Protein AF-A0A9E0XNK0-F1 (afdb_monomer)

Secondary structure (DSSP, 8-state):
-TTT----GGGHHHHHHHHHHHHHHHHHHHHHHHHHHHHHHSSTTTTTTHHHHIIIIIIHHHHHHHHHHHHHHHHHS-HHHHHHHHHHHHHHHHHHIIIIITTTTGGG--TT-SSHHHHTHHHHHHHHHHHHIIIIIIIIIIIIIHHHH--HHHHHHHHHHHHHHHHHHHHHHHHHHHHHHHSTHHHHHSTTS-HHHHHHHHHHHHHHHHHHHHHHHHHHIIIIIGGG--PPPP------HHHHHHHHHH-HHHHHHHHHHHHHHHHHHHHHHHHHHHHHHH--SHHHHHHHHHHHHHHHHHHHHHHIIIIIHHHHHHS-HHHHHHHHHHHHHHHHHHHHHHHHHS---HHHHHHHHHHHHHHHHHHIIIIIHHHHHHHHHHH-

Mean predicted aligned error: 7.43 Å

Structure (mmCIF, N/CA/C/O backbone):
data_AF-A0A9E0XNK0-F1
#
_entry.id   AF-A0A9E0XNK0-F1
#
loop_
_atom_site.group_PDB
_atom_site.id
_atom_site.type_symbol
_atom_site.label_atom_id
_atom_site.label_alt_id
_atom_site.label_comp_id
_atom_site.label_asym_id
_atom_site.label_entity_id
_atom_site.label_seq_id
_atom_site.pdbx_PDB_ins_code
_atom_site.Cartn_x
_atom_site.Cartn_y
_atom_site.Cartn_z
_atom_site.occupancy
_atom_site.B_iso_or_equiv
_atom_site.auth_seq_id
_atom_site.auth_comp_id
_atom_site.auth_asym_id
_atom_site.auth_atom_id
_atom_site.pdbx_PDB_model_num
ATOM 1 N N . MET A 1 1 ? 5.002 -14.469 30.523 1.00 40.06 1 MET A N 1
ATOM 2 C CA . MET A 1 1 ? 3.840 -14.201 29.637 1.00 40.06 1 MET A CA 1
ATOM 3 C C . MET A 1 1 ? 2.935 -13.038 30.078 1.00 40.06 1 MET A C 1
ATOM 5 O O . MET A 1 1 ? 2.640 -12.208 29.233 1.00 40.06 1 MET A O 1
ATOM 9 N N . ARG A 1 2 ? 2.553 -12.882 31.364 1.00 35.53 2 ARG A N 1
ATOM 10 C CA . ARG A 1 2 ? 1.669 -11.778 31.841 1.00 35.53 2 ARG A CA 1
ATOM 11 C C . ARG A 1 2 ? 2.194 -10.334 31.664 1.00 35.53 2 ARG A C 1
ATOM 13 O O . ARG A 1 2 ? 1.411 -9.404 31.799 1.00 35.53 2 ARG A O 1
ATOM 20 N N . ARG A 1 3 ? 3.486 -10.127 31.368 1.00 47.22 3 ARG A N 1
ATOM 21 C CA . ARG A 1 3 ? 4.081 -8.790 31.140 1.00 47.22 3 ARG A CA 1
ATOM 22 C C . ARG A 1 3 ? 4.125 -8.345 29.668 1.00 47.22 3 ARG A C 1
ATOM 24 O O . ARG A 1 3 ? 4.322 -7.160 29.437 1.00 47.22 3 ARG A O 1
ATOM 31 N N . LEU A 1 4 ? 3.942 -9.253 28.701 1.00 52.72 4 LEU A N 1
ATOM 32 C CA . LEU A 1 4 ? 4.079 -8.941 27.265 1.00 52.72 4 LEU A CA 1
ATOM 33 C C . LEU A 1 4 ? 2.732 -8.697 26.563 1.00 52.72 4 LEU A C 1
ATOM 35 O O . LEU A 1 4 ? 2.666 -7.866 25.668 1.00 52.72 4 LEU A O 1
ATOM 39 N N . LEU A 1 5 ? 1.650 -9.356 26.996 1.00 57.25 5 LEU A N 1
ATOM 40 C CA . LEU A 1 5 ? 0.301 -9.187 26.438 1.00 57.25 5 LEU A CA 1
ATOM 41 C C . LEU A 1 5 ? -0.714 -9.010 27.581 1.00 57.25 5 LEU A C 1
ATOM 43 O O . LEU A 1 5 ? -1.113 -10.001 28.195 1.00 57.25 5 LEU A O 1
ATOM 47 N N . PRO A 1 6 ? -1.138 -7.774 27.905 1.00 63.94 6 PRO A N 1
ATOM 48 C CA . PRO A 1 6 ? -2.128 -7.502 28.949 1.00 63.94 6 PRO A CA 1
ATOM 49 C C . PRO A 1 6 ? -3.567 -7.780 28.462 1.00 63.94 6 PRO A C 1
ATOM 51 O O . PRO A 1 6 ? -4.466 -6.957 28.629 1.00 63.94 6 PRO A O 1
ATOM 54 N N . ILE A 1 7 ? -3.802 -8.933 27.832 1.00 72.69 7 ILE A N 1
ATOM 55 C CA . ILE A 1 7 ? -5.104 -9.312 27.263 1.00 72.69 7 ILE A CA 1
ATOM 56 C C . ILE A 1 7 ? -5.825 -10.240 28.238 1.00 72.69 7 ILE A C 1
ATOM 58 O O . ILE A 1 7 ? -5.249 -11.219 28.722 1.00 72.69 7 ILE A O 1
ATOM 62 N N . ARG A 1 8 ? -7.088 -9.935 28.552 1.00 77.00 8 ARG A N 1
ATOM 63 C CA . ARG A 1 8 ? -7.906 -10.791 29.422 1.00 77.00 8 ARG A CA 1
ATOM 64 C C . ARG A 1 8 ? -8.433 -11.983 28.621 1.00 77.00 8 ARG A C 1
ATOM 66 O O . ARG A 1 8 ? -8.693 -11.865 27.429 1.00 77.00 8 ARG A O 1
ATOM 73 N N . ARG A 1 9 ? -8.641 -13.133 29.275 1.00 76.06 9 ARG A N 1
ATOM 74 C CA . ARG A 1 9 ? -9.069 -14.379 28.601 1.00 76.06 9 ARG A CA 1
ATOM 75 C C . ARG A 1 9 ? -10.378 -14.235 27.811 1.00 76.06 9 ARG A C 1
ATOM 77 O O . ARG A 1 9 ? -10.474 -14.805 26.733 1.00 76.06 9 ARG A O 1
ATOM 84 N N . HIS A 1 10 ? -11.339 -13.450 28.305 1.00 79.31 10 HIS A N 1
ATOM 85 C CA . HIS A 1 10 ? -12.607 -13.205 27.603 1.00 79.31 10 HIS A CA 1
ATOM 86 C C . HIS A 1 10 ? -12.454 -12.308 26.363 1.00 79.31 10 HIS A C 1
ATOM 88 O O . HIS A 1 10 ? -13.263 -12.392 25.450 1.00 79.31 10 HIS A O 1
ATOM 94 N N . GLU A 1 11 ? -11.401 -11.488 26.289 1.00 83.00 11 GLU A N 1
ATOM 95 C CA . GLU A 1 11 ? -11.154 -10.575 25.163 1.00 83.00 11 GLU A CA 1
ATOM 96 C C . GLU A 1 11 ? -10.265 -11.228 24.078 1.00 83.00 11 GLU A C 1
ATOM 98 O O . GLU A 1 11 ? -10.017 -10.633 23.029 1.00 83.00 11 GLU A O 1
ATOM 103 N N . LEU A 1 12 ? -9.765 -12.450 24.314 1.00 84.88 12 LEU A N 1
ATOM 104 C CA . LEU A 1 12 ? -8.747 -13.092 23.477 1.00 84.88 12 LEU A CA 1
ATOM 105 C C . LEU A 1 12 ? -9.256 -13.432 22.072 1.00 84.88 12 LEU A C 1
ATOM 107 O O . LEU A 1 12 ? -8.548 -13.189 21.100 1.00 84.88 12 LEU A O 1
ATOM 111 N N . ILE A 1 13 ? -10.474 -13.969 21.950 1.00 87.69 13 ILE A N 1
ATOM 112 C CA . ILE A 1 13 ? -11.052 -14.333 20.645 1.00 87.69 13 ILE A CA 1
ATOM 113 C C . ILE A 1 13 ? -11.196 -13.081 19.778 1.00 87.69 13 ILE A C 1
ATOM 115 O O . ILE A 1 13 ? -10.739 -13.054 18.638 1.00 87.69 13 ILE A O 1
ATOM 119 N N . LYS A 1 14 ? -11.751 -12.013 20.353 1.00 87.31 14 LYS A N 1
ATOM 120 C CA . LYS A 1 14 ? -11.886 -10.707 19.704 1.00 87.31 14 LYS A CA 1
ATOM 121 C C . LYS A 1 14 ? -10.539 -10.146 19.269 1.00 87.31 14 LYS A C 1
ATOM 123 O O . LYS A 1 14 ? -10.389 -9.750 18.117 1.00 87.31 14 LYS A O 1
ATOM 128 N N . PHE A 1 15 ? -9.543 -10.183 20.153 1.00 87.69 15 PHE A N 1
ATOM 129 C CA . PHE A 1 15 ? -8.186 -9.763 19.824 1.00 87.69 15 PHE A CA 1
ATOM 130 C C . PHE A 1 15 ? -7.586 -10.563 18.661 1.00 87.69 15 PHE A C 1
ATOM 132 O O . PHE A 1 15 ? -7.008 -9.966 17.756 1.00 87.69 15 PHE A O 1
ATOM 139 N N . LEU A 1 16 ? -7.714 -11.892 18.666 1.00 90.00 16 LEU A N 1
ATOM 140 C CA . LEU A 1 16 ? -7.142 -12.754 17.629 1.00 90.00 16 LEU A CA 1
ATOM 141 C C . LEU A 1 16 ? -7.806 -12.530 16.270 1.00 90.00 16 LEU A C 1
ATOM 143 O O . LEU A 1 16 ? -7.104 -12.405 15.267 1.00 90.00 16 LEU A O 1
ATOM 147 N N . VAL A 1 17 ? -9.137 -12.431 16.232 1.00 91.06 17 VAL A N 1
ATOM 148 C CA . VAL A 1 17 ? -9.880 -12.182 14.988 1.00 91.06 17 VAL A CA 1
ATOM 149 C C . VAL A 1 17 ? -9.533 -10.808 14.426 1.00 91.06 17 VAL A C 1
ATOM 151 O O . VAL A 1 17 ? -9.197 -10.710 13.247 1.00 91.06 17 VAL A O 1
ATOM 154 N N . LEU A 1 18 ? -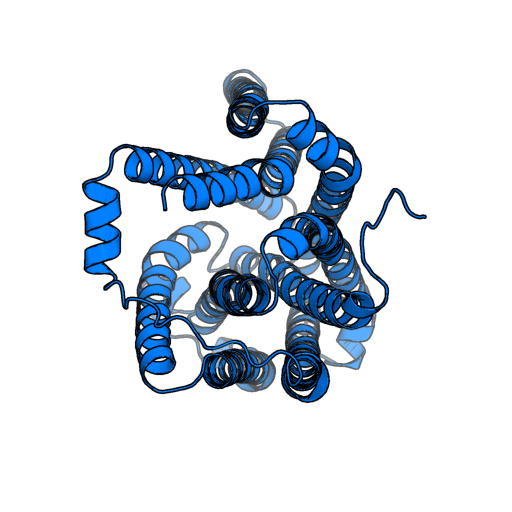9.531 -9.763 15.263 1.00 88.62 18 LEU A N 1
ATOM 155 C CA . LEU A 1 18 ? -9.119 -8.423 14.841 1.00 88.62 18 LEU A CA 1
ATOM 156 C C . LEU A 1 18 ? -7.669 -8.424 14.353 1.00 88.62 18 LEU A C 1
ATOM 158 O O . LEU A 1 18 ? -7.409 -7.957 13.254 1.00 88.62 18 LEU A O 1
ATOM 162 N N . SER A 1 19 ? -6.733 -9.008 15.104 1.00 90.00 19 SER A N 1
ATOM 163 C CA . SER A 1 19 ? -5.316 -9.074 14.714 1.00 90.00 19 SER A CA 1
ATOM 164 C C . SER A 1 19 ? -5.106 -9.796 13.382 1.00 90.00 19 SER A C 1
ATOM 166 O O . SER A 1 19 ? -4.311 -9.349 12.561 1.00 90.00 19 SER A O 1
ATOM 168 N N . THR A 1 20 ? -5.839 -10.888 13.147 1.00 93.19 20 THR A N 1
ATOM 169 C CA . THR A 1 20 ? -5.768 -11.657 11.896 1.00 93.19 20 THR A CA 1
ATOM 170 C C . THR A 1 20 ? -6.347 -10.861 10.731 1.00 93.19 20 THR A C 1
ATOM 172 O O . THR A 1 20 ? -5.732 -10.777 9.672 1.00 93.19 20 THR A O 1
ATOM 175 N N . LEU A 1 21 ? -7.496 -10.212 10.930 1.00 92.38 21 LEU A N 1
ATOM 176 C CA . LEU A 1 21 ? -8.100 -9.332 9.932 1.00 92.38 21 LEU A CA 1
ATOM 177 C C . LEU A 1 21 ? -7.154 -8.169 9.581 1.00 92.38 21 LEU A C 1
ATOM 179 O O . LEU A 1 21 ? -6.937 -7.886 8.404 1.00 92.38 21 LEU A O 1
ATOM 183 N N . PHE A 1 22 ? -6.510 -7.577 10.590 1.00 89.81 22 PHE A N 1
ATOM 184 C CA . PHE A 1 22 ? -5.484 -6.543 10.434 1.00 89.81 22 PHE A CA 1
ATOM 185 C C . PHE A 1 22 ? -4.290 -7.009 9.618 1.00 89.81 22 PHE A C 1
ATOM 187 O O . PHE A 1 22 ? -3.876 -6.337 8.670 1.00 89.81 22 PHE A O 1
ATOM 194 N N . PHE A 1 23 ? -3.772 -8.183 9.963 1.00 93.75 23 PHE A N 1
ATOM 195 C CA . PHE A 1 23 ? -2.662 -8.801 9.265 1.00 93.75 23 PHE A CA 1
ATOM 196 C C . PHE A 1 23 ? -2.976 -9.002 7.780 1.00 93.75 23 PHE A C 1
ATOM 198 O O . PHE A 1 23 ? -2.174 -8.609 6.939 1.00 93.75 23 PHE A O 1
ATOM 205 N N . LEU A 1 24 ? -4.150 -9.546 7.441 1.00 95.38 24 LEU A N 1
ATOM 206 C CA . LEU A 1 24 ? -4.529 -9.819 6.050 1.00 95.38 24 LEU A CA 1
ATOM 207 C C . LEU A 1 24 ? -4.753 -8.544 5.225 1.00 95.38 24 LEU A C 1
ATOM 209 O O . LEU A 1 24 ? -4.331 -8.481 4.070 1.00 95.38 24 LEU A O 1
ATOM 213 N N . ILE A 1 25 ? -5.375 -7.510 5.801 1.00 93.88 25 ILE A N 1
ATOM 214 C CA . ILE A 1 25 ? -5.566 -6.229 5.102 1.00 93.88 25 ILE A CA 1
ATOM 215 C C . ILE A 1 25 ? -4.213 -5.577 4.805 1.00 93.88 25 ILE A C 1
ATOM 217 O O . ILE A 1 25 ? -3.986 -5.107 3.683 1.00 93.88 25 ILE A O 1
ATOM 221 N N . CYS A 1 26 ? -3.312 -5.562 5.793 1.00 93.12 26 CYS A N 1
ATOM 222 C CA . CYS A 1 26 ? -1.972 -5.010 5.629 1.00 93.12 26 CYS A CA 1
ATOM 223 C C . CYS A 1 26 ? -1.135 -5.847 4.650 1.00 93.12 26 CYS A C 1
ATOM 225 O O . CYS A 1 26 ? -0.435 -5.269 3.820 1.00 93.12 26 CYS A O 1
ATOM 227 N N . LEU A 1 27 ? -1.273 -7.178 4.671 1.00 95.88 27 LEU A N 1
ATOM 228 C CA . LEU A 1 27 ? -0.638 -8.087 3.715 1.00 95.88 27 LEU A CA 1
ATOM 229 C C . LEU A 1 27 ? -1.026 -7.717 2.279 1.00 95.88 27 LEU A C 1
ATOM 231 O O . LEU A 1 27 ? -0.142 -7.455 1.466 1.00 95.88 27 LEU A O 1
ATOM 235 N N . ASN A 1 28 ? -2.325 -7.583 1.985 1.00 96.44 28 ASN A N 1
ATOM 236 C CA . ASN A 1 28 ? -2.786 -7.139 0.665 1.00 96.44 28 ASN A CA 1
ATOM 237 C C . ASN A 1 28 ? -2.252 -5.749 0.305 1.00 96.44 28 ASN A C 1
ATOM 239 O O . ASN A 1 28 ? -1.797 -5.536 -0.816 1.00 96.44 28 ASN A O 1
ATOM 243 N N . ASN A 1 29 ? -2.259 -4.809 1.253 1.00 94.81 29 ASN A N 1
ATOM 244 C CA . ASN A 1 29 ? -1.746 -3.460 1.025 1.00 94.81 29 ASN A CA 1
ATOM 245 C C . ASN A 1 29 ? -0.254 -3.458 0.650 1.00 94.81 29 ASN A C 1
ATOM 247 O O . ASN A 1 29 ? 0.150 -2.716 -0.242 1.00 94.81 29 ASN A O 1
ATOM 251 N N . HIS A 1 30 ? 0.567 -4.284 1.300 1.00 94.88 30 HIS A N 1
ATOM 252 C CA . HIS A 1 30 ? 1.992 -4.375 0.993 1.00 94.88 30 HIS A CA 1
ATOM 253 C C . HIS A 1 30 ? 2.262 -5.035 -0.366 1.00 94.88 30 HIS A C 1
ATOM 255 O O . HIS A 1 30 ? 3.088 -4.511 -1.114 1.00 94.88 30 HIS A O 1
ATOM 261 N N . ILE A 1 31 ? 1.533 -6.103 -0.720 1.00 96.62 31 ILE A N 1
ATOM 262 C CA . ILE A 1 31 ? 1.619 -6.723 -2.056 1.00 96.62 31 ILE A CA 1
ATOM 263 C C . ILE A 1 31 ? 1.239 -5.698 -3.132 1.00 96.62 31 ILE A C 1
ATOM 265 O O . ILE A 1 31 ? 2.027 -5.408 -4.031 1.00 96.62 31 ILE A O 1
ATOM 269 N N . LEU A 1 32 ? 0.057 -5.085 -3.008 1.00 96.81 32 LEU A N 1
ATOM 270 C CA . LEU A 1 32 ? -0.455 -4.109 -3.974 1.00 96.81 32 LEU A CA 1
ATOM 271 C C . LEU A 1 32 ? 0.442 -2.874 -4.100 1.00 96.81 32 LEU A C 1
ATOM 273 O O . LEU A 1 32 ? 0.579 -2.325 -5.193 1.00 96.81 32 LEU A O 1
ATOM 277 N N . ARG A 1 33 ? 1.077 -2.433 -3.005 1.00 93.56 33 ARG A N 1
ATOM 278 C CA . ARG A 1 33 ? 2.018 -1.305 -3.025 1.00 93.56 33 ARG A CA 1
ATOM 279 C C . ARG A 1 33 ? 3.208 -1.570 -3.940 1.00 93.56 33 ARG A C 1
ATOM 281 O O . ARG A 1 33 ? 3.546 -0.688 -4.719 1.00 93.56 33 ARG A O 1
ATOM 288 N N . ASN A 1 34 ? 3.827 -2.742 -3.843 1.00 94.69 34 ASN A N 1
ATOM 289 C CA . ASN A 1 34 ? 5.017 -3.054 -4.634 1.00 94.69 34 ASN A CA 1
ATOM 290 C C . ASN A 1 34 ? 4.631 -3.401 -6.085 1.00 94.69 34 ASN A C 1
ATOM 292 O O . ASN A 1 34 ? 5.287 -2.953 -7.027 1.00 94.69 34 ASN A O 1
ATOM 296 N N . LEU A 1 35 ? 3.504 -4.099 -6.277 1.00 95.38 35 LEU A N 1
ATOM 297 C CA . LEU A 1 35 ? 2.978 -4.427 -7.604 1.00 95.38 35 LEU A CA 1
ATOM 298 C C . LEU A 1 35 ? 2.634 -3.190 -8.429 1.00 95.38 35 LEU A C 1
ATOM 300 O O . LEU A 1 35 ? 3.109 -3.063 -9.553 1.00 95.38 35 LEU A O 1
ATOM 304 N N . LYS A 1 36 ? 1.821 -2.272 -7.889 1.00 94.69 36 LYS A N 1
ATOM 305 C CA . LYS A 1 36 ? 1.352 -1.105 -8.653 1.00 94.69 36 LYS A CA 1
ATOM 306 C C . LYS A 1 36 ? 2.504 -0.243 -9.159 1.00 94.69 36 LYS A C 1
ATOM 308 O O . LYS A 1 36 ? 2.420 0.336 -10.233 1.00 94.69 36 LYS A O 1
ATOM 313 N N . GLU A 1 37 ? 3.577 -0.160 -8.382 1.00 92.81 37 GLU A N 1
ATOM 314 C CA . GLU A 1 37 ? 4.756 0.623 -8.727 1.00 92.81 37 GLU A CA 1
ATOM 315 C C . GLU A 1 37 ? 5.585 -0.096 -9.778 1.00 92.81 37 GLU A C 1
ATOM 317 O O . GLU A 1 37 ? 5.932 0.518 -10.780 1.00 92.81 37 GLU A O 1
ATOM 322 N N . THR A 1 38 ? 5.817 -1.397 -9.605 1.00 94.38 38 THR A N 1
ATOM 323 C CA . THR A 1 38 ? 6.534 -2.208 -10.593 1.00 94.38 38 THR A CA 1
ATOM 324 C C . THR A 1 38 ? 5.839 -2.164 -11.953 1.00 94.38 38 THR A C 1
ATOM 326 O O . THR A 1 38 ? 6.498 -1.884 -12.949 1.00 94.38 38 THR A O 1
ATOM 329 N N . VAL A 1 39 ? 4.513 -2.356 -11.999 1.00 93.94 39 VAL A N 1
ATOM 330 C CA . VAL A 1 39 ? 3.720 -2.341 -13.244 1.00 93.94 39 VAL A CA 1
ATOM 331 C C . VAL A 1 39 ? 3.917 -1.044 -14.033 1.00 93.94 39 VAL A C 1
ATOM 333 O O . VAL A 1 39 ? 4.077 -1.086 -15.247 1.00 93.94 39 VAL A O 1
ATOM 336 N N . ILE A 1 40 ? 3.900 0.106 -13.356 1.00 94.31 40 ILE A N 1
ATOM 337 C CA . ILE A 1 40 ? 4.023 1.411 -14.017 1.00 94.31 40 ILE A CA 1
ATOM 338 C C . ILE A 1 40 ? 5.478 1.711 -14.385 1.00 94.31 40 ILE A C 1
ATOM 340 O O . ILE A 1 40 ? 5.745 2.192 -15.481 1.00 94.31 40 ILE A O 1
ATOM 344 N N . ILE A 1 41 ? 6.419 1.434 -13.481 1.00 93.19 41 ILE A N 1
ATOM 345 C CA . ILE A 1 41 ? 7.827 1.811 -13.645 1.00 93.19 41 ILE A CA 1
ATOM 346 C C . ILE A 1 41 ? 8.495 1.005 -14.755 1.00 93.19 41 ILE A C 1
ATOM 348 O O . ILE A 1 41 ? 9.221 1.578 -15.557 1.00 93.19 41 ILE A O 1
ATOM 352 N N . THR A 1 42 ? 8.232 -0.299 -14.804 1.00 89.62 42 THR A N 1
ATOM 353 C CA . THR A 1 42 ? 8.912 -1.232 -15.718 1.00 89.62 42 THR A CA 1
ATOM 354 C C . THR A 1 42 ? 8.284 -1.260 -17.109 1.00 89.62 42 THR A C 1
ATOM 356 O O . THR A 1 42 ? 8.859 -1.823 -18.038 1.00 89.62 42 THR A O 1
ATOM 359 N N . LYS A 1 43 ? 7.114 -0.628 -17.291 1.00 90.00 43 LYS A N 1
ATOM 360 C CA . LYS A 1 43 ? 6.516 -0.448 -18.614 1.00 90.00 43 LYS A CA 1
ATOM 361 C C . LYS A 1 43 ? 7.292 0.649 -19.364 1.00 90.00 43 LYS A C 1
ATOM 363 O O . LYS A 1 43 ? 7.263 1.799 -18.912 1.00 90.00 43 LYS A O 1
ATOM 368 N N . PRO A 1 44 ? 7.906 0.347 -20.528 1.00 83.50 44 PRO A N 1
ATOM 369 C CA . PRO A 1 44 ? 8.779 1.289 -21.237 1.00 83.50 44 PRO A CA 1
ATOM 370 C C . PRO A 1 44 ? 8.123 2.635 -21.573 1.00 83.50 44 PRO A C 1
ATOM 372 O O . PRO A 1 44 ? 8.784 3.668 -21.564 1.00 83.50 44 PRO A O 1
ATOM 375 N N . GLU A 1 45 ? 6.815 2.633 -21.843 1.00 83.62 45 GLU A N 1
ATOM 376 C CA . GLU A 1 45 ? 6.067 3.822 -22.272 1.00 83.62 45 GLU A CA 1
ATOM 377 C C . GLU A 1 45 ? 5.622 4.737 -21.115 1.00 83.62 45 GLU A C 1
ATOM 379 O O . GLU A 1 45 ? 5.291 5.900 -21.351 1.00 83.62 45 GLU A O 1
ATOM 384 N N . LEU A 1 46 ? 5.592 4.236 -19.873 1.00 85.94 46 LEU A N 1
ATOM 385 C CA . LEU A 1 46 ? 5.140 4.980 -18.689 1.00 85.94 46 LEU A CA 1
ATOM 386 C C . LEU A 1 46 ? 6.326 5.497 -17.868 1.00 85.94 46 LEU A C 1
ATOM 388 O O . LEU A 1 46 ? 6.443 6.700 -17.616 1.00 85.94 46 LEU A O 1
ATOM 392 N N . GLY A 1 47 ? 7.201 4.580 -17.447 1.00 86.44 47 GLY A N 1
ATOM 393 C CA . GLY A 1 47 ? 8.349 4.871 -16.599 1.00 86.44 47 GLY A CA 1
ATOM 394 C C . GLY A 1 47 ? 8.003 5.489 -15.235 1.00 86.44 47 GLY A C 1
ATOM 395 O O . GLY A 1 47 ? 6.851 5.678 -14.838 1.00 86.44 47 GLY A O 1
ATOM 396 N N . VAL A 1 48 ? 9.047 5.859 -14.490 1.00 87.50 48 VAL A N 1
ATOM 397 C CA . VAL A 1 48 ? 8.932 6.416 -13.125 1.00 87.50 48 VAL A CA 1
ATOM 398 C C . VAL A 1 48 ? 8.182 7.757 -13.096 1.00 87.50 48 VAL A C 1
ATOM 400 O O . VAL A 1 48 ? 7.441 8.043 -12.152 1.00 87.50 48 VAL A O 1
ATOM 403 N N . ASN A 1 49 ? 8.310 8.559 -14.155 1.00 87.12 49 ASN A N 1
ATOM 404 C CA . ASN A 1 49 ? 7.714 9.895 -14.255 1.00 87.12 49 ASN A CA 1
ATOM 405 C C . ASN A 1 49 ? 6.185 9.874 -14.423 1.00 87.12 49 ASN A C 1
ATOM 407 O O . ASN A 1 49 ? 5.530 10.887 -14.169 1.00 87.12 49 ASN A O 1
ATOM 411 N N . ALA A 1 50 ? 5.595 8.732 -14.789 1.00 90.88 50 ALA A N 1
ATOM 412 C CA . ALA A 1 50 ? 4.145 8.582 -14.840 1.00 90.88 50 ALA A CA 1
ATOM 413 C C . ALA A 1 50 ? 3.501 8.620 -13.443 1.00 90.88 50 ALA A C 1
ATOM 415 O O . ALA A 1 50 ? 2.356 9.052 -13.314 1.00 90.88 50 ALA A O 1
ATOM 416 N N . ILE A 1 51 ? 4.215 8.228 -12.378 1.00 91.69 51 ILE A N 1
ATOM 417 C CA . ILE A 1 51 ? 3.643 8.124 -11.023 1.00 91.69 51 ILE A CA 1
ATOM 418 C C . ILE A 1 51 ? 3.111 9.475 -10.507 1.00 91.69 51 ILE A C 1
ATOM 420 O O . ILE A 1 51 ? 1.950 9.518 -10.086 1.00 91.69 51 ILE A O 1
ATOM 424 N N . PRO A 1 52 ? 3.876 10.589 -10.527 1.00 91.00 52 PRO A N 1
ATOM 425 C CA . PRO A 1 52 ? 3.345 11.899 -10.146 1.00 91.00 52 PRO A CA 1
ATOM 426 C C . PRO A 1 52 ? 2.125 12.319 -10.972 1.00 91.00 52 PRO A C 1
ATOM 428 O O . PRO A 1 52 ? 1.185 12.896 -10.421 1.00 91.00 52 PRO A O 1
ATOM 431 N N . PHE A 1 53 ? 2.111 11.994 -12.268 1.00 90.62 53 PHE A N 1
ATOM 432 C CA . PHE A 1 53 ? 1.004 12.327 -13.162 1.00 90.62 53 PHE A CA 1
ATOM 433 C C . PHE A 1 53 ? -0.262 11.540 -12.801 1.00 90.62 53 PHE A C 1
ATOM 435 O O . PHE A 1 53 ? -1.319 12.141 -12.614 1.00 90.62 53 PHE A O 1
ATOM 442 N N . ILE A 1 54 ? -0.144 10.224 -12.586 1.00 93.25 54 ILE A N 1
ATOM 443 C CA . ILE A 1 54 ? -1.238 9.362 -12.113 1.00 93.25 54 ILE A CA 1
ATOM 444 C C . ILE A 1 54 ? -1.760 9.867 -10.765 1.00 93.25 54 ILE A C 1
ATOM 446 O O . ILE A 1 54 ? -2.967 10.037 -10.598 1.00 93.25 54 ILE A O 1
ATOM 450 N N . LYS A 1 55 ? -0.872 10.163 -9.806 1.00 90.81 55 LYS A N 1
ATOM 451 C CA . LYS A 1 55 ? -1.267 10.656 -8.476 1.00 90.81 55 LYS A CA 1
ATOM 452 C C . LYS A 1 55 ? -2.020 11.987 -8.537 1.00 90.81 55 LYS A C 1
ATOM 454 O O . LYS A 1 55 ? -2.982 12.176 -7.796 1.00 90.81 55 LYS A O 1
ATOM 459 N N . THR A 1 56 ? -1.596 12.894 -9.409 1.00 89.38 56 THR A N 1
ATOM 460 C CA . THR A 1 56 ? -2.166 14.244 -9.487 1.00 89.38 56 THR A CA 1
ATOM 461 C C . THR A 1 56 ? -3.466 14.261 -10.284 1.00 89.38 56 THR A C 1
ATOM 463 O O . THR A 1 56 ? -4.470 14.780 -9.804 1.00 89.38 56 THR A O 1
ATOM 466 N N . TRP A 1 57 ? -3.471 13.669 -11.479 1.00 89.88 57 TRP A N 1
ATOM 467 C CA . TRP A 1 57 ? -4.563 13.834 -12.441 1.00 89.88 57 TRP A CA 1
ATOM 468 C C . TRP A 1 57 ? -5.594 12.715 -12.416 1.00 89.88 57 TRP A C 1
ATOM 470 O O . TRP A 1 57 ? -6.748 12.961 -12.745 1.00 89.88 57 TRP A O 1
ATOM 480 N N . MET A 1 58 ? -5.214 11.501 -12.014 1.00 92.06 58 MET A N 1
ATOM 481 C CA . MET A 1 58 ? -6.120 10.350 -12.017 1.00 92.06 58 MET A CA 1
ATOM 482 C C . MET A 1 58 ? -6.554 9.970 -10.600 1.00 92.06 58 MET A C 1
ATOM 484 O O . MET A 1 58 ? -7.743 9.850 -10.315 1.00 92.06 58 MET A O 1
ATOM 488 N N . MET A 1 59 ? -5.612 9.852 -9.666 1.00 93.25 59 MET A N 1
ATOM 489 C CA . MET A 1 59 ? -5.911 9.432 -8.299 1.00 93.25 59 MET A CA 1
ATOM 490 C C . MET A 1 59 ? -6.727 10.476 -7.532 1.00 93.25 59 MET A C 1
ATOM 492 O O . MET A 1 59 ? -7.665 10.105 -6.831 1.00 93.25 59 MET A O 1
ATOM 496 N N . LEU A 1 60 ? -6.412 11.769 -7.664 1.00 90.62 60 LEU A N 1
ATOM 497 C CA . LEU A 1 60 ? -7.128 12.840 -6.965 1.00 90.62 60 LEU A CA 1
ATOM 498 C C . LEU A 1 60 ? -8.635 12.890 -7.303 1.00 90.62 60 LEU A C 1
ATOM 500 O O . LEU A 1 60 ? -9.448 12.875 -6.374 1.00 90.62 60 LEU A O 1
ATOM 504 N N . PRO A 1 61 ? -9.074 12.905 -8.576 1.00 92.62 61 PRO A N 1
ATOM 505 C CA . PRO A 1 61 ? -10.507 12.866 -8.871 1.00 9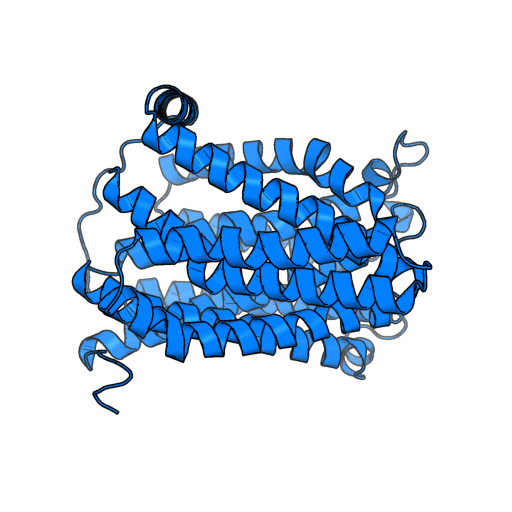2.62 61 PRO A CA 1
ATOM 506 C C . PRO A 1 61 ? -11.158 11.539 -8.461 1.00 92.62 61 PRO A C 1
ATOM 508 O O . PRO A 1 61 ? -12.292 11.539 -7.969 1.00 92.62 61 PRO A O 1
ATOM 511 N N . ILE A 1 62 ? -10.451 10.410 -8.597 1.00 93.88 62 ILE A N 1
ATOM 512 C CA . ILE A 1 62 ? -10.986 9.106 -8.191 1.00 93.88 62 ILE A CA 1
ATOM 513 C C . ILE A 1 62 ? -11.193 9.056 -6.673 1.00 93.88 62 ILE A C 1
ATOM 515 O O . ILE A 1 62 ? -12.277 8.681 -6.233 1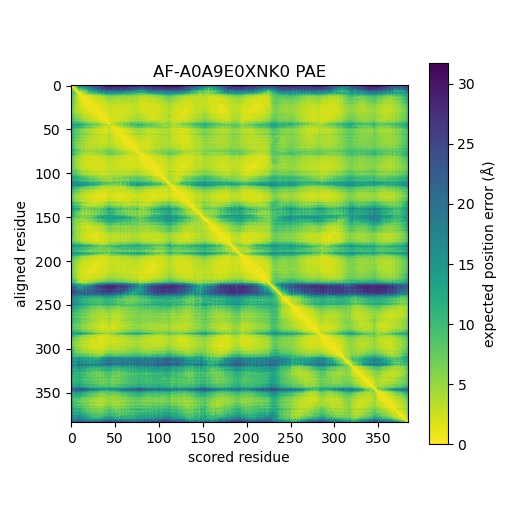.00 93.88 62 ILE A O 1
ATOM 519 N N . ILE A 1 63 ? -10.223 9.480 -5.856 1.00 90.50 63 ILE A N 1
ATOM 520 C CA . ILE A 1 63 ? -10.366 9.437 -4.394 1.00 90.50 63 ILE A CA 1
ATOM 521 C C . ILE A 1 63 ? -11.496 10.356 -3.918 1.00 90.50 63 ILE A C 1
ATOM 523 O O . ILE A 1 63 ? -12.271 9.958 -3.054 1.00 90.50 63 ILE A O 1
ATOM 527 N N . LEU A 1 64 ? -11.673 11.538 -4.527 1.00 89.25 64 LEU A N 1
ATOM 528 C CA . LEU A 1 64 ? -12.811 12.417 -4.231 1.00 89.25 64 LEU A CA 1
ATOM 529 C C . LEU A 1 64 ? -14.148 11.745 -4.565 1.00 89.25 64 LEU A C 1
ATOM 531 O O . LEU A 1 64 ? -15.109 11.858 -3.801 1.00 89.25 64 LEU A O 1
ATOM 535 N N . THR A 1 65 ? -14.208 11.020 -5.681 1.00 91.25 65 THR A N 1
ATOM 536 C CA . THR A 1 65 ? -15.396 10.260 -6.090 1.00 91.25 65 THR A CA 1
ATOM 537 C C . THR A 1 65 ? -15.680 9.113 -5.123 1.00 91.25 65 THR A C 1
ATOM 539 O O . THR A 1 65 ? -16.817 8.947 -4.685 1.00 91.25 65 THR A O 1
ATOM 542 N N . VAL A 1 66 ? -14.650 8.371 -4.711 1.00 90.94 66 VAL A N 1
ATOM 543 C CA . VAL A 1 66 ? -14.762 7.283 -3.731 1.00 90.94 66 VAL A CA 1
ATOM 544 C C . VAL A 1 66 ? -15.210 7.807 -2.369 1.00 90.94 66 VAL A C 1
ATOM 546 O O . VAL A 1 66 ? -16.087 7.211 -1.754 1.00 90.94 66 VAL A O 1
ATOM 549 N N . VAL A 1 67 ? -14.680 8.944 -1.910 1.00 87.31 67 VAL A N 1
ATOM 550 C CA . VAL A 1 67 ? -15.098 9.572 -0.646 1.00 87.31 67 VAL A CA 1
ATOM 551 C C . VAL A 1 67 ? -16.559 10.023 -0.713 1.00 87.31 67 VAL A C 1
ATOM 553 O O . VAL A 1 67 ? -17.319 9.750 0.215 1.00 87.31 67 VAL A O 1
ATOM 556 N N . LYS A 1 68 ? -16.995 10.652 -1.814 1.00 88.19 68 LYS A N 1
ATOM 557 C CA . LYS A 1 68 ? -18.417 10.985 -2.025 1.00 88.19 68 LYS A CA 1
ATOM 558 C C . LYS A 1 68 ? -19.295 9.730 -2.022 1.00 88.19 68 LYS A C 1
ATOM 560 O O . LYS A 1 68 ? -20.333 9.718 -1.363 1.00 88.19 68 LYS A O 1
ATOM 565 N N . GLY A 1 69 ? -18.858 8.671 -2.706 1.00 90.44 69 GLY A N 1
ATOM 566 C CA . GLY A 1 69 ? -19.529 7.372 -2.715 1.00 90.44 69 GLY A CA 1
ATOM 567 C C . GLY A 1 69 ? -19.636 6.762 -1.317 1.00 90.44 69 GLY A C 1
ATOM 568 O O . GLY A 1 69 ? -20.710 6.314 -0.928 1.00 90.44 69 GLY A O 1
ATOM 569 N N . TYR A 1 70 ? -18.566 6.824 -0.523 1.00 87.38 70 TYR A N 1
ATOM 570 C CA . TYR A 1 70 ? -18.563 6.378 0.869 1.00 87.38 70 TYR A CA 1
ATOM 571 C C . TYR A 1 70 ? -19.563 7.165 1.722 1.00 87.38 70 TYR A C 1
ATOM 573 O O . TYR A 1 70 ? -20.375 6.553 2.406 1.00 87.38 70 TYR A O 1
ATOM 581 N N . ILE A 1 71 ? -19.567 8.501 1.643 1.00 85.44 71 ILE A N 1
ATOM 582 C CA . ILE A 1 71 ? -20.520 9.345 2.388 1.00 85.44 71 ILE A CA 1
ATOM 583 C C . ILE A 1 71 ? -21.965 8.984 2.021 1.00 85.44 71 ILE A C 1
ATOM 585 O O . ILE A 1 71 ? -22.809 8.833 2.906 1.00 85.44 71 ILE A O 1
ATOM 589 N N . TYR A 1 72 ? -22.247 8.801 0.728 1.00 88.06 72 TYR A N 1
ATOM 590 C CA . TYR A 1 72 ? -23.564 8.386 0.249 1.00 88.06 72 TYR A CA 1
ATOM 591 C C . TYR A 1 72 ? -23.969 7.004 0.794 1.00 88.06 72 TYR A C 1
ATOM 593 O O . TYR A 1 72 ? -25.075 6.842 1.314 1.00 88.06 72 TYR A O 1
ATOM 601 N N . LEU A 1 73 ? -23.068 6.018 0.736 1.00 88.31 73 LEU A N 1
ATOM 602 C CA . LEU A 1 73 ? -23.320 4.661 1.225 1.00 88.31 73 LEU A CA 1
ATOM 603 C C . LEU A 1 73 ? -23.495 4.618 2.749 1.00 88.31 73 LEU A C 1
ATOM 605 O O . LEU A 1 73 ? -24.467 4.033 3.225 1.00 88.31 73 LEU A O 1
ATOM 609 N N . SER A 1 74 ? -22.622 5.276 3.514 1.00 84.81 74 SER A N 1
ATOM 610 C CA . SER A 1 74 ? -22.719 5.390 4.978 1.00 84.81 74 SER A CA 1
ATOM 611 C C . SER A 1 74 ? -23.942 6.174 5.444 1.00 84.81 74 SER A C 1
ATOM 613 O O . SER A 1 74 ? -24.384 6.001 6.576 1.00 84.81 74 SER A O 1
ATOM 615 N N . GLY A 1 75 ? -24.516 7.021 4.586 1.00 83.75 75 GLY A N 1
ATOM 616 C CA . GLY A 1 75 ? -25.774 7.703 4.867 1.00 83.75 75 GLY A CA 1
ATOM 617 C C . GLY A 1 75 ? -27.010 6.804 4.765 1.00 83.75 75 GLY A C 1
ATOM 618 O O . GLY A 1 75 ? -28.035 7.147 5.354 1.00 83.75 75 GLY A O 1
ATOM 619 N N . ARG A 1 76 ? -26.923 5.685 4.029 1.00 86.69 76 ARG A N 1
ATOM 620 C CA . ARG A 1 76 ? -28.059 4.811 3.676 1.00 86.69 76 ARG A CA 1
ATOM 621 C C . ARG A 1 76 ? -27.965 3.399 4.254 1.00 86.69 76 ARG A C 1
ATOM 623 O O . ARG A 1 76 ? -28.992 2.764 4.484 1.00 86.69 76 ARG A O 1
ATOM 630 N N . PHE A 1 77 ? -26.758 2.889 4.460 1.00 86.50 77 PHE A N 1
ATOM 631 C CA . PHE A 1 77 ? -26.503 1.525 4.908 1.00 86.50 77 PHE A CA 1
ATOM 632 C C . PHE A 1 77 ? -25.755 1.508 6.244 1.00 86.50 77 PHE A C 1
ATOM 634 O O . PHE A 1 77 ? -25.066 2.461 6.599 1.00 86.50 77 PHE A O 1
ATOM 641 N N . SER A 1 78 ? -25.864 0.398 6.981 1.00 85.12 78 SER A N 1
ATOM 642 C CA . SER A 1 78 ? -25.030 0.175 8.165 1.00 85.12 78 SER A CA 1
ATOM 643 C C . SER A 1 78 ? -23.556 0.067 7.770 1.00 85.12 78 SER A C 1
ATOM 645 O O . SER A 1 78 ? -23.236 -0.396 6.674 1.00 85.12 78 SER A O 1
ATOM 647 N N . GLN A 1 79 ? -22.653 0.451 8.677 1.00 80.25 79 GLN A N 1
ATOM 648 C CA . GLN A 1 79 ? -21.204 0.403 8.448 1.00 80.25 79 GLN A CA 1
ATOM 649 C C . GLN A 1 79 ? -20.743 -0.965 7.922 1.00 80.25 79 GLN A C 1
ATOM 651 O O . GLN A 1 79 ? -19.943 -1.020 6.996 1.00 80.25 79 GLN A O 1
ATOM 656 N N . ASP A 1 80 ? -21.297 -2.060 8.447 1.00 85.31 80 ASP A N 1
ATOM 657 C CA . ASP A 1 80 ? -20.933 -3.414 8.021 1.00 85.31 80 ASP A CA 1
ATOM 658 C C . ASP A 1 80 ? -21.301 -3.651 6.555 1.00 85.31 80 ASP A C 1
ATOM 660 O O . ASP A 1 80 ? -20.482 -4.138 5.779 1.00 85.31 80 ASP A O 1
ATOM 664 N N . LYS A 1 81 ? -22.507 -3.233 6.140 1.00 88.88 81 LYS A N 1
ATOM 665 C CA . LYS A 1 81 ? -22.944 -3.306 4.739 1.00 88.88 81 LYS A CA 1
ATOM 666 C C . LYS A 1 81 ? -22.065 -2.443 3.836 1.00 88.88 81 LYS A C 1
ATOM 668 O O . LYS A 1 81 ? -21.705 -2.894 2.754 1.00 88.88 81 LYS A O 1
ATOM 673 N N . VAL A 1 82 ? -21.688 -1.240 4.273 1.00 89.75 82 VAL A N 1
ATOM 674 C CA . VAL A 1 82 ? -20.777 -0.365 3.512 1.00 89.75 82 VAL A CA 1
ATOM 675 C C . VAL A 1 82 ? -19.419 -1.034 3.315 1.00 89.75 82 VAL A C 1
ATOM 677 O O . VAL A 1 82 ? -18.909 -1.066 2.197 1.00 89.75 82 VAL A O 1
ATOM 680 N N . THR A 1 83 ? -18.869 -1.630 4.372 1.00 88.69 83 THR A N 1
ATOM 681 C CA . THR A 1 83 ? -17.626 -2.402 4.314 1.00 88.69 83 THR A CA 1
ATOM 682 C C . THR A 1 83 ? -17.720 -3.549 3.306 1.00 88.69 83 THR A C 1
ATOM 684 O O . THR A 1 83 ? -16.834 -3.681 2.463 1.00 88.69 83 THR A O 1
ATOM 687 N N . TYR A 1 84 ? -18.799 -4.342 3.335 1.00 92.19 84 TYR A N 1
ATOM 688 C CA . TYR A 1 84 ? -19.011 -5.420 2.362 1.00 92.19 84 TYR A CA 1
ATOM 689 C C . TYR A 1 84 ? -19.088 -4.904 0.926 1.00 92.19 84 TYR A C 1
ATOM 691 O O . TYR A 1 84 ? -18.437 -5.466 0.051 1.00 92.19 84 TYR A O 1
ATOM 699 N N . ILE A 1 85 ? -19.839 -3.825 0.679 1.00 93.50 85 ILE A N 1
ATOM 700 C CA . ILE A 1 85 ? -19.981 -3.230 -0.658 1.00 93.50 85 ILE A CA 1
ATOM 701 C C . ILE A 1 85 ? -18.615 -2.794 -1.206 1.00 93.50 85 ILE A C 1
ATOM 703 O O . ILE A 1 85 ? -18.310 -3.063 -2.365 1.00 93.50 85 ILE A O 1
ATOM 707 N N . ILE A 1 86 ? -17.783 -2.153 -0.379 1.00 92.62 86 ILE A N 1
ATOM 708 C CA . ILE A 1 86 ? -16.451 -1.683 -0.786 1.00 92.62 86 ILE A CA 1
ATOM 709 C C . ILE A 1 86 ? -15.493 -2.855 -1.025 1.00 92.62 86 ILE A C 1
ATOM 711 O O . ILE A 1 86 ? -14.789 -2.878 -2.029 1.00 92.62 86 ILE A O 1
ATOM 715 N N . LEU A 1 87 ? -15.460 -3.848 -0.133 1.00 94.00 87 LEU A N 1
ATOM 716 C CA . LEU A 1 87 ? -14.594 -5.016 -0.314 1.00 94.00 87 LEU A CA 1
ATOM 717 C C . LEU A 1 87 ? -14.993 -5.842 -1.544 1.00 94.00 87 LEU A C 1
ATOM 719 O O . LEU A 1 87 ? -14.119 -6.276 -2.290 1.00 94.00 87 LEU A O 1
ATOM 723 N N . LEU A 1 88 ? -16.295 -6.034 -1.779 1.00 96.06 88 LEU A N 1
ATOM 724 C CA . LEU A 1 88 ? -16.796 -6.766 -2.943 1.00 96.06 88 LEU A CA 1
ATOM 725 C C . LEU A 1 88 ? -16.535 -6.019 -4.252 1.00 96.06 88 LEU A C 1
ATOM 727 O O . LEU A 1 88 ? -16.197 -6.662 -5.241 1.00 96.06 88 LEU A O 1
ATOM 731 N N . SER A 1 89 ? -16.648 -4.687 -4.278 1.00 95.69 89 SER A N 1
ATOM 732 C CA . SER A 1 89 ? -16.345 -3.913 -5.488 1.00 95.69 89 SER A CA 1
ATOM 733 C C . SER A 1 89 ? -14.855 -3.951 -5.840 1.00 95.69 89 SER A C 1
ATOM 735 O O . SER A 1 89 ? -14.509 -4.113 -7.010 1.00 95.69 89 SER A O 1
ATOM 737 N N . LEU A 1 90 ? -13.971 -3.891 -4.838 1.00 95.38 90 LEU A N 1
ATOM 738 C CA . LEU A 1 90 ? -12.527 -4.056 -5.028 1.00 95.38 90 LEU A CA 1
ATOM 739 C C . LEU A 1 90 ? -12.169 -5.484 -5.460 1.00 95.38 90 LEU A C 1
ATOM 741 O O . LEU A 1 90 ? -11.389 -5.659 -6.392 1.00 95.38 90 LEU A O 1
ATOM 745 N N . LEU A 1 91 ? -12.768 -6.501 -4.831 1.00 97.25 91 LEU A N 1
ATOM 746 C CA . LEU A 1 91 ? -12.594 -7.901 -5.227 1.00 97.25 91 LEU A CA 1
ATOM 747 C C . LEU A 1 91 ? -13.015 -8.121 -6.683 1.00 97.25 91 LEU A C 1
ATOM 749 O O . LEU A 1 91 ? -12.259 -8.704 -7.458 1.00 97.25 91 LEU A O 1
ATOM 753 N N . LEU A 1 92 ? -14.194 -7.619 -7.061 1.00 97.75 92 LEU A N 1
ATOM 754 C CA . LEU A 1 92 ? -14.694 -7.698 -8.429 1.00 97.75 92 LEU A CA 1
ATOM 755 C C . LEU A 1 92 ? -13.707 -7.054 -9.405 1.00 97.75 92 LEU A C 1
ATOM 757 O O . LEU A 1 92 ? -13.391 -7.655 -10.427 1.00 97.75 92 LEU A O 1
ATOM 761 N N . TYR A 1 93 ? -13.174 -5.875 -9.076 1.00 97.62 93 TYR A N 1
ATOM 762 C CA . TYR A 1 93 ? -12.165 -5.223 -9.905 1.00 97.62 93 TYR A CA 1
ATOM 763 C C . TYR A 1 93 ? -10.906 -6.080 -10.085 1.00 97.62 93 TYR A C 1
ATOM 765 O O . TYR A 1 93 ? -10.463 -6.256 -11.215 1.00 97.62 93 TYR A O 1
ATOM 773 N N . PHE A 1 94 ? -10.329 -6.635 -9.013 1.00 97.31 94 PHE A N 1
ATOM 774 C CA . PHE A 1 94 ? -9.107 -7.443 -9.127 1.00 97.31 94 PHE A CA 1
ATOM 775 C C . PHE A 1 94 ? -9.325 -8.719 -9.944 1.00 97.31 94 PHE A C 1
ATOM 777 O O . PHE A 1 94 ? -8.475 -9.073 -10.760 1.00 97.31 94 PHE A O 1
ATOM 784 N N . VAL A 1 95 ? -10.487 -9.363 -9.794 1.00 97.25 95 VAL A N 1
ATOM 785 C CA . VAL A 1 95 ? -10.869 -10.523 -10.612 1.00 97.25 95 VAL A CA 1
ATOM 786 C C . VAL A 1 95 ? -11.046 -10.126 -12.081 1.00 97.25 95 VAL A C 1
ATOM 788 O O . VAL A 1 95 ? -10.527 -10.808 -12.966 1.00 97.25 95 VAL A O 1
ATOM 791 N N . LEU A 1 96 ? -11.718 -9.007 -12.369 1.00 96.88 96 LEU A N 1
ATOM 792 C CA . LEU A 1 96 ? -11.858 -8.478 -13.733 1.00 96.88 96 LEU A CA 1
ATOM 793 C C . LEU A 1 96 ? -10.508 -8.075 -14.339 1.00 96.88 96 LEU A C 1
ATOM 795 O O . LEU A 1 96 ? -10.285 -8.256 -15.537 1.00 96.88 96 LEU A O 1
ATOM 799 N N . PHE A 1 97 ? -9.592 -7.563 -13.516 1.00 96.25 97 PHE A N 1
ATOM 800 C CA . PHE A 1 97 ? -8.263 -7.168 -13.954 1.00 96.25 97 PHE A CA 1
ATOM 801 C C . PHE A 1 97 ? -7.468 -8.365 -14.474 1.00 96.25 97 PHE A C 1
ATOM 803 O O . PHE A 1 97 ? -6.985 -8.318 -15.602 1.00 96.25 97 PHE A O 1
ATOM 810 N N . ILE A 1 98 ? -7.399 -9.459 -13.707 1.00 94.44 98 ILE A N 1
ATOM 811 C CA . ILE A 1 98 ? -6.649 -10.656 -14.123 1.00 94.44 98 ILE A CA 1
ATOM 812 C C . ILE A 1 98 ? -7.307 -11.412 -15.281 1.00 94.44 98 ILE A C 1
ATOM 814 O O . ILE A 1 98 ? -6.608 -12.034 -16.071 1.00 94.44 98 ILE A O 1
ATOM 818 N N . SER A 1 99 ? -8.639 -11.383 -15.379 1.00 92.94 99 SER A N 1
ATOM 819 C CA . SER A 1 99 ? -9.380 -12.206 -16.346 1.00 92.94 99 SER A CA 1
ATOM 820 C C . SER A 1 99 ? -9.601 -11.516 -17.689 1.00 92.94 99 SER A C 1
ATOM 822 O O . SER A 1 99 ? -9.585 -12.183 -18.721 1.00 92.94 99 SER A O 1
ATOM 824 N N . ILE A 1 100 ? -9.808 -10.195 -17.693 1.00 94.06 100 ILE A N 1
ATOM 825 C CA . ILE A 1 100 ? -10.210 -9.449 -18.893 1.00 94.06 100 ILE A CA 1
ATOM 826 C C . ILE A 1 100 ? -9.244 -8.303 -19.187 1.00 94.06 100 ILE A C 1
ATOM 828 O O . ILE A 1 100 ? -8.746 -8.219 -20.310 1.00 94.06 100 ILE A O 1
ATOM 832 N N . LEU A 1 101 ? -8.984 -7.414 -18.221 1.00 94.00 101 LEU A N 1
ATOM 833 C CA . LEU A 1 101 ? -8.301 -6.142 -18.509 1.00 94.00 101 LEU A CA 1
ATOM 834 C C . LEU A 1 101 ? -6.808 -6.304 -18.801 1.00 94.00 101 LEU A C 1
ATOM 836 O O . LEU A 1 101 ? -6.279 -5.593 -19.652 1.00 94.00 101 LEU A O 1
ATOM 840 N N . TYR A 1 102 ? -6.127 -7.191 -18.078 1.00 92.38 102 TYR A N 1
ATOM 841 C CA . TYR A 1 102 ? -4.691 -7.395 -18.227 1.00 92.38 102 TYR A CA 1
ATOM 842 C C . TYR A 1 102 ? -4.337 -8.300 -19.420 1.00 92.38 102 TYR A C 1
ATOM 844 O O . TYR A 1 102 ? -3.492 -7.900 -20.216 1.00 92.38 102 TYR A O 1
ATOM 852 N N . PRO A 1 103 ? -5.017 -9.443 -19.662 1.00 91.44 103 PRO A N 1
ATOM 853 C CA . PRO A 1 103 ? -4.747 -10.255 -20.854 1.00 91.44 103 PRO A CA 1
ATOM 854 C C . PRO A 1 103 ? -5.027 -9.528 -22.177 1.00 91.44 103 PRO A C 1
ATOM 856 O O . PRO A 1 103 ? -4.386 -9.813 -23.182 1.00 91.44 103 PRO A O 1
ATOM 859 N N . ASN A 1 104 ? -5.980 -8.588 -22.185 1.00 90.81 104 ASN A N 1
ATOM 860 C CA . ASN A 1 104 ? -6.315 -7.776 -23.357 1.00 90.81 104 ASN A CA 1
ATOM 861 C C . ASN A 1 104 ? -5.665 -6.383 -23.324 1.00 90.81 104 ASN A C 1
ATOM 863 O O . ASN A 1 104 ? -6.175 -5.482 -23.987 1.00 90.81 104 ASN A O 1
ATOM 867 N N . GLU A 1 105 ? -4.575 -6.185 -22.570 1.00 87.81 105 GLU A N 1
ATOM 868 C CA . GLU A 1 105 ? -3.925 -4.875 -22.409 1.00 87.81 105 GLU A CA 1
ATOM 869 C C . GLU A 1 105 ? -3.689 -4.181 -23.755 1.00 87.81 105 GLU A C 1
ATOM 871 O O . GLU A 1 105 ? -4.156 -3.062 -23.939 1.00 87.81 105 GLU A O 1
ATOM 876 N N . GLU A 1 106 ? -3.043 -4.857 -24.709 1.00 86.31 106 GLU A N 1
ATOM 877 C CA . GLU A 1 106 ? -2.697 -4.288 -26.020 1.00 86.31 106 GLU A CA 1
ATOM 878 C C . GLU A 1 106 ? -3.931 -3.859 -26.826 1.00 86.31 106 GLU A C 1
ATOM 880 O O . GLU A 1 106 ? -3.920 -2.832 -27.496 1.00 86.31 106 GLU A O 1
ATOM 885 N N . ARG A 1 107 ? -5.033 -4.614 -26.727 1.00 89.25 107 ARG A N 1
ATOM 886 C CA . ARG A 1 107 ? -6.288 -4.311 -27.438 1.00 89.25 107 ARG A CA 1
ATOM 887 C C . ARG A 1 107 ? -7.070 -3.172 -26.795 1.00 89.25 107 ARG A C 1
ATOM 889 O O . ARG A 1 107 ? -7.860 -2.520 -27.468 1.00 89.25 107 ARG A O 1
ATOM 896 N N . LEU A 1 108 ? -6.901 -2.986 -25.488 1.00 89.44 108 LEU A N 1
ATOM 897 C CA . LEU A 1 108 ? -7.591 -1.970 -24.696 1.00 89.44 108 LEU A CA 1
ATOM 898 C C . LEU A 1 108 ? -6.827 -0.645 -24.640 1.00 89.44 108 LEU A C 1
ATOM 900 O O . LEU A 1 108 ? -7.320 0.303 -24.019 1.00 89.44 108 LEU A O 1
ATOM 904 N N . GLN A 1 109 ? -5.652 -0.571 -25.271 1.00 89.56 109 GLN A N 1
ATOM 905 C CA . GLN A 1 109 ? -4.925 0.679 -25.422 1.00 89.56 109 GLN A CA 1
ATOM 906 C C . GLN A 1 109 ? -5.778 1.694 -26.181 1.00 89.56 109 GLN A C 1
ATOM 908 O O . GLN A 1 109 ? -6.442 1.364 -27.163 1.00 89.56 109 GLN A O 1
ATOM 913 N N . ILE A 1 110 ? -5.745 2.946 -25.729 1.00 88.81 110 ILE A N 1
ATOM 914 C CA . ILE A 1 110 ? -6.376 4.054 -26.448 1.00 88.81 110 ILE A CA 1
ATOM 915 C C . ILE A 1 110 ? -5.331 4.609 -27.424 1.00 88.81 110 ILE A C 1
ATOM 917 O O . ILE A 1 110 ? -4.412 5.306 -26.977 1.00 88.81 110 ILE A O 1
ATOM 921 N N . PRO A 1 111 ? -5.422 4.306 -28.735 1.00 82.19 111 PRO A N 1
ATOM 922 C CA . PRO A 1 111 ? -4.447 4.796 -29.698 1.00 82.19 111 PRO A CA 1
ATOM 923 C C . PRO A 1 111 ? -4.514 6.326 -29.785 1.00 82.19 111 PRO A C 1
ATOM 925 O O . PRO A 1 111 ? -5.583 6.920 -29.644 1.00 82.19 111 PRO A O 1
ATOM 928 N N . PHE A 1 112 ? -3.365 6.964 -30.025 1.00 80.38 112 PHE A N 1
ATOM 929 C CA . PHE A 1 112 ? -3.223 8.425 -30.146 1.00 80.38 112 PHE A CA 1
ATOM 930 C C . PHE A 1 112 ? -3.599 9.235 -28.894 1.00 80.38 112 PHE A C 1
ATOM 932 O O . PHE A 1 112 ? -3.839 10.441 -28.980 1.00 80.38 112 PHE A O 1
ATOM 939 N N . ALA A 1 113 ? -3.637 8.609 -27.717 1.00 82.00 113 ALA A N 1
ATOM 940 C CA . ALA A 1 113 ? -3.795 9.353 -26.477 1.00 82.00 113 ALA A CA 1
ATOM 941 C C . ALA A 1 113 ? -2.626 10.337 -26.282 1.00 82.00 113 ALA A C 1
ATOM 943 O O . ALA A 1 113 ? -1.463 9.993 -26.474 1.00 82.00 113 ALA A O 1
ATOM 944 N N . ALA A 1 114 ? -2.929 11.560 -25.837 1.00 79.00 114 ALA A N 1
ATOM 945 C CA . ALA A 1 114 ? -1.928 12.618 -25.647 1.00 79.00 114 ALA A CA 1
ATOM 946 C C . ALA A 1 114 ? -0.897 12.322 -24.536 1.00 79.00 114 ALA A C 1
ATOM 948 O O . ALA A 1 114 ? 0.081 13.049 -24.384 1.00 79.00 114 ALA A O 1
ATOM 949 N N . CYS A 1 115 ? -1.129 11.289 -23.723 1.00 84.62 115 CYS A N 1
ATOM 950 C CA . CYS A 1 115 ? -0.259 10.894 -22.624 1.00 84.62 115 CYS A CA 1
ATOM 951 C C . CYS A 1 115 ? -0.283 9.371 -22.450 1.00 84.62 115 CYS A C 1
ATOM 953 O O . CYS A 1 115 ? -1.363 8.772 -22.418 1.00 84.62 115 CYS A O 1
ATOM 955 N N . SER A 1 116 ? 0.887 8.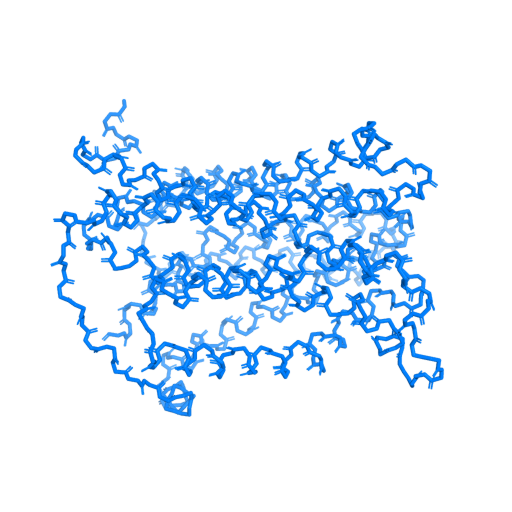762 -22.233 1.00 85.75 116 SER A N 1
ATOM 956 C CA . SER A 1 116 ? 1.048 7.315 -22.027 1.00 85.75 116 SER A CA 1
ATOM 957 C C . SER A 1 116 ? 0.196 6.766 -20.878 1.00 85.75 116 SER A C 1
ATOM 959 O O . SER A 1 116 ? -0.250 5.622 -20.925 1.00 85.75 116 SER A O 1
ATOM 961 N N . VAL A 1 117 ? -0.084 7.595 -19.862 1.00 88.69 117 VAL A N 1
ATOM 962 C CA . VAL A 1 117 ? -0.965 7.261 -18.727 1.00 88.69 117 VAL A CA 1
ATOM 963 C C . VAL A 1 117 ? -2.395 6.968 -19.185 1.00 88.69 117 VAL A C 1
ATOM 965 O O . VAL A 1 117 ? -3.033 6.060 -18.654 1.00 88.69 117 VAL A O 1
ATOM 968 N N . VAL A 1 118 ? -2.889 7.728 -20.168 1.00 88.19 118 VAL A N 1
ATOM 969 C CA . VAL A 1 118 ? -4.227 7.561 -20.756 1.00 88.19 118 VAL A CA 1
ATOM 970 C C . VAL A 1 118 ? -4.226 6.434 -21.785 1.00 88.19 118 VAL A C 1
ATOM 972 O O . VAL A 1 118 ? -5.182 5.667 -21.841 1.00 88.19 118 VAL A O 1
ATOM 975 N N . GLN A 1 119 ? -3.143 6.285 -22.552 1.00 89.88 119 GLN A N 1
ATOM 976 C CA . GLN A 1 119 ? -2.972 5.157 -23.472 1.00 89.88 119 GLN A CA 1
ATOM 977 C C . GLN A 1 119 ? -3.082 3.818 -22.727 1.00 89.88 119 GLN A C 1
ATOM 979 O O . GLN A 1 119 ? -3.831 2.942 -23.151 1.00 89.88 119 GLN A O 1
ATOM 984 N N . HIS A 1 120 ? -2.412 3.705 -21.573 1.00 91.81 120 HIS A N 1
ATOM 985 C CA . HIS A 1 120 ? -2.427 2.543 -20.677 1.00 91.81 120 HIS A CA 1
ATOM 986 C C . HIS A 1 120 ? -3.362 2.753 -19.476 1.00 91.81 120 HIS A C 1
ATOM 988 O O . HIS A 1 120 ? -2.982 2.556 -18.316 1.00 91.81 120 HIS A O 1
ATOM 994 N N . TRP A 1 121 ? -4.600 3.184 -19.737 1.00 92.19 121 TRP A N 1
ATOM 995 C CA . TRP A 1 121 ? -5.566 3.513 -18.683 1.00 92.19 121 TRP A CA 1
ATOM 996 C C . TRP A 1 121 ? -5.843 2.341 -17.730 1.00 92.19 121 TRP A C 1
ATOM 998 O O . TRP A 1 121 ? -6.098 2.577 -16.553 1.00 92.19 121 TRP A O 1
ATOM 1008 N N . ASN A 1 122 ? -5.779 1.092 -18.200 1.00 93.06 122 ASN A N 1
ATOM 1009 C CA . ASN A 1 122 ? -6.003 -0.108 -17.391 1.00 93.06 122 ASN A CA 1
ATOM 1010 C C . ASN A 1 122 ? -4.907 -0.299 -16.322 1.00 93.06 122 ASN A C 1
ATOM 1012 O O . ASN A 1 122 ? -5.224 -0.590 -15.167 1.00 93.06 122 ASN A O 1
ATOM 1016 N N . LEU A 1 123 ? -3.635 -0.073 -16.668 1.00 94.25 123 LEU A N 1
ATOM 1017 C CA . LEU A 1 123 ? -2.514 -0.120 -15.721 1.00 94.25 123 LEU A CA 1
ATOM 1018 C C . LEU A 1 123 ? -2.570 1.060 -14.744 1.00 94.25 123 LEU A C 1
ATOM 1020 O O . LEU A 1 123 ? -2.397 0.889 -13.535 1.00 94.25 123 LEU A O 1
ATOM 1024 N N . SER A 1 124 ? -2.888 2.252 -15.250 1.00 94.81 124 SER A N 1
ATOM 1025 C CA . SER A 1 124 ? -3.069 3.453 -14.430 1.00 94.81 124 SER A CA 1
ATOM 1026 C C . SER A 1 124 ? -4.257 3.311 -13.467 1.00 94.81 124 SER A C 1
ATOM 1028 O O . SER A 1 124 ? -4.180 3.714 -12.305 1.00 94.81 124 SER A O 1
ATOM 1030 N N . LEU A 1 125 ? -5.339 2.655 -13.897 1.00 95.31 125 LEU A N 1
ATOM 1031 C CA . LEU A 1 125 ? -6.483 2.333 -13.047 1.00 95.31 125 LEU A CA 1
ATOM 1032 C C . LEU A 1 125 ? -6.113 1.292 -11.991 1.00 95.31 125 LEU A C 1
ATOM 1034 O O . LEU A 1 125 ? -6.480 1.466 -10.830 1.00 95.31 125 LEU A O 1
ATOM 1038 N N . PHE A 1 126 ? -5.333 0.265 -12.345 1.00 96.38 126 PHE A N 1
ATOM 1039 C CA . PHE A 1 126 ? -4.798 -0.691 -11.371 1.00 96.38 126 PHE A CA 1
ATOM 1040 C C . PHE A 1 126 ? -3.957 0.012 -10.306 1.00 96.38 126 PHE A C 1
ATOM 1042 O O . PHE A 1 126 ? -4.103 -0.294 -9.120 1.00 96.38 126 PHE A O 1
ATOM 1049 N N . TYR A 1 127 ? -3.159 1.010 -10.696 1.00 96.00 127 TYR A N 1
ATOM 1050 C CA . TYR A 1 127 ? -2.434 1.853 -9.752 1.00 96.00 127 TYR A CA 1
ATOM 1051 C C . TYR A 1 127 ? -3.379 2.572 -8.780 1.00 96.00 127 TYR A C 1
ATOM 1053 O O . TYR A 1 127 ? -3.207 2.476 -7.561 1.00 96.00 127 TYR A O 1
ATOM 1061 N N . CYS A 1 128 ? -4.408 3.250 -9.295 1.00 96.38 128 CYS A N 1
ATOM 1062 C CA . CYS A 1 128 ? -5.373 3.978 -8.470 1.00 96.38 128 CYS A CA 1
ATOM 1063 C C . CYS A 1 128 ? -6.175 3.055 -7.543 1.00 96.38 128 CYS A C 1
ATOM 1065 O O . CYS A 1 128 ? -6.298 3.346 -6.355 1.00 96.38 128 CYS A O 1
ATOM 1067 N N . VAL A 1 129 ? -6.680 1.921 -8.037 1.00 96.06 129 VAL A N 1
ATOM 1068 C CA . VAL A 1 129 ? -7.438 0.959 -7.219 1.00 96.06 129 VAL A CA 1
ATOM 1069 C C . VAL A 1 129 ? -6.562 0.340 -6.126 1.00 96.06 129 VAL A C 1
ATOM 1071 O O . VAL A 1 129 ? -6.997 0.215 -4.979 1.00 96.06 129 VAL A O 1
ATOM 1074 N N . SER A 1 130 ? -5.297 0.055 -6.435 1.00 95.88 130 SER A N 1
ATOM 1075 C CA . SER A 1 130 ? -4.314 -0.419 -5.455 1.00 95.88 130 SER A CA 1
ATOM 1076 C C . SER A 1 130 ? -4.004 0.622 -4.369 1.00 95.88 130 SER A C 1
ATOM 1078 O O . SER A 1 130 ? -3.823 0.266 -3.207 1.00 95.88 130 SER A O 1
ATOM 1080 N N . GLU A 1 131 ? -3.957 1.917 -4.703 1.00 93.06 131 GLU A N 1
ATOM 1081 C CA . GLU A 1 131 ? -3.869 2.996 -3.701 1.00 93.06 131 GLU A CA 1
ATOM 1082 C C . GLU A 1 131 ? -5.144 3.113 -2.851 1.00 93.06 131 GLU A C 1
ATOM 1084 O O . GLU A 1 131 ? -5.063 3.302 -1.635 1.00 93.06 131 GLU A O 1
ATOM 1089 N N . ILE A 1 132 ? -6.326 2.976 -3.462 1.00 93.88 132 ILE A N 1
ATOM 1090 C CA . ILE A 1 132 ? -7.616 3.042 -2.759 1.00 93.88 132 ILE A CA 1
ATOM 1091 C C . ILE A 1 132 ? -7.726 1.935 -1.714 1.00 93.88 132 ILE A C 1
ATOM 1093 O O . ILE A 1 132 ? -8.227 2.205 -0.624 1.00 93.88 132 ILE A O 1
ATOM 1097 N N . TRP A 1 133 ? -7.216 0.730 -1.992 1.00 93.69 133 TRP A N 1
ATOM 1098 C CA . TRP A 1 133 ? -7.131 -0.330 -0.984 1.00 93.69 133 TRP A CA 1
ATOM 1099 C C . TRP A 1 133 ? -6.429 0.175 0.285 1.00 93.69 133 TRP A C 1
ATOM 1101 O O . TRP A 1 133 ? -7.007 0.165 1.372 1.00 93.69 133 TRP A O 1
ATOM 1111 N N . GLY A 1 134 ? -5.207 0.692 0.143 1.00 85.31 134 GLY A N 1
ATOM 1112 C CA . GLY A 1 134 ? -4.413 1.179 1.270 1.00 85.31 134 GLY A CA 1
ATOM 1113 C C . GLY A 1 134 ? -5.028 2.373 2.000 1.00 85.31 134 GLY A C 1
ATOM 1114 O O . GLY A 1 134 ? -4.905 2.468 3.218 1.00 85.31 134 GLY A O 1
ATOM 1115 N N . ALA A 1 135 ? -5.705 3.272 1.284 1.00 84.81 135 ALA A N 1
ATOM 1116 C CA . ALA A 1 135 ? -6.301 4.470 1.872 1.00 84.81 135 ALA A CA 1
ATOM 1117 C C . ALA A 1 135 ? -7.659 4.199 2.542 1.00 84.81 135 ALA A C 1
ATOM 1119 O O . ALA A 1 135 ? -7.896 4.616 3.674 1.00 84.81 135 ALA A O 1
ATOM 1120 N N . VAL A 1 136 ? -8.559 3.503 1.846 1.00 86.50 136 VAL A N 1
ATOM 1121 C CA . VAL A 1 136 ? -9.974 3.381 2.220 1.00 86.50 136 VAL A CA 1
ATOM 1122 C C . VAL A 1 136 ? -10.226 2.130 3.049 1.00 86.50 136 VAL A C 1
ATOM 1124 O O . VAL A 1 136 ? -10.868 2.218 4.094 1.00 86.50 136 VAL A O 1
ATOM 1127 N N . VAL A 1 137 ? -9.691 0.975 2.640 1.00 87.69 137 VAL A N 1
ATOM 1128 C CA . VAL A 1 137 ? -9.932 -0.293 3.348 1.00 87.69 137 VAL A CA 1
ATOM 1129 C C . VAL A 1 137 ? -9.296 -0.246 4.733 1.00 87.69 137 VAL A C 1
ATOM 1131 O O . VAL A 1 137 ? -9.970 -0.549 5.713 1.00 87.69 137 VAL A O 1
ATOM 1134 N N . MET A 1 138 ? -8.055 0.241 4.848 1.00 79.81 138 MET A N 1
ATOM 1135 C CA . MET A 1 138 ? -7.418 0.453 6.154 1.00 79.81 138 MET A CA 1
ATOM 1136 C C . MET A 1 138 ? -8.215 1.427 7.028 1.00 79.81 138 MET A C 1
ATOM 1138 O O . MET A 1 138 ? -8.462 1.129 8.190 1.00 79.81 138 MET A O 1
ATOM 1142 N N . MET A 1 139 ? -8.670 2.566 6.495 1.00 78.06 139 MET A N 1
ATOM 1143 C CA . MET A 1 139 ? -9.418 3.549 7.287 1.00 78.06 139 MET A CA 1
ATOM 1144 C C . MET A 1 139 ? -10.761 2.999 7.791 1.00 78.06 139 MET A C 1
ATOM 1146 O O . MET A 1 139 ? -11.103 3.165 8.963 1.00 78.06 139 MET A O 1
ATOM 1150 N N . ILE A 1 140 ? -11.523 2.336 6.920 1.00 75.94 140 ILE A N 1
ATOM 1151 C CA . ILE A 1 140 ? -12.874 1.855 7.228 1.00 75.94 140 ILE A CA 1
ATOM 1152 C C . ILE A 1 140 ? -12.829 0.600 8.100 1.00 75.94 140 ILE A C 1
ATOM 1154 O O . ILE A 1 140 ? -13.543 0.537 9.100 1.00 75.94 140 ILE A O 1
ATOM 1158 N N . LEU A 1 141 ? -12.004 -0.391 7.751 1.00 74.88 141 LEU A N 1
ATOM 1159 C CA . LEU A 1 141 ? -11.946 -1.643 8.503 1.00 74.88 141 LEU A CA 1
ATOM 1160 C C . LEU A 1 141 ? -11.179 -1.483 9.805 1.00 74.88 141 LEU A C 1
ATOM 1162 O O . LEU A 1 141 ? -11.672 -1.960 10.824 1.00 74.88 141 LEU A O 1
ATOM 1166 N N . PHE A 1 142 ? -10.030 -0.797 9.805 1.00 69.12 142 PHE A N 1
ATOM 1167 C CA . PHE A 1 142 ? -9.256 -0.629 11.035 1.00 69.12 142 PHE A CA 1
ATOM 1168 C C . PHE A 1 142 ? -9.932 0.318 11.975 1.00 69.12 142 PHE A C 1
ATOM 1170 O O . PHE A 1 142 ? -10.476 -0.091 12.992 1.00 69.12 142 PHE A O 1
ATOM 1177 N N . TRP A 1 143 ? -9.931 1.592 11.621 1.00 67.94 143 TRP A N 1
ATOM 1178 C CA . TRP A 1 143 ? -10.365 2.614 12.544 1.00 67.94 143 TRP A CA 1
ATOM 1179 C C . TRP A 1 143 ? -11.883 2.617 12.660 1.00 67.94 143 TRP A C 1
ATOM 1181 O O . TRP A 1 143 ? -12.403 2.834 13.747 1.00 67.94 143 TRP A O 1
ATOM 1191 N N . GLY A 1 144 ? -12.618 2.302 11.591 1.00 71.38 144 GLY A N 1
ATOM 1192 C CA . GLY A 1 144 ? -14.076 2.203 11.664 1.00 71.38 144 GLY A CA 1
ATOM 1193 C C . GLY A 1 144 ? -14.577 1.042 12.532 1.00 71.38 144 GLY A C 1
ATOM 1194 O O . GLY A 1 144 ? -15.503 1.250 13.317 1.00 71.38 144 GLY A O 1
ATOM 1195 N N . THR A 1 145 ? -13.971 -0.148 12.434 1.00 72.12 145 THR A N 1
ATOM 1196 C CA . THR A 1 145 ? -14.418 -1.331 13.198 1.00 72.12 145 THR A CA 1
ATOM 1197 C C . THR A 1 145 ? -13.753 -1.409 14.568 1.00 72.12 145 THR A C 1
ATOM 1199 O O . THR A 1 145 ? -14.462 -1.541 15.562 1.00 72.12 145 THR A O 1
ATOM 1202 N N . CYS A 1 146 ? -12.423 -1.257 14.663 1.00 70.56 146 CYS A N 1
ATOM 1203 C CA . CYS A 1 146 ? -11.719 -1.348 15.947 1.00 70.56 146 CYS A CA 1
ATOM 1204 C C . CYS A 1 146 ? -12.165 -0.264 16.925 1.00 70.56 146 CYS A C 1
ATOM 1206 O O . CYS A 1 146 ? -12.364 -0.588 18.091 1.00 70.56 146 CYS A O 1
ATOM 1208 N N . ASN A 1 147 ? -12.369 0.985 16.484 1.00 70.19 147 ASN A N 1
ATOM 1209 C CA . ASN A 1 147 ? -12.810 2.044 17.402 1.00 70.19 147 ASN A CA 1
ATOM 1210 C C . ASN A 1 147 ? -14.245 1.827 17.899 1.00 70.19 147 ASN A C 1
ATOM 1212 O O . ASN A 1 147 ? -14.597 2.333 18.955 1.00 70.19 147 ASN A O 1
ATOM 1216 N N . ARG A 1 148 ? -15.082 1.098 17.149 1.00 70.50 148 ARG A N 1
ATOM 1217 C CA . ARG A 1 148 ? -16.437 0.741 17.595 1.00 70.50 148 ARG A CA 1
ATOM 1218 C C . ARG A 1 148 ? -16.435 -0.439 18.540 1.00 70.50 148 ARG A C 1
ATOM 1220 O O . ARG A 1 148 ? -17.197 -0.450 19.494 1.00 70.50 148 ARG A O 1
ATOM 1227 N N . SER A 1 149 ? -15.615 -1.439 18.244 1.00 68.69 149 SER A N 1
ATOM 1228 C CA . SER A 1 149 ? -15.580 -2.645 19.049 1.00 68.69 149 SER A CA 1
ATOM 1229 C C . SER A 1 149 ? -14.753 -2.475 20.315 1.00 68.69 149 SER A C 1
ATOM 1231 O O . SER A 1 149 ? -14.859 -3.312 21.187 1.00 68.69 149 SER A O 1
ATOM 1233 N N . THR A 1 150 ? -13.864 -1.490 20.426 1.00 71.19 150 THR A N 1
ATOM 1234 C CA . THR A 1 150 ? -12.834 -1.485 21.476 1.00 71.19 150 THR A CA 1
ATOM 1235 C C . THR A 1 150 ? -12.999 -0.289 22.403 1.00 71.19 150 THR A C 1
ATOM 1237 O O . THR A 1 150 ? -12.827 0.848 21.974 1.00 71.19 150 THR A O 1
ATOM 1240 N N . ASP A 1 151 ? -13.251 -0.547 23.687 1.00 71.38 151 ASP A N 1
ATOM 1241 C CA . ASP A 1 151 ? -13.287 0.502 24.712 1.00 71.38 151 ASP A CA 1
ATOM 1242 C C . ASP A 1 151 ? -11.913 1.156 24.903 1.00 71.38 151 ASP A C 1
ATOM 1244 O O . ASP A 1 151 ? -10.874 0.541 24.651 1.00 71.38 151 ASP A O 1
ATOM 1248 N N . LEU A 1 152 ? -11.875 2.378 25.446 1.00 66.12 152 LEU A N 1
ATOM 1249 C CA . LEU A 1 152 ? -10.633 3.137 25.661 1.00 66.12 152 LEU A CA 1
ATOM 1250 C C . LEU A 1 152 ? -9.554 2.351 26.433 1.00 66.12 152 LEU A C 1
ATOM 1252 O O . LEU A 1 152 ? -8.367 2.417 26.098 1.00 66.12 152 LEU A O 1
ATOM 1256 N N . ASP A 1 153 ? -9.941 1.568 27.440 1.00 67.19 153 ASP A N 1
ATOM 1257 C CA . ASP A 1 153 ? -9.000 0.750 28.214 1.00 67.19 153 ASP A CA 1
ATOM 1258 C C . ASP A 1 153 ? -8.596 -0.553 27.514 1.00 67.19 153 ASP A C 1
ATOM 1260 O O . ASP A 1 153 ? -7.521 -1.101 27.783 1.00 67.19 153 ASP A O 1
ATOM 1264 N N . GLN A 1 154 ? -9.416 -1.058 26.592 1.00 69.12 154 GLN A N 1
ATOM 1265 C CA . GLN A 1 154 ? -9.024 -2.140 25.690 1.00 69.12 154 GLN A CA 1
ATOM 1266 C C . GLN A 1 154 ? -8.076 -1.614 24.602 1.00 69.12 154 GLN A C 1
ATOM 1268 O O . GLN A 1 154 ? -7.053 -2.243 24.341 1.00 69.12 154 GLN A O 1
ATOM 1273 N N . ALA A 1 155 ? -8.326 -0.423 24.052 1.00 67.62 155 ALA A N 1
ATOM 1274 C CA . ALA A 1 155 ? -7.552 0.184 22.971 1.00 67.62 155 ALA A CA 1
ATOM 1275 C C . ALA A 1 155 ? -6.078 0.370 23.356 1.00 67.62 155 ALA A C 1
ATOM 1277 O O . ALA A 1 155 ? -5.182 -0.063 22.628 1.00 67.62 155 ALA A O 1
ATOM 1278 N N . LYS A 1 156 ? -5.811 0.880 24.569 1.00 66.69 156 LYS A N 1
ATOM 1279 C CA . LYS A 1 156 ? -4.448 1.014 25.130 1.00 66.69 156 LYS A CA 1
ATOM 1280 C C . LYS A 1 156 ? -3.671 -0.310 25.162 1.00 66.69 156 LYS A C 1
ATOM 1282 O O . LYS A 1 156 ? -2.442 -0.305 25.122 1.00 66.69 156 LYS A O 1
ATOM 1287 N N . ARG A 1 157 ? -4.375 -1.441 25.276 1.00 73.50 157 ARG A N 1
ATOM 1288 C CA . ARG A 1 157 ? -3.803 -2.793 25.392 1.00 73.50 157 ARG A CA 1
ATOM 1289 C C . ARG A 1 157 ? -3.752 -3.521 24.047 1.00 73.50 157 ARG A C 1
ATOM 1291 O O . ARG A 1 157 ? -2.847 -4.322 23.842 1.00 73.50 157 ARG A O 1
ATOM 1298 N N . PHE A 1 158 ? -4.700 -3.246 23.153 1.00 75.38 158 PHE A N 1
ATOM 1299 C CA . PHE A 1 158 ? -4.885 -3.948 21.881 1.00 75.38 158 PHE A CA 1
ATOM 1300 C C . PHE A 1 158 ? -4.073 -3.323 20.749 1.00 75.38 158 PHE A C 1
ATOM 1302 O O . PHE A 1 158 ? -3.510 -4.047 19.933 1.00 75.38 158 PHE A O 1
ATOM 1309 N N . TYR A 1 159 ? -3.971 -1.993 20.705 1.00 73.31 159 TYR A N 1
ATOM 1310 C CA . TYR A 1 159 ? -3.463 -1.301 19.518 1.00 73.31 159 TYR A CA 1
ATOM 1311 C C . TYR A 1 159 ? -1.976 -1.549 19.291 1.00 73.31 159 TYR A C 1
ATOM 1313 O O . TYR A 1 159 ? -1.570 -1.804 18.164 1.00 73.31 159 TYR A O 1
ATOM 1321 N N . SER A 1 160 ? -1.166 -1.541 20.351 1.00 73.94 160 SER A N 1
ATOM 1322 C CA . SER A 1 160 ? 0.277 -1.774 20.221 1.00 73.94 160 SER A CA 1
ATOM 1323 C C . SER A 1 160 ? 0.603 -3.191 19.708 1.00 73.94 160 SER A C 1
ATOM 1325 O O . SER A 1 160 ? 1.343 -3.290 18.728 1.00 73.94 160 SER A O 1
ATOM 1327 N N . PRO A 1 161 ? 0.030 -4.280 20.262 1.00 78.62 161 PRO A N 1
ATOM 1328 C CA . PRO A 1 161 ? 0.205 -5.616 19.693 1.00 78.62 161 PRO A CA 1
ATOM 1329 C C . PRO A 1 161 ? -0.358 -5.772 18.274 1.00 78.62 161 PRO A C 1
ATOM 1331 O O . PRO A 1 161 ? 0.308 -6.368 17.431 1.00 78.62 161 PRO A O 1
ATOM 1334 N N . ILE A 1 162 ? -1.543 -5.218 17.982 1.00 80.25 162 ILE A N 1
ATOM 1335 C CA . ILE A 1 162 ? -2.133 -5.279 16.633 1.00 80.25 162 ILE A CA 1
ATOM 1336 C C . ILE A 1 162 ? -1.236 -4.560 15.621 1.00 80.25 162 ILE A C 1
ATOM 1338 O O . ILE A 1 162 ? -1.011 -5.078 14.529 1.00 80.25 162 ILE A O 1
ATOM 1342 N N . LEU A 1 163 ? -0.668 -3.407 15.981 1.00 76.69 163 LEU A N 1
ATOM 1343 C CA . LEU A 1 163 ? 0.257 -2.666 15.125 1.00 76.69 163 LEU A CA 1
ATOM 1344 C C . LEU A 1 163 ? 1.555 -3.450 14.877 1.00 76.69 163 LEU A C 1
ATOM 1346 O O . LEU A 1 163 ? 2.043 -3.484 13.751 1.00 76.69 163 LEU A O 1
ATOM 1350 N N . ALA A 1 164 ? 2.089 -4.134 15.893 1.00 80.56 164 ALA A N 1
ATOM 1351 C CA . ALA A 1 164 ? 3.260 -4.996 15.725 1.00 80.56 164 ALA A CA 1
ATOM 1352 C C . ALA A 1 164 ? 2.980 -6.167 14.764 1.00 80.56 164 ALA A C 1
ATOM 1354 O O . ALA A 1 164 ? 3.777 -6.428 13.864 1.00 80.56 164 ALA A O 1
ATOM 1355 N N . ILE A 1 165 ? 1.822 -6.824 14.899 1.00 86.44 165 ILE A N 1
ATOM 1356 C CA . ILE A 1 165 ? 1.369 -7.874 13.970 1.00 86.44 165 ILE A CA 1
ATOM 1357 C C . ILE A 1 165 ? 1.164 -7.297 12.561 1.00 86.44 165 ILE A C 1
ATOM 1359 O O . ILE A 1 165 ? 1.516 -7.929 11.567 1.00 86.44 165 ILE A O 1
ATOM 1363 N N . SER A 1 166 ? 0.656 -6.069 12.465 1.00 84.12 166 SER A N 1
ATOM 1364 C CA . SER A 1 166 ? 0.463 -5.373 11.191 1.00 84.12 166 SER A CA 1
ATOM 1365 C C . SER A 1 166 ? 1.798 -5.101 10.491 1.00 84.12 166 SER A C 1
ATOM 1367 O O . SER A 1 166 ? 1.914 -5.364 9.299 1.00 84.12 166 SER A O 1
ATOM 1369 N N . ASN A 1 167 ? 2.842 -4.678 11.211 1.00 85.81 167 ASN A N 1
ATOM 1370 C CA . ASN A 1 167 ? 4.181 -4.496 10.635 1.00 85.81 167 ASN A CA 1
ATOM 1371 C C . ASN A 1 167 ? 4.789 -5.820 10.135 1.00 85.81 167 ASN A C 1
ATOM 1373 O O . ASN A 1 167 ? 5.453 -5.838 9.093 1.00 85.81 167 ASN A O 1
ATOM 1377 N N . LEU A 1 168 ? 4.507 -6.932 10.828 1.00 90.50 168 LEU A N 1
ATOM 1378 C CA . LEU A 1 168 ? 4.930 -8.276 10.427 1.00 90.50 168 LEU A CA 1
ATOM 1379 C C . LEU A 1 168 ? 4.250 -8.751 9.130 1.00 90.50 168 LEU A C 1
ATOM 1381 O O . LEU A 1 168 ? 4.831 -9.538 8.386 1.00 90.50 168 LEU A O 1
ATOM 1385 N N . SER A 1 169 ? 3.056 -8.245 8.807 1.00 94.00 169 SER A N 1
ATOM 1386 C CA . SER A 1 169 ? 2.391 -8.575 7.538 1.00 94.00 169 SER A CA 1
ATOM 1387 C C . SER A 1 169 ? 3.214 -8.170 6.314 1.00 94.00 169 SER A C 1
ATOM 1389 O O . SER A 1 169 ? 3.203 -8.896 5.325 1.00 94.00 169 SER A O 1
ATOM 1391 N N . GLY A 1 170 ? 3.984 -7.077 6.400 1.00 93.94 170 GLY A N 1
ATOM 1392 C CA . GLY A 1 170 ? 4.861 -6.630 5.318 1.00 93.94 170 GLY A CA 1
ATOM 1393 C C . GLY A 1 170 ? 6.022 -7.593 5.047 1.00 93.94 170 GLY A C 1
ATOM 1394 O O . GLY A 1 170 ? 6.401 -7.806 3.895 1.00 93.94 170 GLY A O 1
ATOM 1395 N N . PHE A 1 171 ? 6.530 -8.258 6.090 1.00 95.19 171 PHE A N 1
ATOM 1396 C CA . PHE A 1 171 ? 7.509 -9.337 5.948 1.00 95.19 171 PHE A CA 1
ATOM 1397 C C . PHE A 1 171 ? 6.892 -10.530 5.207 1.00 95.19 171 PHE A C 1
ATOM 1399 O O . PHE A 1 171 ? 7.446 -10.995 4.212 1.00 95.19 171 PHE A O 1
ATOM 1406 N N . ALA A 1 172 ? 5.709 -10.976 5.642 1.00 96.31 172 ALA A N 1
ATOM 1407 C CA . ALA A 1 172 ? 5.004 -12.087 5.009 1.00 96.31 172 ALA A CA 1
ATOM 1408 C C . ALA A 1 172 ? 4.648 -11.786 3.544 1.00 96.31 172 ALA A C 1
ATOM 1410 O O . ALA A 1 172 ? 4.942 -12.594 2.667 1.00 96.31 172 ALA A O 1
ATOM 1411 N N . SER A 1 173 ? 4.087 -10.606 3.254 1.00 96.31 173 SER A N 1
ATOM 1412 C CA . SER A 1 173 ? 3.745 -10.196 1.887 1.00 96.31 173 SER A CA 1
ATOM 1413 C C . SER A 1 173 ? 4.952 -10.183 0.959 1.00 96.31 173 SER A C 1
ATOM 1415 O O . SER A 1 173 ? 4.845 -10.597 -0.194 1.00 96.31 173 SER A O 1
ATOM 1417 N N . ALA A 1 174 ? 6.096 -9.708 1.453 1.00 95.75 174 ALA A N 1
ATOM 1418 C CA . ALA A 1 174 ? 7.296 -9.580 0.647 1.00 95.75 174 ALA A CA 1
ATOM 1419 C C . ALA A 1 174 ? 7.930 -10.946 0.367 1.00 95.75 174 ALA A C 1
ATOM 1421 O O . ALA A 1 174 ? 8.283 -11.226 -0.775 1.00 95.75 174 ALA A O 1
ATOM 1422 N N . HIS A 1 175 ? 7.983 -11.832 1.366 1.00 95.44 175 HIS A N 1
ATOM 1423 C CA . HIS A 1 175 ? 8.421 -13.212 1.162 1.00 95.44 175 HIS A CA 1
ATOM 1424 C C . HIS A 1 175 ? 7.529 -13.974 0.184 1.00 95.44 175 HIS A C 1
ATOM 1426 O O . HIS A 1 175 ? 8.049 -14.672 -0.687 1.00 95.44 175 HIS A O 1
ATOM 1432 N N . ILE A 1 176 ? 6.204 -13.825 0.290 1.00 95.25 176 ILE A N 1
ATOM 1433 C CA . ILE A 1 176 ? 5.273 -14.436 -0.664 1.00 95.25 176 ILE A CA 1
ATOM 1434 C C . ILE A 1 176 ? 5.515 -13.872 -2.069 1.00 95.25 176 ILE A C 1
ATOM 1436 O O . ILE A 1 176 ? 5.611 -14.639 -3.021 1.00 95.25 176 ILE A O 1
ATOM 1440 N N . SER A 1 177 ? 5.695 -12.554 -2.195 1.00 94.50 177 SER A N 1
ATOM 1441 C CA . SER A 1 177 ? 5.929 -11.899 -3.487 1.00 94.50 177 SER A CA 1
ATOM 1442 C C . SER A 1 177 ? 7.213 -12.376 -4.169 1.00 94.50 177 SER A C 1
ATOM 1444 O O . SER A 1 177 ? 7.164 -12.736 -5.343 1.00 94.50 177 SER A O 1
ATOM 1446 N N . ILE A 1 178 ? 8.327 -12.468 -3.433 1.00 94.50 178 ILE A N 1
ATOM 1447 C CA . ILE A 1 178 ? 9.603 -13.002 -3.944 1.00 94.50 178 ILE A CA 1
ATOM 1448 C C . ILE A 1 178 ? 9.454 -14.483 -4.315 1.00 94.50 178 ILE A C 1
ATOM 1450 O O . ILE A 1 178 ? 9.889 -14.912 -5.379 1.00 94.50 178 ILE A O 1
ATOM 1454 N N . SER A 1 179 ? 8.771 -1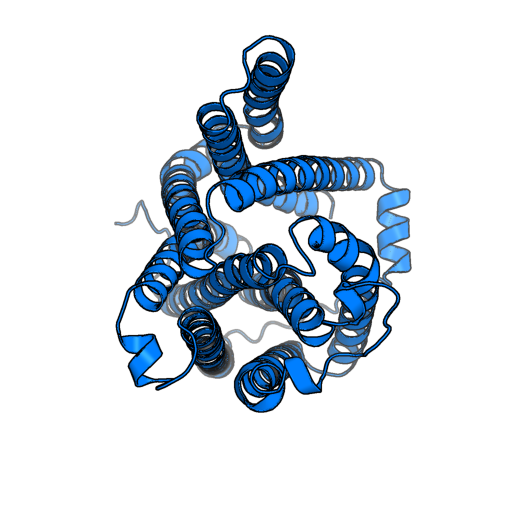5.270 -3.479 1.00 92.62 179 SER A N 1
ATOM 1455 C CA . SER A 1 179 ? 8.548 -16.697 -3.753 1.00 92.62 179 SER A CA 1
ATOM 1456 C C . SER A 1 179 ? 7.706 -16.917 -5.013 1.00 92.62 179 SER A C 1
ATOM 1458 O O . SER A 1 179 ? 7.962 -17.850 -5.767 1.00 92.62 179 SER A O 1
ATOM 1460 N N . CYS A 1 180 ? 6.716 -16.060 -5.278 1.00 90.56 180 CYS A N 1
ATOM 1461 C CA . CYS A 1 180 ? 5.942 -16.098 -6.521 1.00 90.56 180 CYS A CA 1
ATOM 1462 C C . CYS A 1 180 ? 6.762 -15.631 -7.729 1.00 90.56 180 CYS A C 1
ATOM 1464 O O . CYS A 1 180 ? 6.606 -16.192 -8.809 1.00 90.56 180 CYS A O 1
ATOM 1466 N N . SER A 1 181 ? 7.625 -14.632 -7.542 1.00 88.56 181 SER A N 1
ATOM 1467 C CA . SER A 1 181 ? 8.513 -14.089 -8.572 1.00 88.56 181 SER A CA 1
ATOM 1468 C C . SER A 1 181 ? 9.569 -15.106 -9.023 1.00 88.56 181 SER A C 1
ATOM 1470 O O . SER A 1 181 ? 9.795 -15.266 -10.219 1.00 88.56 181 SER A O 1
ATOM 1472 N N . GLN A 1 182 ? 10.152 -15.866 -8.093 1.00 87.75 182 GLN A N 1
ATOM 1473 C CA . GLN A 1 182 ? 11.239 -16.817 -8.366 1.00 87.75 182 GLN A CA 1
ATOM 1474 C C . GLN A 1 182 ? 10.764 -18.269 -8.532 1.00 87.75 182 GLN A C 1
ATOM 1476 O O . GLN A 1 182 ? 11.451 -19.090 -9.135 1.00 87.75 182 GLN A O 1
ATOM 1481 N N . GLY A 1 183 ? 9.597 -18.609 -7.985 1.00 84.94 183 GLY A N 1
ATOM 1482 C CA . GLY A 1 183 ? 9.079 -19.974 -7.956 1.00 84.94 183 GLY A CA 1
ATOM 1483 C C . GLY A 1 183 ? 8.348 -20.410 -9.228 1.00 84.94 183 GLY A C 1
ATOM 1484 O O . GLY A 1 183 ? 7.975 -19.615 -10.090 1.00 84.94 183 GLY A O 1
ATOM 1485 N N . SER A 1 184 ? 8.062 -21.711 -9.306 1.00 81.69 184 SER A N 1
ATOM 1486 C CA . SER A 1 184 ? 7.305 -22.331 -10.404 1.00 81.69 184 SER A CA 1
ATOM 1487 C C . SER A 1 184 ? 5.786 -22.145 -10.298 1.00 81.69 184 SER A C 1
ATOM 1489 O O . SER A 1 184 ? 5.070 -22.393 -11.269 1.00 81.69 184 SER A O 1
ATOM 1491 N N . LEU A 1 185 ? 5.277 -21.676 -9.151 1.00 81.31 185 LEU A N 1
ATOM 1492 C CA . LEU A 1 185 ? 3.840 -21.531 -8.884 1.00 81.31 185 LEU A CA 1
ATOM 1493 C C . LEU A 1 185 ? 3.139 -20.626 -9.911 1.00 81.31 185 LEU A C 1
ATOM 1495 O O . LEU A 1 185 ? 2.026 -20.932 -10.334 1.00 81.31 185 LEU A O 1
ATOM 1499 N N . LYS A 1 186 ? 3.812 -19.568 -10.380 1.00 82.75 186 LYS A N 1
ATOM 1500 C CA . LYS A 1 186 ? 3.283 -18.683 -11.429 1.00 82.75 186 LYS A CA 1
ATOM 1501 C C . LYS A 1 186 ? 3.077 -19.400 -12.767 1.00 82.75 186 LYS A C 1
ATOM 1503 O O . LYS A 1 186 ? 2.080 -19.158 -13.436 1.00 82.75 186 LYS A O 1
ATOM 1508 N N . HIS A 1 187 ? 3.974 -20.320 -13.125 1.00 82.38 187 HIS A N 1
ATOM 1509 C CA . HIS A 1 187 ? 3.887 -21.092 -14.366 1.00 82.38 187 HIS A CA 1
ATOM 1510 C C . HIS A 1 187 ? 2.865 -22.228 -14.272 1.00 82.38 187 HIS A C 1
ATOM 1512 O O . HIS A 1 187 ? 2.309 -22.626 -15.289 1.00 82.38 187 HIS A O 1
ATOM 1518 N N . LEU A 1 188 ? 2.591 -22.722 -13.061 1.00 82.12 188 LEU A N 1
ATOM 1519 C CA . LEU A 1 188 ? 1.534 -23.702 -12.818 1.00 82.12 188 LEU A CA 1
ATOM 1520 C C . LEU A 1 188 ? 0.136 -23.074 -12.916 1.00 82.12 188 LEU A C 1
ATOM 1522 O O . LEU A 1 188 ? -0.768 -23.687 -13.474 1.00 82.12 188 LEU A O 1
ATOM 1526 N N . LEU A 1 189 ? -0.042 -21.857 -12.391 1.00 83.25 189 LEU A N 1
ATOM 1527 C CA . LEU A 1 189 ? -1.326 -21.148 -12.437 1.00 83.25 189 LEU A CA 1
ATOM 1528 C C . LEU A 1 189 ? -1.592 -20.472 -13.788 1.00 83.25 189 LEU A C 1
ATOM 1530 O O . LEU A 1 189 ? -2.731 -20.457 -14.247 1.00 83.25 189 LEU A O 1
ATOM 1534 N N . PHE A 1 190 ? -0.555 -19.924 -14.424 1.00 87.12 190 PHE A N 1
ATOM 1535 C CA . PHE A 1 190 ? -0.644 -19.211 -15.699 1.00 87.12 190 PHE A CA 1
ATOM 1536 C C . PHE A 1 190 ? 0.409 -19.746 -16.686 1.00 87.12 190 PHE A C 1
ATOM 1538 O O . PHE A 1 190 ? 1.453 -19.116 -16.895 1.00 87.12 190 PHE A O 1
ATOM 1545 N N . PRO A 1 191 ? 0.175 -20.929 -17.286 1.00 82.31 191 PRO A N 1
ATOM 1546 C CA . PRO A 1 191 ? 1.131 -21.553 -18.191 1.00 82.31 191 PRO A CA 1
ATOM 1547 C C . PRO A 1 191 ? 1.240 -20.785 -19.516 1.00 82.31 191 PRO A C 1
ATOM 1549 O O . PRO A 1 191 ? 0.244 -20.325 -20.069 1.00 82.31 191 PRO A O 1
ATOM 1552 N N . GLY A 1 192 ? 2.461 -20.676 -20.048 1.00 79.31 192 GLY A N 1
ATOM 1553 C CA . GLY A 1 192 ? 2.717 -20.136 -21.392 1.00 79.31 192 GLY A CA 1
ATOM 1554 C C . GLY A 1 192 ? 2.692 -18.608 -21.532 1.00 79.31 192 GLY A C 1
ATOM 1555 O O . GLY A 1 192 ? 2.824 -18.114 -22.647 1.00 79.31 192 GLY A O 1
ATOM 1556 N N . ILE A 1 193 ? 2.553 -17.852 -20.437 1.00 86.62 193 ILE A N 1
ATOM 1557 C CA . ILE A 1 193 ? 2.598 -16.379 -20.450 1.00 86.62 193 ILE A CA 1
ATOM 1558 C C . ILE A 1 193 ? 3.992 -15.892 -20.015 1.00 86.62 193 ILE A C 1
ATOM 1560 O O . ILE A 1 193 ? 4.705 -16.585 -19.285 1.00 86.62 193 ILE A O 1
ATOM 1564 N N . ALA A 1 194 ? 4.384 -14.689 -20.451 1.00 87.62 194 ALA A N 1
ATOM 1565 C CA . ALA A 1 194 ? 5.603 -14.014 -20.013 1.00 87.62 194 ALA A CA 1
ATOM 1566 C C . ALA A 1 194 ? 5.750 -14.014 -18.478 1.00 87.62 194 ALA A C 1
ATOM 1568 O O . ALA A 1 194 ? 4.774 -13.842 -17.744 1.00 87.62 194 ALA A O 1
ATOM 1569 N N . SER A 1 195 ? 6.990 -14.171 -18.002 1.00 89.31 195 SER A N 1
ATOM 1570 C CA . SER A 1 195 ? 7.324 -14.357 -16.580 1.00 89.31 195 SER A CA 1
ATOM 1571 C C . SER A 1 195 ? 6.686 -13.301 -15.669 1.00 89.31 195 SER A C 1
ATOM 1573 O O . SER A 1 195 ? 6.035 -13.650 -14.687 1.00 89.31 195 SER A O 1
ATOM 1575 N N . TRP A 1 196 ? 6.816 -12.016 -16.019 1.00 91.88 196 TRP A N 1
ATOM 1576 C CA . TRP A 1 196 ? 6.216 -10.918 -15.256 1.00 91.88 196 TRP A CA 1
ATOM 1577 C C . TRP A 1 196 ? 4.685 -10.980 -15.230 1.00 91.88 196 TRP A C 1
ATOM 1579 O O . TRP A 1 196 ? 4.077 -10.850 -14.169 1.00 91.88 196 TRP A O 1
ATOM 1589 N N . ASN A 1 197 ? 4.054 -11.240 -16.374 1.00 91.75 197 ASN A N 1
ATOM 1590 C CA . ASN A 1 197 ? 2.598 -11.299 -16.480 1.00 91.75 197 ASN A CA 1
ATOM 1591 C C . ASN A 1 197 ? 2.025 -12.427 -15.608 1.00 91.75 197 ASN A C 1
ATOM 1593 O O . ASN A 1 197 ? 0.989 -12.250 -14.960 1.00 91.75 197 ASN A O 1
ATOM 1597 N N . ALA A 1 198 ? 2.719 -13.568 -15.551 1.00 92.38 198 ALA A N 1
ATOM 1598 C CA . ALA A 1 198 ? 2.380 -14.672 -14.662 1.00 92.38 198 ALA A CA 1
ATOM 1599 C C . ALA A 1 198 ? 2.548 -14.280 -13.181 1.00 92.38 198 ALA A C 1
ATOM 1601 O O . ALA A 1 198 ? 1.661 -14.570 -12.373 1.00 92.38 198 ALA A O 1
ATOM 1602 N N . THR A 1 199 ? 3.626 -13.570 -12.820 1.00 94.19 199 THR A N 1
ATOM 1603 C CA . THR A 1 199 ? 3.846 -13.036 -11.461 1.00 94.19 199 THR A CA 1
ATOM 1604 C C . THR A 1 199 ? 2.735 -12.061 -11.052 1.00 94.19 199 THR A C 1
ATOM 1606 O O . THR A 1 199 ? 2.121 -12.241 -9.997 1.00 94.19 199 THR A O 1
ATOM 1609 N N . LEU A 1 200 ? 2.416 -11.068 -11.892 1.00 94.88 200 LEU A N 1
ATOM 1610 C CA . LEU A 1 200 ? 1.372 -10.073 -11.625 1.00 94.88 200 LEU A CA 1
ATOM 1611 C C . LEU A 1 200 ? 0.001 -10.730 -11.448 1.00 94.88 200 LEU A C 1
ATOM 1613 O O . LEU A 1 200 ? -0.718 -10.421 -10.494 1.00 94.88 200 LEU A O 1
ATOM 1617 N N . SER A 1 201 ? -0.350 -11.660 -12.338 1.00 94.69 201 SER A N 1
ATOM 1618 C CA . SER A 1 201 ? -1.635 -12.364 -12.296 1.00 94.69 201 SER A CA 1
ATOM 1619 C C . SER A 1 201 ? -1.743 -13.251 -11.055 1.00 94.69 201 SER A C 1
ATOM 1621 O O . SER A 1 201 ? -2.767 -13.239 -10.375 1.00 94.69 201 SER A O 1
ATOM 1623 N N . THR A 1 202 ? -0.661 -13.946 -10.693 1.00 95.00 202 THR A N 1
ATOM 1624 C CA . THR A 1 202 ? -0.585 -14.785 -9.488 1.00 95.00 202 THR A CA 1
ATOM 1625 C C . THR A 1 202 ? -0.754 -13.967 -8.213 1.00 95.00 202 THR A C 1
ATOM 1627 O O . THR A 1 202 ? -1.564 -14.317 -7.354 1.00 95.00 202 THR A O 1
ATOM 1630 N N . LEU A 1 203 ? -0.029 -12.854 -8.079 1.00 96.12 203 LEU A N 1
ATOM 1631 C CA . LEU A 1 203 ? -0.111 -12.021 -6.880 1.00 96.12 203 LEU A CA 1
ATOM 1632 C C . LEU A 1 203 ? -1.446 -11.272 -6.788 1.00 96.12 203 LEU A C 1
ATOM 1634 O O . LEU A 1 203 ? -1.987 -11.121 -5.694 1.00 96.12 203 LEU A O 1
ATOM 1638 N N . THR A 1 204 ? -2.033 -10.874 -7.916 1.00 96.50 204 THR A N 1
ATOM 1639 C CA . THR A 1 204 ? -3.375 -10.266 -7.934 1.00 96.50 204 THR A CA 1
ATOM 1640 C C . THR A 1 204 ? -4.472 -11.294 -7.614 1.00 96.50 204 THR A C 1
ATOM 1642 O O . THR A 1 204 ? -5.433 -10.985 -6.901 1.00 96.50 204 THR A O 1
ATOM 1645 N N . LEU A 1 205 ? -4.316 -12.547 -8.058 1.00 96.44 205 LEU A N 1
ATOM 1646 C CA . LEU A 1 205 ? -5.183 -13.658 -7.654 1.00 96.44 205 LEU A CA 1
ATOM 1647 C C . LEU A 1 205 ? -5.071 -13.921 -6.148 1.00 96.44 205 LEU A C 1
ATOM 1649 O O . LEU A 1 205 ? -6.090 -14.053 -5.474 1.00 96.44 205 LEU A O 1
ATOM 1653 N N . LEU A 1 206 ? -3.854 -13.925 -5.601 1.00 96.44 206 LEU A N 1
ATOM 1654 C CA . LEU A 1 206 ? -3.633 -14.055 -4.163 1.00 96.44 206 LEU A CA 1
ATOM 1655 C C . LEU A 1 206 ? -4.329 -12.932 -3.383 1.00 96.44 206 LEU A C 1
ATOM 1657 O O . LEU A 1 206 ? -5.037 -13.220 -2.422 1.00 96.44 206 LEU A O 1
ATOM 1661 N N . VAL A 1 207 ? -4.193 -11.674 -3.818 1.00 97.38 207 VAL A N 1
ATOM 1662 C CA . VAL A 1 207 ? -4.905 -10.532 -3.215 1.00 97.38 207 VAL A CA 1
ATOM 1663 C C . VAL A 1 207 ? -6.415 -10.773 -3.211 1.00 97.38 207 VAL A C 1
ATOM 1665 O O . VAL A 1 207 ? -7.082 -10.513 -2.206 1.00 97.38 207 VAL A O 1
ATOM 1668 N N . SER A 1 208 ? -6.961 -11.321 -4.297 1.00 97.62 208 SER A N 1
ATOM 1669 C CA . SER A 1 208 ? -8.384 -11.659 -4.409 1.00 97.62 208 SER A CA 1
ATOM 1670 C C . SER A 1 208 ? -8.791 -12.760 -3.418 1.00 97.62 208 SER A C 1
ATOM 1672 O O . SER A 1 208 ? -9.757 -12.590 -2.675 1.00 97.62 208 SER A O 1
ATOM 1674 N N . VAL A 1 209 ? -8.018 -13.847 -3.318 1.00 97.56 209 VAL A N 1
ATOM 1675 C CA . VAL A 1 209 ? -8.254 -14.944 -2.358 1.00 97.56 209 VAL A CA 1
ATOM 1676 C C . VAL A 1 209 ? -8.179 -14.446 -0.913 1.00 97.56 209 VAL A C 1
ATOM 1678 O O . VAL A 1 209 ? -9.062 -14.733 -0.105 1.00 97.56 209 VAL A O 1
ATOM 1681 N N . VAL A 1 210 ? -7.169 -13.637 -0.586 1.00 97.25 210 VAL A N 1
ATOM 1682 C CA . VAL A 1 210 ? -7.036 -13.013 0.736 1.00 97.25 210 VAL A CA 1
ATOM 1683 C C . VAL A 1 210 ? -8.210 -12.072 1.015 1.00 97.25 210 VAL A C 1
ATOM 1685 O O . VAL A 1 210 ? -8.693 -12.019 2.142 1.00 97.25 210 VAL A O 1
ATOM 1688 N N . THR A 1 211 ? -8.738 -11.380 0.004 1.00 96.88 211 THR A N 1
ATOM 1689 C CA . THR A 1 211 ? -9.926 -10.523 0.156 1.00 96.88 211 THR A CA 1
ATOM 1690 C C . THR A 1 211 ? -11.177 -11.341 0.487 1.00 96.88 211 THR A C 1
ATOM 1692 O O . THR A 1 211 ? -11.954 -10.940 1.352 1.00 96.88 211 THR A O 1
ATOM 1695 N N . VAL A 1 212 ? -11.349 -12.521 -0.119 1.00 97.69 212 VAL A N 1
ATOM 1696 C CA . VAL A 1 212 ? -12.411 -13.474 0.258 1.00 97.69 212 VAL A CA 1
ATOM 1697 C C . VAL A 1 212 ? -12.228 -13.963 1.699 1.00 97.69 212 VAL A C 1
ATOM 1699 O O . VAL A 1 212 ? -13.197 -14.011 2.457 1.00 97.69 212 VAL A O 1
ATOM 1702 N N . ALA A 1 213 ? -10.993 -14.246 2.123 1.00 96.94 213 ALA A N 1
ATOM 1703 C CA . ALA A 1 213 ? -10.704 -14.596 3.514 1.00 96.94 213 ALA A CA 1
ATOM 1704 C C . ALA A 1 213 ? -11.022 -13.443 4.488 1.00 96.94 213 ALA A C 1
ATOM 1706 O O . ALA A 1 213 ? -11.608 -13.68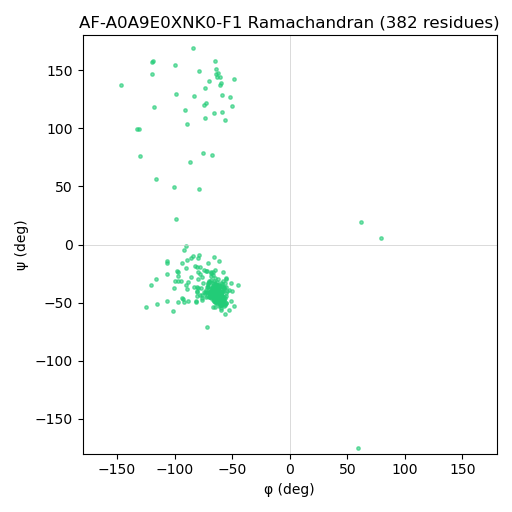1 5.544 1.00 96.94 213 ALA A O 1
ATOM 1707 N N . ILE A 1 214 ? -10.711 -12.191 4.123 1.00 95.19 214 ILE A N 1
ATOM 1708 C CA . ILE A 1 214 ? -11.077 -10.991 4.896 1.00 95.19 214 ILE A CA 1
ATOM 1709 C C . ILE A 1 214 ? -12.600 -10.882 5.021 1.00 95.19 214 ILE A C 1
ATOM 1711 O O . ILE A 1 214 ? -13.094 -10.643 6.120 1.00 95.19 214 ILE A O 1
ATOM 1715 N N . LEU A 1 215 ? -13.351 -11.097 3.935 1.00 94.94 215 LEU A N 1
ATOM 1716 C CA . LEU A 1 215 ? -14.818 -11.095 3.949 1.00 94.94 215 LEU A CA 1
ATOM 1717 C C . LEU A 1 215 ? -15.380 -12.165 4.900 1.00 94.94 215 LEU A C 1
ATOM 1719 O O . LEU A 1 215 ? -16.252 -11.861 5.715 1.00 94.94 215 LEU A O 1
ATOM 1723 N N . GLY A 1 216 ? -14.850 -13.391 4.845 1.00 94.75 216 GLY A N 1
ATOM 1724 C CA . GLY A 1 216 ? -15.254 -14.485 5.734 1.00 94.75 216 GLY A CA 1
ATOM 1725 C C . GLY A 1 216 ? -14.932 -14.214 7.208 1.00 94.75 216 GLY A C 1
ATOM 1726 O O . GLY A 1 216 ? -15.777 -14.418 8.081 1.00 94.75 216 GLY A O 1
ATOM 1727 N N . LEU A 1 217 ? -13.741 -13.684 7.499 1.00 93.62 217 LEU A N 1
ATOM 1728 C CA . LEU A 1 217 ? -13.346 -13.296 8.857 1.00 93.62 217 LEU A CA 1
ATOM 1729 C C . LEU A 1 217 ? -14.154 -12.110 9.383 1.00 93.62 217 LEU A C 1
ATOM 1731 O O . LEU A 1 217 ? -14.506 -12.088 10.560 1.00 93.62 217 LEU A O 1
ATOM 1735 N N . PHE A 1 218 ? -14.478 -11.140 8.528 1.00 91.56 218 PHE A N 1
ATOM 1736 C CA . PHE A 1 218 ? -15.330 -10.015 8.898 1.00 91.56 218 PHE A CA 1
ATOM 1737 C C . PHE A 1 218 ? -16.758 -10.484 9.206 1.00 91.56 218 PHE A C 1
ATOM 1739 O O . PHE A 1 218 ? -17.341 -10.056 10.202 1.00 91.56 218 PHE A O 1
ATOM 1746 N N . TYR A 1 219 ? -17.292 -11.438 8.437 1.00 92.19 219 TYR A N 1
ATOM 1747 C CA . TYR A 1 219 ? -18.566 -12.089 8.749 1.00 92.19 219 TYR A CA 1
ATOM 1748 C C . TYR A 1 219 ? -18.535 -12.815 10.093 1.00 92.19 219 TYR A C 1
ATOM 1750 O O . TYR A 1 219 ? -19.465 -12.668 10.891 1.00 92.19 219 TYR A O 1
ATOM 1758 N N . TYR A 1 220 ? -17.454 -13.546 10.370 1.00 91.94 220 TYR A N 1
ATOM 1759 C CA . TYR A 1 220 ? -17.266 -14.226 11.646 1.00 91.94 220 TYR A CA 1
ATOM 1760 C C . TYR A 1 220 ? -17.195 -13.240 12.823 1.00 91.94 220 TYR A C 1
ATOM 1762 O O . TYR A 1 220 ? -17.886 -13.421 13.828 1.00 91.94 220 TYR A O 1
ATOM 1770 N N . LEU A 1 221 ? -16.421 -12.159 12.675 1.00 89.69 221 LEU A N 1
ATOM 1771 C CA . LEU A 1 221 ? -16.300 -11.090 13.667 1.00 89.69 221 LEU A CA 1
ATOM 1772 C C . LEU A 1 221 ? -17.675 -10.500 14.012 1.00 89.69 221 LEU A C 1
ATOM 1774 O O . LEU A 1 221 ? -18.035 -10.422 15.184 1.00 89.69 221 LEU A O 1
ATOM 1778 N N . GLN A 1 222 ? -18.462 -10.132 13.003 1.00 87.06 222 GLN A N 1
ATOM 1779 C CA . GLN A 1 222 ? -19.765 -9.497 13.210 1.00 87.06 222 GLN A CA 1
ATOM 1780 C C . GLN A 1 222 ? -20.803 -10.465 13.788 1.00 87.06 222 GLN A C 1
ATOM 1782 O O . GLN A 1 222 ? -21.514 -10.136 14.734 1.00 87.06 222 GLN A O 1
ATOM 1787 N N . SER A 1 223 ? -20.876 -11.682 13.246 1.00 86.88 223 SER A N 1
ATOM 1788 C CA . SER A 1 223 ? -21.956 -12.621 13.571 1.00 86.88 223 SER A CA 1
ATOM 1789 C C . SER A 1 223 ? -21.754 -13.349 14.899 1.00 86.88 223 SER A C 1
ATOM 1791 O O . SER A 1 223 ? -22.742 -13.708 15.539 1.00 86.88 223 SER A O 1
ATOM 1793 N N . TYR A 1 224 ? -20.504 -13.574 15.318 1.00 85.88 224 TYR A N 1
ATOM 1794 C CA . TYR A 1 224 ? -20.195 -14.417 16.480 1.00 85.88 224 TYR A CA 1
ATOM 1795 C C . TYR A 1 224 ? -19.444 -13.687 17.591 1.00 85.88 224 TYR A C 1
ATOM 1797 O O . TYR A 1 224 ? -19.673 -13.980 18.760 1.00 85.88 224 TYR A O 1
ATOM 1805 N N . VAL A 1 225 ? -18.562 -12.741 17.257 1.00 84.50 225 VAL A N 1
ATOM 1806 C CA . VAL A 1 225 ? -17.715 -12.074 18.261 1.00 84.50 225 VAL A CA 1
ATOM 1807 C C . VAL A 1 225 ? -18.378 -10.807 18.794 1.00 84.50 225 VAL A C 1
ATOM 1809 O O . VAL A 1 225 ? -18.471 -10.628 20.003 1.00 84.50 225 VAL A O 1
ATOM 1812 N N . LEU A 1 226 ? -18.859 -9.936 17.903 1.00 81.62 226 LEU A N 1
ATOM 1813 C CA . LEU A 1 226 ? -19.423 -8.631 18.268 1.00 81.62 226 LEU A CA 1
ATOM 1814 C C . LEU A 1 226 ? -20.930 -8.674 18.552 1.00 81.62 226 LEU A C 1
ATOM 1816 O O . LEU A 1 226 ? -21.465 -7.754 19.161 1.00 81.62 226 LEU A O 1
ATOM 1820 N N . LYS A 1 227 ? -21.618 -9.765 18.192 1.00 71.44 227 LYS A N 1
ATOM 1821 C CA . LYS A 1 227 ? -23.063 -9.943 18.424 1.00 71.44 227 LYS A CA 1
ATOM 1822 C C . LYS A 1 227 ? -23.467 -9.851 19.907 1.00 71.44 227 LYS A C 1
ATOM 1824 O O . LYS A 1 227 ? -24.616 -9.538 20.198 1.00 71.44 227 LYS A O 1
ATOM 1829 N N . SER A 1 228 ? -22.537 -10.103 20.831 1.00 53.09 228 SER A N 1
ATOM 1830 C CA . SER A 1 228 ? -22.761 -10.010 22.283 1.00 53.09 228 SER A CA 1
ATOM 1831 C C . SER A 1 228 ? -22.561 -8.600 22.862 1.00 53.09 228 SER A C 1
ATOM 1833 O O . SER A 1 228 ? -22.918 -8.374 24.014 1.00 53.09 228 SER A O 1
ATOM 1835 N N . GLU A 1 229 ? -21.991 -7.664 22.099 1.00 57.44 229 GLU A N 1
ATOM 1836 C CA . GLU A 1 229 ? -21.644 -6.301 22.528 1.00 57.44 229 GLU A CA 1
ATOM 1837 C C . GLU A 1 229 ? -22.473 -5.281 21.728 1.00 57.44 229 GLU A C 1
ATOM 1839 O O . GLU A 1 229 ? -21.931 -4.426 21.0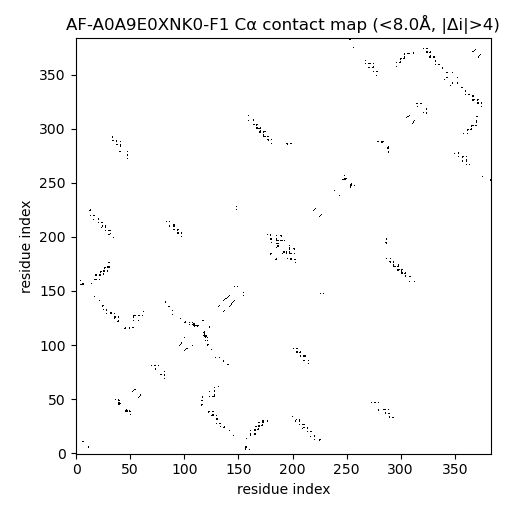30 1.00 57.44 229 GLU A O 1
ATOM 1844 N N . ALA A 1 230 ? -23.805 -5.396 21.772 1.00 47.91 230 ALA A N 1
ATOM 1845 C CA . ALA A 1 230 ? -24.718 -4.458 21.117 1.00 47.91 230 ALA A CA 1
ATOM 1846 C C . ALA A 1 230 ? -24.652 -3.073 21.791 1.00 47.91 230 ALA A C 1
ATOM 1848 O O . ALA A 1 230 ? -25.505 -2.713 22.595 1.00 47.91 230 ALA A O 1
ATOM 1849 N N . VAL A 1 231 ? -23.605 -2.309 21.491 1.00 50.28 231 VAL A N 1
ATOM 1850 C CA . VAL A 1 231 ? -23.441 -0.927 21.939 1.00 50.28 231 VAL A CA 1
ATOM 1851 C C . VAL A 1 231 ? -24.213 -0.019 20.984 1.00 50.28 231 VAL A C 1
ATOM 1853 O O . VAL A 1 231 ? -24.044 -0.092 19.761 1.00 50.28 231 VAL A O 1
ATOM 1856 N N . GLU A 1 232 ? -25.074 0.831 21.546 1.00 44.56 232 GLU A N 1
ATOM 1857 C CA . GLU A 1 232 ? -25.756 1.898 20.816 1.00 44.56 232 GLU A CA 1
ATOM 1858 C C . GLU A 1 232 ? -24.737 2.741 20.048 1.00 44.56 232 GLU A C 1
ATOM 1860 O O . GLU A 1 232 ? -23.740 3.222 20.589 1.00 44.56 232 GLU A O 1
ATOM 1865 N N . GLN A 1 233 ? -24.972 2.898 18.747 1.00 50.00 233 GLN A N 1
ATOM 1866 C CA . GLN A 1 233 ? -24.077 3.671 17.904 1.00 50.00 233 GLN A CA 1
ATOM 1867 C C . GLN A 1 233 ? -24.254 5.154 18.241 1.00 50.00 233 GLN A C 1
ATOM 1869 O O . GLN A 1 233 ? -25.358 5.668 18.043 1.00 50.00 233 GLN A O 1
ATOM 1874 N N . PRO A 1 234 ? -23.202 5.882 18.658 1.00 46.88 234 PRO A N 1
ATOM 1875 C CA . PRO A 1 234 ? -23.294 7.329 18.690 1.00 46.88 234 PRO A CA 1
ATOM 1876 C C . PRO A 1 234 ? -23.604 7.810 17.269 1.00 46.88 234 PRO A C 1
ATOM 1878 O O . PRO A 1 234 ? -22.944 7.400 16.302 1.00 46.88 234 PRO A O 1
ATOM 1881 N N . GLN A 1 235 ? -24.638 8.645 17.135 1.00 40.91 235 GLN A N 1
ATOM 1882 C CA . GLN A 1 235 ? -24.927 9.347 15.891 1.00 40.91 235 GLN A CA 1
ATOM 1883 C C . GLN A 1 235 ? -23.678 10.139 15.515 1.00 40.91 235 GLN A C 1
ATOM 1885 O O . GLN A 1 235 ? -23.322 11.120 16.161 1.00 40.91 235 GLN A O 1
ATOM 1890 N N . LYS A 1 236 ? -22.972 9.675 14.483 1.00 50.03 236 LYS A N 1
ATOM 1891 C CA . LYS A 1 236 ? -21.844 10.416 13.932 1.00 50.03 236 LYS A CA 1
ATOM 1892 C C . LYS A 1 236 ? -22.408 11.692 13.324 1.00 50.03 236 LYS A C 1
ATOM 1894 O O . LYS A 1 236 ? -23.136 11.619 12.332 1.00 50.03 236 LYS A O 1
ATOM 1899 N N . GLU A 1 237 ? -22.061 12.834 13.909 1.00 48.16 237 GLU A N 1
ATOM 1900 C CA . GLU A 1 237 ? -22.237 14.130 13.264 1.00 48.16 237 GLU A CA 1
ATOM 1901 C C . GLU A 1 237 ? -21.640 14.039 11.860 1.00 48.16 237 GLU A C 1
ATOM 1903 O O . GLU A 1 237 ? -20.469 13.688 11.666 1.00 48.16 237 GLU A O 1
ATOM 1908 N N . ARG A 1 238 ? -22.494 14.256 10.859 1.00 53.28 238 ARG A N 1
ATOM 1909 C CA . ARG A 1 238 ? -22.104 14.227 9.455 1.00 53.28 238 ARG A CA 1
ATOM 1910 C C . ARG A 1 238 ? -21.348 15.512 9.167 1.00 53.28 238 ARG A C 1
ATOM 1912 O O . ARG A 1 238 ? -21.917 16.430 8.594 1.00 53.28 238 ARG A O 1
ATOM 1919 N N . LEU A 1 239 ? -20.079 15.570 9.560 1.00 56.06 239 LEU A N 1
ATOM 1920 C CA . LEU A 1 239 ? -19.212 16.651 9.119 1.00 56.06 239 LEU A CA 1
ATOM 1921 C C . LEU A 1 239 ? -19.159 16.612 7.594 1.00 56.06 239 LEU A C 1
ATOM 1923 O O . LEU A 1 239 ? -18.668 15.652 6.989 1.00 56.06 239 LEU A O 1
ATOM 1927 N N . SER A 1 240 ? -19.698 17.655 6.973 1.00 72.00 240 SER A N 1
ATOM 1928 C CA . SER A 1 240 ? -19.532 17.877 5.545 1.00 72.00 240 SER A CA 1
ATOM 1929 C C . SER A 1 240 ? -18.038 18.029 5.251 1.00 72.00 240 SER A C 1
ATOM 1931 O O . SER A 1 240 ? -17.301 18.627 6.036 1.00 72.00 240 SER A O 1
ATOM 1933 N N . LEU A 1 241 ? -17.559 17.528 4.106 1.00 68.88 241 LEU A N 1
ATOM 1934 C CA . LEU A 1 241 ? -16.156 17.713 3.692 1.00 68.88 241 LEU A CA 1
ATOM 1935 C C . LEU A 1 241 ? -15.739 19.190 3.754 1.00 68.88 241 LEU A C 1
ATOM 1937 O O . LEU A 1 241 ? -14.603 19.510 4.091 1.00 68.88 241 LEU A O 1
ATOM 1941 N N . LEU A 1 242 ? -16.683 20.087 3.470 1.00 74.50 242 LEU A N 1
ATOM 1942 C CA . LEU A 1 242 ? -16.471 21.526 3.496 1.00 74.50 242 LEU A CA 1
ATOM 1943 C C . LEU A 1 242 ? -16.322 22.060 4.929 1.00 74.50 242 LEU A C 1
ATOM 1945 O O . LEU A 1 242 ? -15.486 22.924 5.179 1.00 74.50 242 LEU A O 1
ATOM 1949 N N . GLU A 1 243 ? -17.062 21.503 5.886 1.00 80.19 243 GLU A N 1
ATOM 1950 C CA . GLU A 1 243 ? -16.927 21.826 7.311 1.00 80.19 243 GLU A CA 1
ATOM 1951 C C . GLU A 1 243 ? -15.607 21.304 7.878 1.00 80.19 243 GLU A C 1
ATOM 1953 O O . GLU A 1 243 ? -14.945 22.016 8.630 1.00 80.19 243 GLU A O 1
ATOM 1958 N N . ALA A 1 244 ? -15.167 20.112 7.459 1.00 74.62 244 ALA A N 1
ATOM 1959 C CA . ALA A 1 244 ? -13.863 19.572 7.834 1.00 74.62 244 ALA A CA 1
ATOM 1960 C C . ALA A 1 244 ? -12.716 20.463 7.325 1.00 74.62 244 ALA A C 1
ATOM 1962 O O . ALA A 1 244 ? -11.828 20.833 8.094 1.00 74.62 244 ALA A O 1
ATOM 1963 N N . VAL A 1 245 ? -12.761 20.877 6.052 1.00 80.12 245 VAL A N 1
ATOM 1964 C CA . VAL A 1 245 ? -11.776 21.810 5.475 1.00 80.12 245 VAL A CA 1
ATOM 1965 C C . VAL A 1 245 ? -11.818 23.163 6.187 1.00 80.12 245 VAL A C 1
ATOM 1967 O O . VAL A 1 245 ? -10.770 23.711 6.532 1.00 80.12 245 VAL A O 1
ATOM 1970 N N . ARG A 1 246 ? -13.017 23.684 6.472 1.00 85.12 246 ARG A N 1
ATOM 1971 C CA . ARG A 1 246 ? -13.188 24.940 7.211 1.00 85.12 246 ARG A CA 1
ATOM 1972 C C . ARG A 1 246 ? -12.604 24.850 8.621 1.00 85.12 246 ARG A C 1
ATOM 1974 O O . ARG A 1 246 ? -11.910 25.772 9.030 1.00 85.12 246 ARG A O 1
ATOM 1981 N N . SER A 1 247 ? -12.828 23.744 9.328 1.00 79.62 247 SER A N 1
ATOM 1982 C CA . SER A 1 247 ? -12.294 23.492 10.674 1.00 79.62 247 SER A CA 1
ATOM 1983 C C . SER A 1 247 ? -10.761 23.444 10.697 1.00 79.62 247 SER A C 1
ATOM 1985 O O . SER A 1 247 ? -10.122 24.047 11.562 1.00 79.62 247 SER A O 1
ATOM 1987 N N . ILE A 1 248 ? -10.145 22.801 9.696 1.00 82.69 248 ILE A N 1
ATOM 1988 C CA . ILE A 1 248 ? -8.682 22.786 9.543 1.00 82.69 248 ILE A CA 1
ATOM 1989 C C . ILE A 1 248 ? -8.146 24.200 9.288 1.00 82.69 248 ILE A C 1
ATOM 1991 O O . ILE A 1 248 ? -7.099 24.564 9.820 1.00 82.69 248 ILE A O 1
ATOM 1995 N N . ALA A 1 249 ? -8.850 25.007 8.490 1.00 84.25 249 ALA A N 1
ATOM 1996 C CA . ALA A 1 249 ? -8.423 26.364 8.166 1.00 84.25 249 ALA A CA 1
ATOM 1997 C C . ALA A 1 249 ? -8.536 27.337 9.355 1.00 84.25 249 ALA A C 1
ATOM 1999 O O . ALA A 1 249 ? -7.697 28.232 9.486 1.00 84.25 249 ALA A O 1
ATOM 2000 N N . THR A 1 250 ? -9.542 27.170 10.220 1.00 86.06 250 THR A N 1
ATOM 2001 C CA . THR A 1 250 ? -9.796 28.064 11.362 1.00 86.06 250 THR A CA 1
ATOM 2002 C C . THR A 1 250 ? -8.949 27.732 12.588 1.00 86.06 250 THR A C 1
ATOM 2004 O O . THR A 1 250 ? -8.506 28.643 13.287 1.00 86.06 250 THR A O 1
ATOM 2007 N N . ASN A 1 251 ? -8.691 26.452 12.866 1.00 87.38 251 ASN A N 1
ATOM 2008 C CA . ASN A 1 251 ? -7.976 26.042 14.071 1.00 87.38 251 ASN A CA 1
ATOM 2009 C C . ASN A 1 251 ? -6.461 25.945 13.831 1.00 87.38 251 ASN A C 1
ATOM 2011 O O . ASN A 1 251 ? -5.983 25.078 13.099 1.00 87.38 251 ASN A O 1
ATOM 2015 N N . LEU A 1 252 ? -5.682 26.793 14.516 1.00 87.00 252 LEU A N 1
ATOM 2016 C CA . LEU A 1 252 ? -4.219 26.841 14.392 1.00 87.00 252 LEU A CA 1
ATOM 2017 C C . LEU A 1 252 ? -3.547 25.478 14.627 1.00 87.00 252 LEU A C 1
ATOM 2019 O O . LEU A 1 252 ? -2.604 25.137 13.911 1.00 87.00 252 LEU A O 1
ATOM 2023 N N . LYS A 1 253 ? -4.026 24.696 15.605 1.00 84.81 253 LYS A N 1
ATOM 2024 C CA . LYS A 1 253 ? -3.444 23.387 15.945 1.00 84.81 253 LYS A CA 1
ATOM 2025 C C . LYS A 1 253 ? -3.695 22.369 14.833 1.00 84.81 253 LYS A C 1
ATOM 2027 O O . LYS A 1 253 ? -2.765 21.676 14.424 1.00 84.81 253 LYS A O 1
ATOM 2032 N N . LEU A 1 254 ? -4.919 22.333 14.297 1.00 82.12 254 LEU A N 1
ATOM 2033 C CA . LEU A 1 254 ? -5.274 21.463 13.171 1.00 82.12 254 LEU A CA 1
ATOM 2034 C C . LEU A 1 254 ? -4.525 21.862 11.899 1.00 82.12 254 LEU A C 1
ATOM 2036 O O . LEU A 1 254 ? -4.019 20.992 11.194 1.00 82.12 254 LEU A O 1
ATOM 2040 N N . ARG A 1 255 ? -4.370 23.163 11.643 1.00 85.94 255 ARG A N 1
ATOM 2041 C CA . ARG A 1 255 ? -3.593 23.673 10.509 1.00 85.94 255 ARG A CA 1
ATOM 2042 C C . ARG A 1 255 ? -2.119 23.277 10.588 1.00 85.94 255 ARG A C 1
ATOM 2044 O O . ARG A 1 255 ? -1.561 22.808 9.600 1.00 85.94 255 ARG A O 1
ATOM 2051 N N . ALA A 1 256 ? -1.490 23.435 11.754 1.00 86.31 256 ALA A N 1
ATOM 2052 C CA . ALA A 1 256 ? -0.094 23.049 11.966 1.00 86.31 256 ALA A CA 1
ATOM 2053 C C . ALA A 1 256 ? 0.114 21.533 11.822 1.00 86.31 256 ALA A C 1
ATOM 2055 O O . ALA A 1 256 ? 1.092 21.091 11.212 1.00 86.31 256 ALA A O 1
ATOM 2056 N N . LEU A 1 257 ? -0.829 20.732 12.327 1.00 85.06 257 LEU A N 1
ATOM 2057 C CA . LEU A 1 257 ? -0.810 19.282 12.154 1.00 85.06 257 LEU A CA 1
ATOM 2058 C C . LEU A 1 257 ? -0.965 18.898 10.674 1.00 85.06 257 LEU A C 1
ATOM 2060 O O . LEU A 1 257 ? -0.169 18.112 10.164 1.00 85.06 257 LEU A O 1
ATOM 2064 N N . ALA A 1 258 ? -1.930 19.492 9.967 1.00 85.75 258 ALA A N 1
ATOM 2065 C CA . ALA A 1 258 ? -2.154 19.250 8.543 1.00 85.75 258 ALA A CA 1
ATOM 2066 C C . ALA A 1 258 ? -0.921 19.609 7.699 1.00 85.75 258 ALA A C 1
ATOM 2068 O O . ALA A 1 258 ? -0.513 18.824 6.844 1.00 85.75 258 ALA A O 1
ATOM 2069 N N . PHE A 1 259 ? -0.278 20.746 7.983 1.00 89.38 259 PHE A N 1
ATOM 2070 C CA . PHE A 1 259 ? 0.965 21.143 7.322 1.00 89.38 259 PHE A CA 1
ATOM 2071 C C . PHE A 1 259 ? 2.109 20.156 7.594 1.00 89.38 259 PHE A C 1
ATOM 2073 O O . PHE A 1 259 ? 2.840 19.795 6.678 1.00 89.38 259 PHE A O 1
ATOM 2080 N N . THR A 1 260 ? 2.232 19.658 8.827 1.00 87.31 260 THR A N 1
ATOM 2081 C CA . THR A 1 260 ? 3.251 18.658 9.190 1.00 87.31 260 THR A CA 1
ATOM 2082 C C . THR A 1 260 ? 3.043 17.334 8.448 1.00 87.31 260 THR A C 1
ATOM 2084 O O . THR A 1 260 ? 3.999 16.744 7.945 1.00 87.31 260 THR A O 1
ATOM 2087 N N . ILE A 1 261 ? 1.788 16.889 8.327 1.00 86.56 261 ILE A N 1
ATOM 2088 C CA . ILE A 1 261 ? 1.404 15.726 7.517 1.00 86.56 261 ILE A CA 1
ATOM 2089 C C . ILE A 1 261 ? 1.790 15.953 6.058 1.00 86.56 261 ILE A C 1
ATOM 2091 O O . ILE A 1 261 ? 2.497 15.128 5.482 1.00 86.56 261 ILE A O 1
ATOM 2095 N N . PHE A 1 262 ? 1.387 17.084 5.481 1.00 89.06 262 PHE A N 1
ATOM 2096 C CA . PHE A 1 262 ? 1.726 17.433 4.107 1.00 89.06 262 PHE A CA 1
ATOM 2097 C C . PHE A 1 262 ? 3.242 17.429 3.867 1.00 89.06 262 PHE A C 1
ATOM 2099 O O . PHE A 1 262 ? 3.704 16.744 2.958 1.00 89.06 262 PHE A O 1
ATOM 2106 N N . ALA A 1 263 ? 4.019 18.115 4.710 1.00 89.06 263 ALA A N 1
ATOM 2107 C CA . ALA A 1 263 ? 5.471 18.207 4.580 1.00 89.06 263 ALA A CA 1
ATOM 2108 C C . ALA A 1 263 ? 6.146 16.827 4.628 1.00 89.06 263 ALA A C 1
ATOM 2110 O O . ALA A 1 263 ? 6.987 16.523 3.783 1.00 89.06 263 ALA A O 1
ATOM 2111 N N . TYR A 1 264 ? 5.739 15.962 5.564 1.00 87.62 264 TYR A N 1
ATOM 2112 C CA . TYR A 1 264 ? 6.261 14.598 5.646 1.00 87.62 264 TYR A CA 1
ATOM 2113 C C . TYR A 1 264 ? 5.982 13.803 4.360 1.00 87.62 264 TYR A C 1
ATOM 2115 O O . TYR A 1 264 ? 6.904 13.235 3.771 1.00 87.62 264 TYR A O 1
ATOM 2123 N N . TYR A 1 265 ? 4.725 13.778 3.903 1.00 87.25 265 TYR A N 1
ATOM 2124 C CA . TYR A 1 265 ? 4.332 13.011 2.717 1.00 87.25 265 TYR A CA 1
ATOM 2125 C C . TYR A 1 265 ? 4.945 13.562 1.427 1.00 87.25 265 TYR A C 1
ATOM 2127 O O . TYR A 1 265 ? 5.303 12.779 0.548 1.00 87.25 265 TYR A O 1
ATOM 2135 N N . PHE A 1 266 ? 5.101 14.881 1.325 1.00 87.75 266 PHE A N 1
ATOM 2136 C CA . PHE A 1 266 ? 5.736 15.534 0.187 1.00 87.75 266 PHE A CA 1
ATOM 2137 C C . PHE A 1 266 ? 7.227 15.182 0.100 1.00 87.75 266 PHE A C 1
ATOM 2139 O O . PHE A 1 266 ? 7.670 14.646 -0.916 1.00 87.75 266 PHE A O 1
ATOM 2146 N N . CYS A 1 267 ? 7.987 15.383 1.184 1.00 87.50 267 CYS A N 1
ATOM 2147 C CA . CYS A 1 267 ? 9.415 15.054 1.225 1.00 87.50 267 CYS A CA 1
ATOM 2148 C C . CYS A 1 267 ? 9.665 13.554 1.020 1.00 87.50 267 CYS A C 1
ATOM 2150 O O . CYS A 1 267 ? 10.520 13.166 0.224 1.00 87.50 267 CYS A O 1
ATOM 2152 N N . SER A 1 268 ? 8.893 12.702 1.704 1.00 85.81 268 SER A N 1
ATOM 2153 C CA . SER A 1 268 ? 8.989 11.247 1.554 1.00 85.81 268 SER A CA 1
ATOM 2154 C C . SER A 1 268 ? 8.679 10.811 0.119 1.00 85.81 268 SER A C 1
ATOM 2156 O O . SER A 1 268 ? 9.407 9.989 -0.432 1.00 85.81 268 SER A O 1
ATOM 2158 N N . GLY A 1 269 ? 7.660 11.406 -0.511 1.00 88.31 269 GLY A N 1
ATOM 2159 C CA . GLY A 1 269 ? 7.266 11.094 -1.883 1.00 88.31 269 GLY A CA 1
ATOM 2160 C C . GLY A 1 269 ? 8.332 11.437 -2.925 1.00 88.31 269 GLY A C 1
ATOM 2161 O O . GLY A 1 269 ? 8.564 10.634 -3.826 1.00 88.31 269 GLY A O 1
ATOM 2162 N N . ILE A 1 270 ? 9.004 12.587 -2.794 1.00 87.44 270 ILE A N 1
ATOM 2163 C CA . ILE A 1 270 ? 10.088 12.987 -3.708 1.00 87.44 270 ILE A CA 1
ATOM 2164 C C . ILE A 1 270 ? 11.282 12.038 -3.583 1.00 87.44 270 ILE A C 1
ATOM 2166 O O . ILE A 1 270 ? 11.779 11.536 -4.587 1.00 87.44 270 ILE A O 1
ATOM 2170 N N . LEU A 1 271 ? 11.728 11.756 -2.358 1.00 87.81 271 LEU A N 1
ATOM 2171 C CA . LEU A 1 271 ? 12.906 10.912 -2.129 1.00 87.81 271 LEU A CA 1
ATOM 2172 C C . LEU A 1 271 ? 12.666 9.464 -2.562 1.00 87.81 271 LEU A C 1
ATOM 2174 O O . LEU A 1 271 ? 13.550 8.825 -3.127 1.00 87.81 271 LEU A O 1
ATOM 2178 N N . GLU A 1 272 ? 11.448 8.965 -2.363 1.00 88.38 272 GLU A N 1
ATOM 2179 C CA . GLU A 1 272 ? 11.023 7.663 -2.867 1.00 88.38 272 GLU A CA 1
ATOM 2180 C C . GLU A 1 272 ? 11.015 7.602 -4.401 1.00 88.38 272 GLU A C 1
ATOM 2182 O O . GLU A 1 272 ? 11.419 6.590 -4.973 1.00 88.38 272 GLU A O 1
ATOM 2187 N N . LEU A 1 273 ? 10.595 8.677 -5.074 1.00 89.81 273 LEU A N 1
ATOM 2188 C CA . LEU A 1 273 ? 10.625 8.759 -6.534 1.00 89.81 273 LEU A CA 1
ATOM 2189 C C . LEU A 1 273 ? 12.065 8.737 -7.066 1.00 89.81 273 LEU A C 1
ATOM 2191 O O . LEU A 1 273 ? 12.353 7.997 -8.004 1.00 89.81 273 LEU A O 1
ATOM 2195 N N . ILE A 1 274 ? 12.969 9.500 -6.441 1.00 88.88 274 ILE A N 1
ATOM 2196 C CA . ILE A 1 274 ? 14.390 9.543 -6.819 1.00 88.88 274 ILE A CA 1
ATOM 2197 C C . ILE A 1 274 ? 15.037 8.168 -6.641 1.00 88.88 274 ILE A C 1
ATOM 2199 O O . ILE A 1 274 ? 15.714 7.690 -7.548 1.00 88.88 274 ILE A O 1
ATOM 2203 N N . LEU A 1 275 ? 14.791 7.501 -5.509 1.00 90.38 275 LEU A N 1
ATOM 2204 C CA . LEU A 1 275 ? 15.273 6.141 -5.276 1.00 90.38 275 LEU A CA 1
ATOM 2205 C C . LEU A 1 275 ? 14.810 5.187 -6.382 1.00 90.38 275 LEU A C 1
ATOM 2207 O O . LEU A 1 275 ? 15.618 4.462 -6.952 1.00 90.38 275 LEU A O 1
ATOM 2211 N N . LYS A 1 276 ? 13.513 5.192 -6.699 1.00 90.00 276 LYS A N 1
ATOM 2212 C CA . LYS A 1 276 ? 12.938 4.306 -7.720 1.00 90.00 276 LYS A CA 1
ATOM 2213 C C . LYS A 1 276 ? 13.485 4.580 -9.109 1.00 90.00 276 LYS A C 1
ATOM 2215 O O . LYS A 1 276 ? 13.669 3.640 -9.871 1.00 90.00 276 LYS A O 1
ATOM 2220 N N . TYR A 1 277 ? 13.771 5.842 -9.418 1.00 89.56 277 TYR A N 1
ATOM 2221 C CA . TYR A 1 277 ? 14.469 6.210 -10.641 1.00 89.56 277 TYR A CA 1
ATOM 2222 C C . TYR A 1 277 ? 15.852 5.555 -10.715 1.00 89.56 277 TYR A C 1
ATOM 2224 O O . TYR A 1 277 ? 16.149 4.894 -11.706 1.00 89.56 277 TYR A O 1
ATOM 2232 N N . GLN A 1 278 ? 16.655 5.648 -9.649 1.00 88.19 278 GLN A N 1
ATOM 2233 C CA . GLN A 1 278 ? 17.967 4.990 -9.596 1.00 88.19 278 GLN A CA 1
ATOM 2234 C C . GLN A 1 278 ? 17.842 3.461 -9.695 1.00 88.19 278 GLN A C 1
ATOM 2236 O O . GLN A 1 278 ? 18.531 2.833 -10.494 1.00 88.19 278 GLN A O 1
ATOM 2241 N N . LEU A 1 279 ? 16.906 2.855 -8.960 1.00 89.25 279 LEU A N 1
ATOM 2242 C CA . LEU A 1 279 ? 16.677 1.409 -9.027 1.00 89.25 279 LEU A CA 1
ATOM 2243 C C . LEU A 1 279 ? 16.261 0.954 -10.429 1.00 89.25 279 LEU A C 1
ATOM 2245 O O . LEU A 1 279 ? 16.782 -0.040 -10.913 1.00 89.25 279 LEU A O 1
ATOM 2249 N N . HIS A 1 280 ? 15.389 1.693 -11.115 1.00 88.81 280 HIS A N 1
ATOM 2250 C CA . HIS A 1 280 ? 14.967 1.350 -12.473 1.00 88.81 280 HIS A CA 1
ATOM 2251 C C . HIS A 1 280 ? 16.117 1.433 -13.490 1.00 88.81 280 HIS A C 1
ATOM 2253 O O . HIS A 1 280 ? 16.170 0.639 -14.425 1.00 88.81 280 HIS A O 1
ATOM 2259 N N . THR A 1 281 ? 17.073 2.355 -13.301 1.00 86.75 281 THR A N 1
ATOM 2260 C CA . THR A 1 281 ? 18.279 2.402 -14.151 1.00 86.75 281 THR A CA 1
ATOM 2261 C C . THR A 1 281 ? 19.214 1.211 -13.947 1.00 86.75 281 THR A C 1
ATOM 2263 O O . THR A 1 281 ? 19.982 0.890 -14.847 1.00 86.75 281 THR A O 1
ATOM 2266 N N . MET A 1 282 ? 19.149 0.553 -12.786 1.00 86.00 282 MET A N 1
ATOM 2267 C CA . MET A 1 282 ? 19.973 -0.614 -12.457 1.00 86.00 282 MET A CA 1
ATOM 2268 C C . MET A 1 282 ? 19.269 -1.944 -12.753 1.00 86.00 282 MET A C 1
ATOM 2270 O O . MET A 1 282 ? 19.934 -2.915 -13.094 1.00 86.00 282 MET A O 1
ATOM 2274 N N . TYR A 1 283 ? 17.940 -1.982 -12.627 1.00 85.56 283 TYR A N 1
ATOM 2275 C CA . TYR A 1 283 ? 17.113 -3.179 -12.765 1.00 85.56 283 TYR A CA 1
ATOM 2276 C C . TYR A 1 283 ? 15.941 -2.881 -13.699 1.00 85.56 283 TYR A C 1
ATOM 2278 O O . TYR A 1 283 ? 14.946 -2.272 -13.299 1.00 85.56 283 TYR A O 1
ATOM 2286 N N . SER A 1 284 ? 16.079 -3.292 -14.960 1.00 79.75 284 SER A N 1
ATOM 2287 C CA . SER A 1 284 ? 15.044 -3.099 -15.985 1.00 79.75 284 SER A CA 1
ATOM 2288 C C . SER A 1 284 ? 14.052 -4.265 -16.066 1.00 79.75 284 SER A C 1
ATOM 2290 O O . SER A 1 284 ? 12.946 -4.075 -16.569 1.00 79.75 284 SER A O 1
ATOM 2292 N N . ASP A 1 285 ? 14.406 -5.456 -15.564 1.00 91.19 285 ASP A N 1
ATOM 2293 C CA . ASP A 1 285 ? 13.463 -6.575 -15.475 1.00 91.19 285 ASP A CA 1
ATOM 2294 C C . ASP A 1 285 ? 12.446 -6.347 -14.350 1.00 91.19 285 ASP A C 1
ATOM 2296 O O . ASP A 1 285 ? 12.785 -5.977 -13.223 1.00 91.19 285 ASP A O 1
ATOM 2300 N N . ALA A 1 286 ? 11.172 -6.594 -14.651 1.00 91.19 286 ALA A N 1
ATOM 2301 C CA . ALA A 1 286 ? 10.092 -6.311 -13.720 1.00 91.19 286 ALA A CA 1
ATOM 2302 C C . ALA A 1 286 ? 10.066 -7.245 -12.502 1.00 91.19 286 ALA A C 1
ATOM 2304 O O . ALA A 1 286 ? 9.689 -6.810 -11.413 1.00 91.19 286 ALA A O 1
ATOM 2305 N N . ASN A 1 287 ? 10.484 -8.507 -12.650 1.00 92.62 287 ASN A N 1
ATOM 2306 C CA . ASN A 1 287 ? 10.557 -9.427 -11.517 1.00 92.62 287 ASN A CA 1
ATOM 2307 C C . ASN A 1 287 ? 11.711 -9.040 -10.592 1.00 92.62 287 ASN A C 1
ATOM 2309 O O . ASN A 1 287 ? 11.503 -8.960 -9.385 1.00 92.62 287 ASN A O 1
ATOM 2313 N N . GLU A 1 288 ? 12.883 -8.719 -11.143 1.00 92.56 288 GLU A N 1
ATOM 2314 C CA . GLU A 1 288 ? 14.031 -8.256 -10.350 1.00 92.56 288 GLU A CA 1
ATOM 2315 C C . GLU A 1 288 ? 13.733 -6.939 -9.623 1.00 92.56 288 GLU A C 1
ATOM 2317 O O . GLU A 1 288 ? 13.993 -6.807 -8.423 1.00 92.56 288 GLU A O 1
ATOM 2322 N N . PHE A 1 289 ? 13.110 -5.977 -10.312 1.00 93.12 289 PHE A N 1
ATOM 2323 C CA . PHE A 1 289 ? 12.697 -4.714 -9.702 1.00 93.12 289 PHE A CA 1
ATOM 2324 C C . PHE A 1 289 ? 11.695 -4.941 -8.558 1.00 93.12 289 PHE A C 1
ATOM 2326 O O . PHE A 1 289 ? 11.855 -4.392 -7.462 1.00 93.12 289 PHE A O 1
ATOM 2333 N N . ASN A 1 290 ? 10.686 -5.792 -8.774 1.00 94.56 290 ASN A N 1
ATOM 2334 C CA . ASN A 1 290 ? 9.733 -6.170 -7.733 1.00 94.56 290 ASN A CA 1
ATOM 2335 C C . ASN A 1 290 ? 10.419 -6.887 -6.560 1.00 94.56 290 ASN A C 1
ATOM 2337 O O . ASN A 1 290 ? 10.097 -6.607 -5.404 1.00 94.56 290 ASN A O 1
ATOM 2341 N N . ASP A 1 291 ? 11.366 -7.785 -6.819 1.00 94.19 291 ASP A N 1
ATOM 2342 C CA . ASP A 1 291 ? 12.097 -8.516 -5.782 1.00 94.19 291 ASP A CA 1
ATOM 2343 C C . ASP A 1 291 ? 12.870 -7.560 -4.873 1.00 94.19 291 ASP A C 1
ATOM 2345 O O . ASP A 1 291 ? 12.788 -7.681 -3.650 1.00 94.19 291 ASP A O 1
ATOM 2349 N N . ILE A 1 292 ? 13.527 -6.546 -5.435 1.00 92.94 292 ILE A N 1
ATOM 2350 C CA . ILE A 1 292 ? 14.255 -5.534 -4.658 1.00 92.94 292 ILE A CA 1
ATOM 2351 C C . ILE A 1 292 ? 13.305 -4.692 -3.810 1.00 92.94 292 ILE A C 1
ATOM 2353 O O . ILE A 1 292 ? 13.552 -4.499 -2.616 1.00 92.94 292 ILE A O 1
ATOM 2357 N N . LEU A 1 293 ? 12.174 -4.242 -4.367 1.00 93.12 293 LEU A N 1
ATOM 2358 C CA . LEU A 1 293 ? 11.158 -3.533 -3.579 1.00 93.12 293 LEU A CA 1
ATOM 2359 C C . LEU A 1 293 ? 10.625 -4.394 -2.419 1.00 93.12 293 LEU A C 1
ATOM 2361 O O . LEU A 1 293 ? 10.357 -3.888 -1.319 1.00 93.12 293 LEU A O 1
ATOM 2365 N N . ASN A 1 294 ? 10.503 -5.706 -2.631 1.00 95.31 294 ASN A N 1
ATOM 2366 C CA . ASN A 1 294 ? 10.102 -6.651 -1.595 1.00 95.31 294 ASN A CA 1
ATOM 2367 C C . ASN A 1 294 ? 11.209 -6.882 -0.553 1.00 95.31 294 ASN A C 1
ATOM 2369 O O . ASN A 1 294 ? 10.913 -6.854 0.640 1.00 95.31 294 ASN A O 1
ATOM 2373 N N . GLN A 1 295 ? 12.478 -6.997 -0.945 1.00 94.31 295 GLN A N 1
ATOM 2374 C CA . GLN A 1 295 ? 13.608 -7.073 -0.009 1.00 94.31 295 GLN A CA 1
ATOM 2375 C C . GLN A 1 295 ? 13.691 -5.826 0.882 1.00 94.31 295 GLN A C 1
ATOM 2377 O O . GLN A 1 295 ? 13.819 -5.927 2.103 1.00 94.31 295 GLN A O 1
ATOM 2382 N N . MET A 1 296 ? 13.510 -4.636 0.304 1.00 92.50 296 MET A N 1
ATOM 2383 C CA . MET A 1 296 ? 13.427 -3.395 1.077 1.00 92.50 296 MET A CA 1
ATOM 2384 C C . MET A 1 296 ? 12.229 -3.400 2.033 1.00 92.50 296 MET A C 1
ATOM 2386 O O . MET A 1 296 ? 12.329 -2.936 3.170 1.00 92.50 296 MET A O 1
ATOM 2390 N N . THR A 1 297 ? 11.093 -3.957 1.602 1.00 93.31 297 THR A N 1
ATOM 2391 C CA . THR A 1 297 ? 9.908 -4.116 2.455 1.00 93.31 297 THR A CA 1
ATOM 2392 C C . THR A 1 297 ? 10.182 -5.057 3.634 1.00 93.31 297 THR A C 1
ATOM 2394 O O . THR A 1 297 ? 9.786 -4.722 4.749 1.00 93.31 297 THR A O 1
ATOM 2397 N N . ILE A 1 298 ? 10.916 -6.160 3.436 1.00 94.50 298 ILE A N 1
ATOM 2398 C CA . ILE A 1 298 ? 11.366 -7.068 4.509 1.00 94.50 298 ILE A CA 1
ATOM 2399 C C . ILE A 1 298 ? 12.175 -6.297 5.552 1.00 94.50 298 ILE A C 1
ATOM 2401 O O . ILE A 1 298 ? 11.824 -6.322 6.733 1.00 94.50 298 ILE A O 1
ATOM 2405 N N . CYS A 1 299 ? 13.206 -5.561 5.124 1.00 91.81 299 CYS A N 1
ATOM 2406 C CA . CYS A 1 299 ? 14.060 -4.785 6.024 1.00 91.81 299 CYS A CA 1
ATOM 2407 C C . CYS A 1 299 ? 13.253 -3.764 6.837 1.00 91.81 299 CYS A C 1
ATOM 2409 O O . CYS A 1 299 ? 13.374 -3.707 8.063 1.00 91.81 299 CYS A O 1
ATOM 2411 N N . VAL A 1 300 ? 12.375 -2.999 6.175 1.00 90.50 300 VAL A N 1
ATOM 2412 C CA . VAL A 1 300 ? 11.501 -2.020 6.841 1.00 90.50 300 VAL A CA 1
ATOM 2413 C C . VAL A 1 300 ? 10.569 -2.698 7.838 1.00 90.50 300 VAL A C 1
ATOM 2415 O O . VAL A 1 300 ? 10.417 -2.197 8.951 1.00 90.50 300 VAL A O 1
ATOM 2418 N N . SER A 1 301 ? 9.945 -3.818 7.473 1.00 90.62 301 SER A N 1
ATOM 2419 C CA . SER A 1 301 ? 9.002 -4.533 8.334 1.00 90.62 301 SER A CA 1
ATOM 2420 C C . SER A 1 301 ? 9.672 -5.134 9.561 1.00 90.62 301 SER A C 1
ATOM 2422 O O . SER A 1 301 ? 9.158 -4.967 10.668 1.00 90.62 301 SER A O 1
ATOM 2424 N N . VAL A 1 302 ? 10.829 -5.781 9.403 1.00 89.75 302 VAL A N 1
ATOM 2425 C CA . VAL A 1 302 ? 11.591 -6.348 10.526 1.00 89.75 302 VAL A CA 1
ATOM 2426 C C . VAL A 1 302 ? 12.056 -5.234 11.459 1.00 89.75 302 VAL A C 1
ATOM 2428 O O . VAL A 1 302 ? 11.766 -5.286 12.656 1.00 89.75 302 VAL A O 1
ATOM 2431 N N . ALA A 1 303 ? 12.683 -4.184 10.919 1.00 87.44 303 ALA A N 1
ATOM 2432 C CA . ALA A 1 303 ? 13.134 -3.046 11.713 1.00 87.44 303 ALA A CA 1
ATOM 2433 C C . ALA A 1 303 ? 11.963 -2.379 12.452 1.00 87.44 303 ALA A C 1
ATOM 2435 O O . ALA A 1 303 ? 11.998 -2.247 13.673 1.00 87.44 303 ALA A O 1
ATOM 2436 N N . SER A 1 304 ? 10.878 -2.043 11.748 1.00 84.19 304 SER A N 1
ATOM 2437 C CA . SER A 1 304 ? 9.704 -1.388 12.347 1.00 84.19 304 SER A CA 1
ATOM 2438 C C . SER A 1 304 ? 9.040 -2.255 13.418 1.00 84.19 304 SER A C 1
ATOM 2440 O O . SER A 1 304 ? 8.606 -1.731 14.444 1.00 84.19 304 SER A O 1
ATOM 2442 N N . THR A 1 305 ? 8.982 -3.577 13.227 1.00 84.31 305 THR A N 1
ATOM 2443 C CA . THR A 1 305 ? 8.428 -4.509 14.224 1.00 84.31 305 THR A CA 1
ATOM 2444 C C . THR A 1 305 ? 9.284 -4.532 15.489 1.00 84.31 305 THR A C 1
ATOM 2446 O O . THR A 1 305 ? 8.742 -4.402 16.587 1.00 84.31 305 THR A O 1
ATOM 2449 N N . LEU A 1 306 ? 10.612 -4.622 15.352 1.00 82.81 306 LEU A N 1
ATOM 2450 C CA . LEU A 1 306 ? 11.541 -4.607 16.485 1.00 82.81 306 LEU A CA 1
ATOM 2451 C C . LEU A 1 306 ? 11.486 -3.272 17.239 1.00 82.81 306 LEU A C 1
ATOM 2453 O O . LEU A 1 306 ? 11.309 -3.260 18.458 1.00 82.81 306 LEU A O 1
ATOM 2457 N N . VAL A 1 307 ? 11.561 -2.140 16.532 1.00 78.88 307 VAL A N 1
ATOM 2458 C CA . VAL A 1 307 ? 11.493 -0.820 17.176 1.00 78.88 307 VAL A CA 1
ATOM 2459 C C . VAL A 1 307 ? 10.137 -0.620 17.861 1.00 78.88 307 VAL A C 1
ATOM 2461 O O . VAL A 1 307 ? 10.093 -0.180 19.010 1.00 78.88 307 VAL A O 1
ATOM 2464 N N . THR A 1 308 ? 9.032 -1.028 17.234 1.00 74.62 308 THR A N 1
ATOM 2465 C CA . THR A 1 308 ? 7.701 -0.926 17.856 1.00 74.62 308 THR A CA 1
ATOM 2466 C C . THR A 1 308 ? 7.589 -1.785 19.119 1.00 74.62 308 THR A C 1
ATOM 2468 O O . THR A 1 308 ? 7.062 -1.322 20.133 1.00 74.62 308 THR A O 1
ATOM 2471 N N . ALA A 1 309 ? 8.109 -3.015 19.087 1.00 73.19 309 ALA A N 1
ATOM 2472 C CA . ALA A 1 309 ? 8.035 -3.946 20.209 1.00 73.19 309 ALA A CA 1
ATOM 2473 C C . ALA A 1 309 ? 8.874 -3.499 21.420 1.00 73.19 309 ALA A C 1
ATOM 2475 O O . ALA A 1 309 ? 8.420 -3.627 22.558 1.00 73.19 309 ALA A O 1
ATOM 2476 N N . PHE A 1 310 ? 10.079 -2.961 21.195 1.00 72.56 310 PHE A N 1
ATOM 2477 C CA . PHE A 1 310 ? 11.025 -2.648 22.276 1.00 72.56 310 PHE A CA 1
ATOM 2478 C C . PHE A 1 310 ? 11.060 -1.163 22.667 1.00 72.56 310 PHE A C 1
ATOM 2480 O O . PHE A 1 310 ? 11.183 -0.829 23.852 1.00 72.56 310 PHE A O 1
ATOM 2487 N N . VAL A 1 311 ? 10.935 -0.259 21.694 1.00 71.00 311 VAL A N 1
ATOM 2488 C CA . VAL A 1 311 ? 11.152 1.182 21.888 1.00 71.00 311 VAL A CA 1
ATOM 2489 C C . VAL A 1 311 ? 9.837 1.911 22.112 1.00 71.00 311 VAL A C 1
ATOM 2491 O O . VAL A 1 311 ? 9.719 2.634 23.098 1.00 71.00 311 VAL A O 1
ATOM 2494 N N . THR A 1 312 ? 8.819 1.699 21.274 1.00 63.78 312 THR A N 1
ATOM 2495 C CA . THR A 1 312 ? 7.580 2.502 21.323 1.00 63.78 312 THR A CA 1
ATOM 2496 C C . THR A 1 312 ? 6.835 2.366 22.652 1.00 63.78 312 THR A C 1
ATOM 2498 O O . THR A 1 312 ? 6.419 3.370 23.234 1.00 63.78 312 THR A O 1
ATOM 2501 N N . GLY A 1 313 ? 6.731 1.148 23.197 1.00 59.12 313 GLY A N 1
ATOM 2502 C CA . GLY A 1 313 ? 6.100 0.916 24.504 1.00 59.12 313 GLY A CA 1
ATOM 2503 C C . GLY A 1 313 ? 6.858 1.551 25.679 1.00 59.12 313 GLY A C 1
ATOM 2504 O O . GLY A 1 313 ? 6.243 1.981 26.656 1.00 59.12 313 GLY A O 1
ATOM 2505 N N . SER A 1 314 ? 8.185 1.646 25.575 1.00 63.44 314 SER A N 1
ATOM 2506 C CA . SER A 1 314 ? 9.054 2.259 26.586 1.00 63.44 314 SER A CA 1
ATOM 2507 C C . SER A 1 314 ? 9.057 3.787 26.477 1.00 63.44 314 SER A C 1
ATOM 2509 O O . SER A 1 314 ? 9.006 4.480 27.494 1.00 63.44 314 SER A O 1
ATOM 2511 N N . LEU A 1 315 ? 9.063 4.311 25.248 1.00 60.75 315 LEU A N 1
ATOM 2512 C CA . LEU A 1 315 ? 9.119 5.737 24.947 1.00 60.75 315 LEU A CA 1
ATOM 2513 C C . LEU A 1 315 ? 7.818 6.441 25.346 1.00 60.75 315 LEU A C 1
ATOM 2515 O O . LEU A 1 315 ? 7.872 7.447 26.041 1.00 60.75 315 LEU A O 1
ATOM 2519 N N . LEU A 1 316 ? 6.655 5.867 25.016 1.00 57.47 316 LEU A N 1
ATOM 2520 C CA . LEU A 1 316 ? 5.349 6.428 25.389 1.00 57.47 316 LEU A CA 1
ATOM 2521 C C . LEU A 1 316 ? 5.095 6.453 26.903 1.00 57.47 316 LEU A C 1
ATOM 2523 O O . LEU A 1 316 ? 4.335 7.286 27.385 1.00 57.47 316 LEU A O 1
ATOM 2527 N N . ARG A 1 317 ? 5.690 5.520 27.657 1.00 59.28 317 ARG A N 1
ATOM 2528 C CA . ARG A 1 317 ? 5.511 5.438 29.116 1.00 59.28 317 ARG A CA 1
ATOM 2529 C C . ARG A 1 317 ? 6.472 6.337 29.889 1.00 59.28 317 ARG A C 1
ATOM 2531 O O . ARG A 1 317 ? 6.150 6.715 31.008 1.00 59.28 317 ARG A O 1
ATOM 2538 N N . ARG A 1 318 ? 7.655 6.627 29.334 1.00 59.06 318 ARG A N 1
ATOM 2539 C CA . ARG A 1 318 ? 8.715 7.386 30.022 1.00 59.06 318 ARG A CA 1
ATOM 2540 C C . ARG A 1 318 ? 8.892 8.815 29.513 1.00 59.06 318 ARG A C 1
ATOM 2542 O O . ARG A 1 318 ? 9.374 9.647 30.272 1.00 59.06 318 ARG A O 1
ATOM 2549 N N . PHE A 1 319 ? 8.522 9.109 28.269 1.00 61.09 319 PHE A N 1
ATOM 2550 C CA . PHE A 1 319 ? 8.755 10.411 27.646 1.00 61.09 319 PHE A CA 1
ATOM 2551 C C . PHE A 1 319 ? 7.448 11.092 27.235 1.00 61.09 319 PHE A C 1
ATOM 2553 O O . PHE A 1 319 ? 6.473 10.453 26.849 1.00 61.09 319 PHE A O 1
ATOM 2560 N N . SER A 1 320 ? 7.444 12.425 27.311 1.00 65.94 320 SER A N 1
ATOM 2561 C CA . SER A 1 320 ? 6.323 13.255 26.861 1.00 65.94 320 SER A CA 1
ATOM 2562 C C . SER A 1 320 ? 6.081 13.085 25.355 1.00 65.94 320 SER A C 1
ATOM 2564 O O . SER A 1 320 ? 7.035 12.947 24.586 1.00 65.94 320 SER A O 1
ATOM 2566 N N . TRP A 1 321 ? 4.817 13.181 24.918 1.00 72.19 321 TRP A N 1
ATOM 2567 C CA . TRP A 1 321 ? 4.392 13.120 23.506 1.00 72.19 321 TRP A CA 1
ATOM 2568 C C . TRP A 1 321 ? 5.267 13.970 22.567 1.00 72.19 321 TRP A C 1
ATOM 2570 O O . TRP A 1 321 ? 5.570 13.549 21.450 1.00 72.19 321 TRP A O 1
ATOM 2580 N N . ARG A 1 322 ? 5.751 15.126 23.048 1.00 73.50 322 ARG A N 1
ATOM 2581 C CA . ARG A 1 322 ? 6.638 16.030 22.295 1.00 73.50 322 ARG A CA 1
ATOM 2582 C C . ARG A 1 322 ? 7.923 15.352 21.808 1.00 73.50 322 ARG A C 1
ATOM 2584 O O . ARG A 1 322 ? 8.356 15.621 20.695 1.00 73.50 322 ARG A O 1
ATOM 2591 N N . VAL A 1 323 ? 8.516 14.463 22.607 1.00 76.56 323 VAL A N 1
ATOM 2592 C CA . VAL A 1 323 ? 9.769 13.769 22.257 1.00 76.56 323 VAL A CA 1
ATOM 2593 C C . VAL A 1 323 ? 9.537 12.783 21.111 1.00 76.56 323 VAL A C 1
ATOM 2595 O O . VAL A 1 323 ? 10.317 12.746 20.165 1.00 76.56 323 VAL A O 1
ATOM 2598 N N . SER A 1 324 ? 8.423 12.044 21.144 1.00 71.12 324 SER A N 1
ATOM 2599 C CA . SER A 1 324 ? 8.036 11.135 20.055 1.00 71.12 324 SER A CA 1
ATOM 2600 C C . SER A 1 324 ? 7.736 11.895 18.760 1.00 71.12 324 SER A C 1
ATOM 2602 O O . SER A 1 324 ? 8.142 11.467 17.681 1.00 71.12 324 SER A O 1
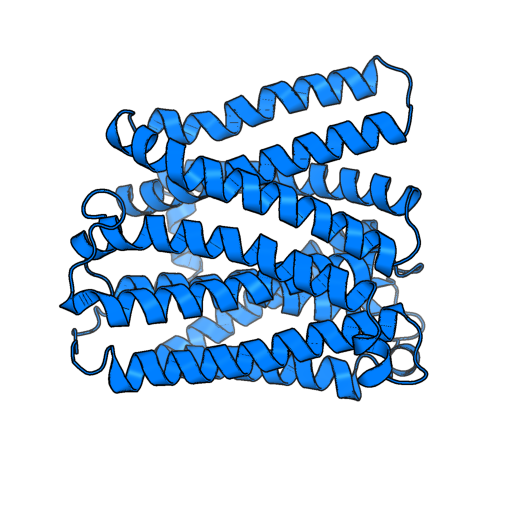ATOM 2604 N N . ALA A 1 325 ? 7.070 13.050 18.862 1.00 75.94 325 ALA A N 1
ATOM 2605 C CA . ALA A 1 325 ? 6.751 13.880 17.703 1.00 75.94 325 ALA A CA 1
ATOM 2606 C C . ALA A 1 325 ? 8.010 14.485 17.049 1.00 75.94 325 ALA A C 1
ATOM 2608 O O . ALA A 1 325 ? 8.096 14.536 15.824 1.00 75.94 325 ALA A O 1
ATOM 2609 N N . LEU A 1 326 ? 9.004 14.896 17.849 1.00 82.69 326 LEU A N 1
ATOM 2610 C CA . LEU A 1 326 ? 10.275 15.452 17.362 1.00 82.69 326 LEU A CA 1
ATOM 2611 C C . LEU A 1 326 ? 11.263 14.390 16.856 1.00 82.69 326 LEU A C 1
ATOM 2613 O O . LEU A 1 326 ? 12.156 14.721 16.079 1.00 82.69 326 LEU A O 1
ATOM 2617 N N . ALA A 1 327 ? 11.102 13.120 17.237 1.00 82.44 327 ALA A N 1
ATOM 2618 C CA . ALA A 1 327 ? 11.996 12.048 16.803 1.00 82.44 327 ALA A CA 1
ATOM 2619 C C . ALA A 1 327 ? 12.023 11.890 15.273 1.00 82.44 327 ALA A C 1
ATOM 2621 O O . ALA A 1 327 ? 13.098 11.814 14.686 1.00 82.44 327 ALA A O 1
ATOM 2622 N N . THR A 1 328 ? 10.857 11.902 14.614 1.00 85.00 328 THR A N 1
ATOM 2623 C CA . THR A 1 328 ? 10.762 11.746 13.149 1.00 85.00 328 THR A CA 1
ATOM 2624 C C . THR A 1 328 ? 11.530 12.834 12.385 1.00 85.00 328 THR A C 1
ATOM 2626 O O . THR A 1 328 ? 12.403 12.482 11.595 1.00 85.00 328 THR A O 1
ATOM 2629 N N . PRO A 1 329 ? 11.274 14.144 12.584 1.00 86.00 329 PRO A N 1
ATOM 2630 C CA . PRO A 1 329 ? 12.000 15.172 11.844 1.00 86.00 329 PRO A CA 1
ATOM 2631 C C . PRO A 1 329 ? 13.499 15.173 12.164 1.00 86.00 329 PRO A C 1
ATOM 2633 O O . PRO A 1 329 ? 14.297 15.318 11.242 1.00 86.00 329 PRO A O 1
ATOM 2636 N N . LEU A 1 330 ? 13.914 14.948 13.417 1.00 85.94 330 LEU A N 1
ATOM 2637 C CA . LEU A 1 330 ? 15.339 14.920 13.774 1.00 85.94 330 LEU A CA 1
ATOM 2638 C C . LEU A 1 330 ? 16.079 13.750 13.109 1.00 85.94 330 LEU A C 1
ATOM 2640 O O . LEU A 1 330 ? 17.126 13.958 12.494 1.00 85.94 330 LEU A O 1
ATOM 2644 N N . LEU A 1 331 ? 15.506 12.542 13.166 1.00 86.06 331 LEU A N 1
ATOM 2645 C CA . LEU A 1 331 ? 16.091 11.341 12.563 1.00 86.06 331 LEU A CA 1
ATOM 2646 C C . LEU A 1 331 ? 16.129 11.392 11.034 1.00 86.06 331 LEU A C 1
ATOM 2648 O O . LEU A 1 331 ? 16.950 10.706 10.440 1.00 86.06 331 LEU A O 1
ATOM 2652 N N . LEU A 1 332 ? 15.262 12.181 10.392 1.00 87.94 332 LEU A N 1
ATOM 2653 C CA . LEU A 1 332 ? 15.222 12.307 8.933 1.00 87.94 332 LEU A CA 1
ATOM 2654 C C . LEU A 1 332 ? 15.984 13.516 8.396 1.00 87.94 332 LEU A C 1
ATOM 2656 O O . LEU A 1 332 ? 16.416 13.476 7.247 1.00 87.94 332 LEU A O 1
ATOM 2660 N N . THR A 1 333 ? 16.188 14.565 9.195 1.00 87.31 333 THR A N 1
ATOM 2661 C CA . THR A 1 333 ? 16.927 15.754 8.743 1.00 87.31 333 THR A CA 1
ATOM 2662 C C . THR A 1 333 ? 18.418 15.459 8.623 1.00 87.31 333 THR A C 1
ATOM 2664 O O . THR A 1 333 ? 19.005 15.787 7.600 1.00 87.31 333 THR A O 1
ATOM 2667 N N . ILE A 1 334 ? 19.021 14.787 9.612 1.00 85.50 334 ILE A N 1
ATOM 2668 C CA . ILE A 1 334 ? 20.468 14.499 9.607 1.00 85.50 334 ILE A CA 1
ATOM 2669 C C . ILE A 1 334 ? 20.876 13.631 8.399 1.00 85.50 334 ILE A C 1
ATOM 2671 O O . ILE A 1 334 ? 21.796 14.004 7.676 1.00 85.50 334 ILE A O 1
ATOM 2675 N N . PRO A 1 335 ? 20.203 12.506 8.095 1.00 86.00 335 PRO A N 1
ATOM 2676 C CA . PRO A 1 335 ? 20.560 11.706 6.927 1.00 86.00 335 PRO A CA 1
ATOM 2677 C C . PRO A 1 335 ? 20.251 12.424 5.613 1.00 86.00 335 PRO A C 1
ATOM 2679 O O . PRO A 1 335 ? 20.960 12.219 4.635 1.00 86.00 335 PRO A O 1
ATOM 2682 N N . LEU A 1 336 ? 19.226 13.287 5.581 1.00 86.75 336 LEU A N 1
ATOM 2683 C CA . LEU A 1 336 ? 18.905 14.070 4.389 1.00 86.75 336 LEU A CA 1
ATOM 2684 C C . LEU A 1 336 ? 19.994 15.103 4.096 1.00 86.75 336 LEU A C 1
ATOM 2686 O O . LEU A 1 336 ? 20.392 15.237 2.944 1.00 86.75 336 LEU A O 1
ATOM 2690 N N . THR A 1 337 ? 20.500 15.811 5.110 1.00 85.12 337 THR A N 1
ATOM 2691 C CA . THR A 1 337 ? 21.588 16.779 4.914 1.00 85.12 337 THR A CA 1
ATOM 2692 C C . THR A 1 337 ? 22.869 16.091 4.464 1.00 85.12 337 THR A C 1
ATOM 2694 O O . THR A 1 337 ? 23.525 16.594 3.557 1.00 85.12 337 THR A O 1
ATOM 2697 N N . ILE A 1 338 ? 23.186 14.918 5.023 1.00 83.62 338 ILE A N 1
ATOM 2698 C CA . ILE A 1 338 ? 24.318 14.093 4.574 1.00 83.62 338 ILE A CA 1
ATOM 2699 C C . ILE A 1 338 ? 24.133 13.679 3.114 1.00 83.62 338 ILE A C 1
ATOM 2701 O O . ILE A 1 338 ? 25.063 13.802 2.325 1.00 83.62 338 ILE A O 1
ATOM 2705 N N . LEU A 1 339 ? 22.938 13.226 2.736 1.00 84.81 339 LEU A N 1
ATOM 2706 C CA . LEU A 1 339 ? 22.654 12.778 1.378 1.00 84.81 339 LEU A CA 1
ATOM 2707 C C . LEU A 1 339 ? 22.750 13.929 0.369 1.00 84.81 339 LEU A C 1
ATOM 2709 O O . LEU A 1 339 ? 23.351 13.773 -0.692 1.00 84.81 339 LEU A O 1
ATOM 2713 N N . VAL A 1 340 ? 22.197 15.096 0.707 1.00 84.50 340 VAL A N 1
ATOM 2714 C CA . VAL A 1 340 ? 22.283 16.302 -0.126 1.00 84.50 340 VAL A CA 1
ATOM 2715 C C . VAL A 1 340 ? 23.734 16.765 -0.250 1.00 84.50 340 VAL A C 1
ATOM 2717 O O . VAL A 1 340 ? 24.189 17.038 -1.356 1.00 84.50 340 VAL A O 1
ATOM 2720 N N . ALA A 1 341 ? 24.490 16.797 0.851 1.00 83.94 341 ALA A N 1
ATOM 2721 C CA . ALA A 1 341 ? 25.914 17.112 0.807 1.00 83.94 341 ALA A CA 1
ATOM 2722 C C . ALA A 1 341 ? 26.677 16.103 -0.066 1.00 83.94 341 ALA A C 1
ATOM 2724 O O . ALA A 1 341 ? 27.465 16.503 -0.917 1.00 83.94 341 ALA A O 1
ATOM 2725 N N . HIS A 1 342 ? 26.391 14.806 0.068 1.00 80.81 342 HIS A N 1
ATOM 2726 C CA . HIS A 1 342 ? 27.013 13.778 -0.760 1.00 80.81 342 HIS A CA 1
ATOM 2727 C C . HIS A 1 342 ? 26.742 14.005 -2.254 1.00 80.81 342 HIS A C 1
ATOM 2729 O O . HIS A 1 342 ? 27.666 13.980 -3.059 1.00 80.81 342 HIS A O 1
ATOM 2735 N N . TYR A 1 343 ? 25.493 14.325 -2.604 1.00 81.12 343 TYR A N 1
ATOM 2736 C CA . TYR A 1 343 ? 25.079 14.602 -3.979 1.00 81.12 343 TYR A CA 1
ATOM 2737 C C . TYR A 1 343 ? 25.802 15.805 -4.612 1.00 81.12 343 TYR A C 1
ATOM 2739 O O . TYR A 1 343 ? 26.073 15.791 -5.813 1.00 81.12 343 TYR A O 1
ATOM 2747 N N . PHE A 1 344 ? 26.103 16.849 -3.830 1.00 82.88 344 PHE A N 1
ATOM 2748 C CA . PHE A 1 344 ? 26.770 18.057 -4.332 1.00 82.88 344 PHE A CA 1
ATOM 2749 C C . PHE A 1 344 ? 28.303 17.990 -4.296 1.00 82.88 344 PHE A C 1
ATOM 2751 O O . PHE A 1 344 ? 28.937 18.601 -5.153 1.00 82.88 344 PHE A O 1
ATOM 2758 N N . PHE A 1 345 ? 28.895 17.294 -3.319 1.00 80.75 345 PHE A N 1
ATOM 2759 C CA . PHE A 1 345 ? 30.336 17.372 -3.041 1.00 80.75 345 PHE A CA 1
ATOM 2760 C C . PHE A 1 345 ? 31.152 16.140 -3.460 1.00 80.75 345 PHE A C 1
ATOM 2762 O O . PHE A 1 345 ? 32.376 16.238 -3.490 1.00 80.75 345 PHE A O 1
ATOM 2769 N N . PHE A 1 346 ? 30.529 14.999 -3.775 1.00 77.12 346 PHE A N 1
ATOM 2770 C CA . PHE A 1 346 ? 31.242 13.754 -4.089 1.00 77.12 346 PHE A CA 1
ATOM 2771 C C . PHE A 1 346 ? 30.956 13.257 -5.510 1.00 77.12 346 PHE A C 1
ATOM 2773 O O . PHE A 1 346 ? 29.947 13.609 -6.128 1.00 77.12 346 PHE A O 1
ATOM 2780 N N . GLU A 1 347 ? 31.866 12.433 -6.037 1.00 71.44 347 GLU A N 1
ATOM 2781 C CA . GLU A 1 347 ? 31.703 11.800 -7.345 1.00 71.44 347 GLU A CA 1
ATOM 2782 C C . GLU A 1 347 ? 30.493 10.860 -7.378 1.00 71.44 347 GLU A C 1
ATOM 2784 O O . GLU A 1 347 ? 30.138 10.195 -6.404 1.00 71.44 347 GLU A O 1
ATOM 2789 N N . ARG A 1 348 ? 29.830 10.832 -8.536 1.00 72.44 348 ARG A N 1
ATOM 2790 C CA . ARG A 1 348 ? 28.534 10.181 -8.727 1.00 72.44 348 ARG A CA 1
ATOM 2791 C C . ARG A 1 348 ? 28.703 8.709 -9.076 1.00 72.44 348 ARG A C 1
ATOM 2793 O O . ARG A 1 348 ? 28.408 8.299 -10.197 1.00 72.44 348 ARG A O 1
ATOM 2800 N N . GLU A 1 349 ? 29.116 7.899 -8.113 1.00 80.19 349 GLU A N 1
ATOM 2801 C CA . GLU A 1 349 ? 28.925 6.457 -8.248 1.00 80.19 349 GLU A CA 1
ATOM 2802 C C . GLU A 1 349 ? 27.442 6.118 -8.047 1.00 80.19 349 GLU A C 1
ATOM 2804 O O . GLU A 1 349 ? 26.900 6.210 -6.942 1.00 80.19 349 GLU A O 1
ATOM 2809 N N . ALA A 1 350 ? 26.764 5.732 -9.134 1.00 76.56 350 ALA A N 1
ATOM 2810 C CA . ALA A 1 350 ? 25.321 5.473 -9.143 1.00 76.56 350 ALA A CA 1
ATOM 2811 C C . ALA A 1 350 ? 24.894 4.439 -8.084 1.00 76.56 350 ALA A C 1
ATOM 2813 O O . ALA A 1 350 ? 23.861 4.601 -7.436 1.00 76.56 350 ALA A O 1
ATOM 2814 N N . TYR A 1 351 ? 25.728 3.420 -7.853 1.00 80.06 351 TYR A N 1
ATOM 2815 C CA . TYR A 1 351 ? 25.479 2.372 -6.863 1.00 80.06 351 TYR A CA 1
ATOM 2816 C C . TYR A 1 351 ? 25.491 2.903 -5.420 1.00 80.06 351 TYR A C 1
ATOM 2818 O O . TYR A 1 351 ? 24.558 2.651 -4.655 1.00 80.06 351 TYR A O 1
ATOM 2826 N N . VAL A 1 352 ? 26.520 3.675 -5.050 1.00 81.31 352 VAL A N 1
ATOM 2827 C CA . VAL A 1 352 ? 26.651 4.267 -3.706 1.00 81.31 352 VAL A CA 1
ATOM 2828 C C . VAL A 1 352 ? 25.488 5.215 -3.437 1.00 81.31 352 VAL A C 1
ATOM 2830 O O . VAL A 1 352 ? 24.867 5.175 -2.373 1.00 81.31 352 VAL A O 1
ATOM 2833 N N . LEU A 1 353 ? 25.129 6.017 -4.438 1.00 81.62 353 LEU A N 1
ATOM 2834 C CA . LEU A 1 353 ? 24.012 6.940 -4.343 1.00 81.62 353 LEU A CA 1
ATOM 2835 C C . LEU A 1 353 ? 22.677 6.199 -4.155 1.00 81.62 353 LEU A C 1
ATOM 2837 O O . LEU A 1 353 ? 21.905 6.549 -3.259 1.00 81.62 353 LEU A O 1
ATOM 2841 N N . ALA A 1 354 ? 22.419 5.145 -4.938 1.00 82.00 354 ALA A N 1
ATOM 2842 C CA . ALA A 1 354 ? 21.228 4.306 -4.797 1.00 82.00 354 ALA A CA 1
ATOM 2843 C C . ALA A 1 354 ? 21.143 3.657 -3.405 1.00 82.00 354 ALA A C 1
ATOM 2845 O O . ALA A 1 354 ? 20.074 3.660 -2.790 1.00 82.00 354 ALA A O 1
ATOM 2846 N N . MET A 1 355 ? 22.268 3.177 -2.863 1.00 84.06 355 MET A N 1
ATOM 2847 C CA . MET A 1 355 ? 22.338 2.613 -1.514 1.00 84.06 355 MET A CA 1
ATOM 2848 C C . MET A 1 355 ? 22.022 3.661 -0.436 1.00 84.06 355 MET A C 1
ATOM 2850 O O . MET A 1 355 ? 21.214 3.396 0.456 1.00 84.06 355 MET A O 1
ATOM 2854 N N . CYS A 1 356 ? 22.585 4.867 -0.536 1.00 85.19 356 CYS A N 1
ATOM 2855 C CA . CYS A 1 356 ? 22.287 5.974 0.378 1.00 85.19 356 CYS A CA 1
ATOM 2856 C C . CYS A 1 356 ? 20.796 6.345 0.361 1.00 85.19 356 CYS A C 1
ATOM 2858 O O . CYS A 1 356 ? 20.173 6.469 1.421 1.00 85.19 356 CYS A O 1
ATOM 2860 N N . TYR A 1 357 ? 20.192 6.456 -0.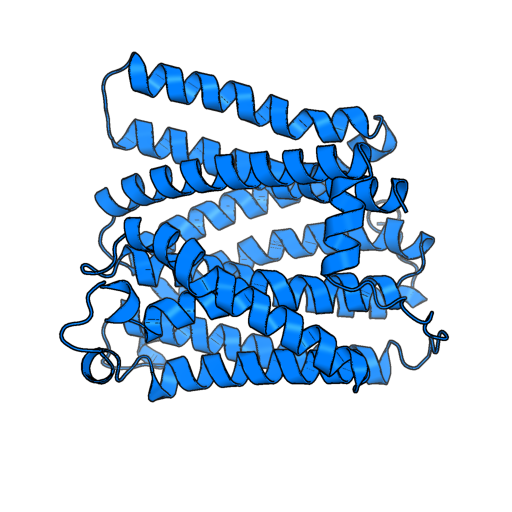829 1.00 87.19 357 TYR A N 1
ATOM 2861 C CA . TYR A 1 357 ? 18.751 6.687 -0.965 1.00 87.19 357 TYR A CA 1
ATOM 2862 C C . TYR A 1 357 ? 17.921 5.525 -0.405 1.00 87.19 357 TYR A C 1
ATOM 2864 O O . TYR A 1 357 ? 16.892 5.766 0.230 1.00 87.19 357 TYR A O 1
ATOM 2872 N N . ALA A 1 358 ? 18.359 4.277 -0.586 1.00 86.38 358 ALA A N 1
ATOM 2873 C CA . ALA A 1 358 ? 17.667 3.104 -0.064 1.00 86.38 358 ALA A CA 1
ATOM 2874 C C . ALA A 1 358 ? 17.673 3.086 1.470 1.00 86.38 358 ALA A C 1
ATOM 2876 O O . ALA A 1 358 ? 16.624 2.890 2.087 1.00 86.38 358 ALA A O 1
ATOM 2877 N N . VAL A 1 359 ? 18.821 3.359 2.098 1.00 87.06 359 VAL A N 1
ATOM 2878 C CA . VAL A 1 359 ? 18.946 3.477 3.561 1.00 87.06 359 VAL A CA 1
ATOM 2879 C C . VAL A 1 359 ? 18.067 4.608 4.087 1.00 87.06 359 VAL A C 1
ATOM 2881 O O . VAL A 1 359 ? 17.305 4.399 5.034 1.00 87.06 359 VAL A O 1
ATOM 2884 N N . TYR A 1 360 ? 18.105 5.778 3.441 1.00 88.81 360 TYR A N 1
ATOM 2885 C CA . TYR A 1 360 ? 17.244 6.901 3.803 1.00 88.81 360 TYR A CA 1
ATOM 2886 C C . TYR A 1 360 ? 15.761 6.525 3.726 1.00 88.81 360 TYR A C 1
ATOM 2888 O O . TYR A 1 360 ? 14.992 6.780 4.655 1.00 88.81 360 TYR A O 1
ATOM 2896 N N . PHE A 1 361 ? 15.347 5.898 2.625 1.00 87.56 361 PHE A N 1
ATOM 2897 C CA . PHE A 1 361 ? 13.972 5.467 2.418 1.00 87.56 361 PHE A CA 1
ATOM 2898 C C . PHE A 1 361 ? 13.521 4.483 3.501 1.00 87.56 361 PHE A C 1
ATOM 2900 O O . PHE A 1 361 ? 12.449 4.659 4.088 1.00 87.56 361 PHE A O 1
ATOM 2907 N N . MET A 1 362 ? 14.346 3.478 3.805 1.00 86.75 362 MET A N 1
ATOM 2908 C CA . MET A 1 362 ? 14.043 2.491 4.839 1.00 86.75 362 MET A CA 1
ATOM 2909 C C . MET A 1 362 ? 13.900 3.152 6.216 1.00 86.75 362 MET A C 1
ATOM 2911 O O . MET A 1 362 ? 12.929 2.886 6.930 1.00 86.75 362 MET A O 1
ATOM 2915 N N . LEU A 1 363 ? 14.797 4.083 6.552 1.00 87.69 363 LEU A N 1
ATOM 2916 C CA . LEU A 1 363 ? 14.733 4.859 7.790 1.00 87.69 363 LEU A CA 1
ATOM 2917 C C . LEU A 1 363 ? 13.477 5.743 7.855 1.00 87.69 363 LEU A C 1
ATOM 2919 O O . LEU A 1 363 ? 12.801 5.785 8.885 1.00 87.69 363 LEU A O 1
ATOM 2923 N N . SER A 1 364 ? 13.124 6.407 6.749 1.00 87.12 364 SER A N 1
ATOM 2924 C CA . SER A 1 364 ? 11.914 7.229 6.620 1.00 87.12 364 SER A CA 1
ATOM 2925 C C . SER A 1 364 ? 10.644 6.425 6.866 1.00 87.12 364 SER A C 1
ATOM 2927 O O . SER A 1 364 ? 9.775 6.853 7.633 1.00 87.12 364 SER A O 1
ATOM 2929 N N . ARG A 1 365 ? 10.551 5.224 6.285 1.00 84.75 365 ARG A N 1
ATOM 2930 C CA . ARG A 1 365 ? 9.414 4.320 6.492 1.00 84.75 365 ARG A CA 1
ATOM 2931 C C . ARG A 1 365 ? 9.361 3.774 7.916 1.00 84.75 365 ARG A C 1
ATOM 2933 O O . ARG A 1 365 ? 8.281 3.739 8.499 1.00 84.75 365 ARG A O 1
ATOM 2940 N N . MET A 1 366 ? 10.504 3.423 8.501 1.00 84.81 366 MET A N 1
ATOM 2941 C CA . MET A 1 366 ? 10.573 2.982 9.895 1.00 84.81 366 MET A CA 1
ATOM 2942 C C . MET A 1 366 ? 10.101 4.080 10.858 1.00 84.81 366 MET A C 1
ATOM 2944 O O . MET A 1 366 ? 9.262 3.822 11.724 1.00 84.81 366 MET A O 1
ATOM 2948 N N . CYS A 1 367 ? 10.577 5.319 10.684 1.00 84.12 367 CYS A N 1
ATOM 2949 C CA . CYS A 1 367 ? 10.145 6.453 11.505 1.00 84.12 367 CYS A CA 1
ATOM 2950 C C . CYS A 1 367 ? 8.645 6.723 11.347 1.00 84.12 367 CYS A C 1
ATOM 2952 O O . CYS A 1 367 ? 7.969 7.030 12.332 1.00 84.12 367 CYS A O 1
ATOM 2954 N N . LYS A 1 368 ? 8.111 6.540 10.131 1.00 83.12 368 LYS A N 1
ATOM 2955 C CA . LYS A 1 368 ? 6.681 6.679 9.851 1.00 83.12 368 LYS A CA 1
ATOM 2956 C C . LYS A 1 368 ? 5.826 5.772 10.728 1.00 83.12 368 LYS A C 1
ATOM 2958 O O . LYS A 1 368 ? 4.985 6.252 11.483 1.00 83.12 368 LYS A O 1
ATOM 2963 N N . PHE A 1 369 ? 6.070 4.468 10.608 1.00 73.88 369 PHE A N 1
ATOM 2964 C CA . PHE A 1 369 ? 5.244 3.435 11.224 1.00 73.88 369 PHE A CA 1
ATOM 2965 C C . PHE A 1 369 ? 5.446 3.356 12.739 1.00 73.88 369 PHE A C 1
ATOM 2967 O O . PHE A 1 369 ? 4.561 2.893 13.453 1.00 73.88 369 PHE A O 1
ATOM 2974 N N . THR A 1 370 ? 6.590 3.831 13.235 1.00 73.62 370 THR A N 1
ATOM 2975 C CA . THR A 1 370 ? 6.939 3.762 14.658 1.00 73.62 370 THR A CA 1
ATOM 2976 C C . THR A 1 370 ? 6.528 5.018 15.429 1.00 73.62 370 THR A C 1
ATOM 2978 O O . THR A 1 370 ? 5.962 4.912 16.517 1.00 73.62 370 THR A O 1
ATOM 2981 N N . PHE A 1 371 ? 6.831 6.206 14.894 1.00 78.19 371 PHE A N 1
ATOM 2982 C CA . PHE A 1 371 ? 6.713 7.472 15.624 1.00 78.19 371 PHE A CA 1
ATOM 2983 C C . PHE A 1 371 ? 5.658 8.388 15.009 1.00 78.19 371 PHE A C 1
ATOM 2985 O O . PHE A 1 371 ? 4.772 8.860 15.719 1.00 78.19 371 PHE A O 1
ATOM 2992 N N . PHE A 1 372 ? 5.732 8.631 13.698 1.00 80.06 372 PHE A N 1
ATOM 2993 C CA . PHE A 1 372 ? 4.923 9.655 13.039 1.00 80.06 372 PHE A CA 1
ATOM 2994 C C . PHE A 1 372 ? 3.423 9.356 13.087 1.00 80.06 372 PHE A C 1
ATOM 2996 O O . PHE A 1 372 ? 2.646 10.189 13.556 1.00 80.06 372 PHE A O 1
ATOM 3003 N N . ASP A 1 373 ? 3.015 8.166 12.633 1.00 74.00 373 ASP A N 1
ATOM 3004 C CA . ASP A 1 373 ? 1.598 7.801 12.558 1.00 74.00 373 ASP A CA 1
ATOM 3005 C C . ASP A 1 373 ? 0.972 7.773 13.959 1.00 74.00 373 ASP A C 1
ATOM 3007 O O . ASP A 1 373 ? -0.095 8.342 14.175 1.00 74.00 373 ASP A O 1
ATOM 3011 N N . LEU A 1 374 ? 1.688 7.224 14.942 1.00 69.94 374 LEU A N 1
ATOM 3012 C CA . LEU A 1 374 ? 1.265 7.201 16.340 1.00 69.94 374 LEU A CA 1
ATOM 3013 C C . LEU A 1 374 ? 1.115 8.613 16.935 1.00 69.94 374 LEU A C 1
ATOM 3015 O O . LEU A 1 374 ? 0.091 8.924 17.544 1.00 69.94 374 LEU A O 1
ATOM 3019 N N . SER A 1 375 ? 2.115 9.482 16.758 1.00 74.56 375 SER A N 1
ATOM 3020 C CA . SER A 1 375 ? 2.071 10.860 17.262 1.00 74.56 375 SER A CA 1
ATOM 3021 C C . SER A 1 375 ? 0.935 11.665 16.633 1.00 74.56 375 SER A C 1
ATOM 3023 O O . SER A 1 375 ? 0.304 12.457 17.338 1.00 74.56 375 SER A O 1
ATOM 3025 N N . LYS A 1 376 ? 0.659 11.437 15.344 1.00 73.94 376 LYS A N 1
ATOM 3026 C CA . LYS A 1 376 ? -0.450 12.041 14.600 1.00 73.94 376 LYS A CA 1
ATOM 3027 C C . LYS A 1 376 ? -1.808 11.609 15.162 1.00 73.94 376 LYS A C 1
ATOM 3029 O O . LYS A 1 376 ? -2.635 12.473 15.431 1.00 73.94 376 LYS A O 1
ATOM 3034 N N . GLU A 1 377 ? -2.029 10.312 15.390 1.00 67.50 377 GLU A N 1
ATOM 3035 C CA . GLU A 1 377 ? -3.300 9.822 15.954 1.00 67.50 377 GLU A CA 1
ATOM 3036 C C . GLU A 1 377 ? -3.544 10.359 17.376 1.00 67.50 377 GLU A C 1
ATOM 3038 O O . GLU A 1 377 ? -4.638 10.829 17.682 1.00 67.50 377 GLU A O 1
ATOM 3043 N N . ILE A 1 378 ? -2.515 10.385 18.235 1.00 66.75 378 ILE A N 1
ATOM 3044 C CA . ILE A 1 378 ? -2.630 10.949 19.594 1.00 66.75 378 ILE A CA 1
ATOM 3045 C C . ILE A 1 378 ? -2.966 12.448 19.546 1.00 66.75 378 ILE A C 1
ATOM 3047 O O . ILE A 1 378 ? -3.767 12.925 20.348 1.00 66.75 378 ILE A O 1
ATOM 3051 N N . ALA A 1 379 ? -2.375 13.192 18.606 1.00 68.38 379 ALA A N 1
ATOM 3052 C CA . ALA A 1 379 ? -2.661 14.614 18.437 1.00 68.38 379 ALA A CA 1
ATOM 3053 C C . ALA A 1 379 ? -4.118 14.857 18.023 1.00 68.38 379 ALA A C 1
ATOM 3055 O O . ALA A 1 379 ? -4.759 15.744 18.576 1.00 68.38 379 ALA A O 1
ATOM 3056 N N . CYS A 1 380 ? -4.656 14.046 17.106 1.00 62.81 380 CYS A N 1
ATOM 3057 C CA . CYS A 1 380 ? -6.058 14.137 16.695 1.00 62.81 380 CYS A CA 1
ATOM 3058 C C . CYS A 1 380 ? -7.020 13.925 17.872 1.00 62.81 380 CYS A C 1
ATOM 3060 O O . CYS A 1 380 ? -7.961 14.698 18.017 1.00 62.81 380 CYS A O 1
ATOM 3062 N N . VAL A 1 381 ? -6.753 12.938 18.736 1.00 59.88 381 VAL A N 1
ATOM 3063 C CA . VAL A 1 381 ? -7.578 12.662 19.930 1.00 59.88 381 VAL A CA 1
ATOM 3064 C C . VAL A 1 381 ? -7.453 13.759 20.991 1.00 59.88 381 VAL A C 1
ATOM 3066 O O . VAL A 1 381 ? -8.403 14.026 21.710 1.00 59.88 381 VAL A O 1
ATOM 3069 N N . GLY A 1 382 ? -6.294 14.412 21.112 1.00 54.59 382 GLY A N 1
ATOM 3070 C CA . GLY A 1 382 ? -6.107 15.522 22.054 1.00 54.59 382 GLY A CA 1
ATOM 3071 C C . GLY A 1 382 ? -6.685 16.866 21.588 1.00 54.59 382 GLY A C 1
ATOM 3072 O O . GLY A 1 382 ? -6.656 17.830 22.355 1.00 54.59 382 GLY A O 1
ATOM 3073 N N . PHE A 1 383 ? -7.130 16.965 20.330 1.00 51.94 383 PHE A N 1
ATOM 3074 C CA . PHE A 1 383 ? -7.735 18.173 19.754 1.00 51.94 383 PHE A CA 1
ATOM 3075 C C . PHE A 1 383 ? -9.254 18.072 19.565 1.00 51.94 383 PHE A C 1
ATOM 3077 O O . PHE A 1 383 ? -9.879 19.115 19.360 1.00 51.94 383 PHE A O 1
ATOM 3084 N N . SER A 1 384 ? -9.813 16.858 19.615 1.00 39.56 384 SER A N 1
ATOM 3085 C CA . SER A 1 384 ? -11.240 16.590 19.847 1.00 39.56 384 SER A CA 1
ATOM 3086 C C . SER A 1 384 ? -11.566 16.711 21.326 1.00 39.56 384 SER A C 1
ATOM 3088 O O . SER A 1 384 ? -12.619 17.300 21.639 1.00 39.56 384 SER A O 1
#

Sequence (384 aa):
MRRLLPIRRHELIKFLVLSTLFFLICLNNHILRNLKETVIITKPELGVNAIPFIKTWMMLPIILTVVKGYIYLSGRFSQDKVTYIILLSLLLYFVLFISILYPNEERLQIPFAACSVVQHWNLSLFYCVSEIWGAVVMMILFWGTCNRSTDLDQAKRFYSPILAISNLSGFASAHISISCSQGSLKHLLFPGIASWNATLSTLTLLVSVVTVAILGLFYYLQSYVLKSEAVEQPQKERLSLLEAVRSIATNLKLRALAFTIFAYYFCSGILELILKYQLHTMYSDANEFNDILNQMTICVSVASTLVTAFVTGSLLRRFSWRVSALATPLLLTIPLTILVAHYFFFEREAYVLAMCYAVYFMLSRMCKFTFFDLSKEIACVGFS

Nearest PDB structures (foldseek):
  4ja3-assembly1_A  TM=5.724E-01  e=1.104E-03  Escherichia coli K-12
  7sp5-assembly1_A  TM=6.306E-01  e=5.660E-03  Serendipita indica
  8fvz-assembly1_A  TM=6.369E-01  e=8.177E-03  Serendipita indica
  4ja4-assembly1_A  TM=4.795E-01  e=9.243E-03  Escherichia coli K-12
  8d2t-assembly1_A  TM=4.884E-01  e=2.271E-02  Danio rerio

pLDDT: mean 83.86, std 11.94, range [35.53, 97.75]

Radius of gyration: 21.56 Å; Cα contacts (8 Å, |Δi|>4): 339; chains: 1; bounding box: 60×52×62 Å

Foldseek 3Di:
DCVQAVDDPLCVVVLVLLLVLLLLLLLLLLLLVLLLQLLQQLPPQRHLVNVVVLVPPPLVVVVVVVVVVLLVCVVPDPLLVSLVVLLVVLLVLLVCLLPPCPVCQVVPADPPDPGVCNRRVSSSVSSNSSVCSVVPNCCSSPCVVCVVQADPVRCVRRVLVSLLSSLVSLLVSLVVLLCLLPDCVLCVVPPPDPSVSSSSSVSSVVSSVSSVVSNVSSCCCVVPPCPVVPDDDDPPDPCDPVNVVVVCVPDPLSVVLVVVVVVLCVVLVVLVSVLLNLLCVVDSDSSVSSSVSSVLSNLLSVLLSVCSSPPLVVCPVPHDLVVLQVVLCVQLVVLVVVLVCCVPPHDCPSVVNSVSSSVSSSSSSSSCSRRVVVSSVVSVVVVD

Solvent-accessible surface area (backbone atoms only — not comparable to full-atom values): 20389 Å² total; per-residue (Å²): 112,81,89,81,56,80,68,52,82,89,51,43,65,56,50,52,54,52,38,51,47,44,21,53,54,36,20,42,36,43,41,35,54,44,47,39,50,34,61,40,39,52,35,88,77,45,25,63,75,37,52,65,49,42,52,60,70,51,33,47,61,48,51,54,50,50,52,53,49,47,55,56,39,57,74,77,40,56,68,68,57,40,52,50,54,53,53,50,53,52,40,51,48,45,52,44,35,59,72,49,51,56,79,38,41,83,78,66,41,42,83,89,47,96,40,53,61,59,20,41,40,67,62,49,46,48,34,41,54,39,49,44,45,53,58,50,50,48,48,50,56,46,58,54,44,48,60,70,76,38,52,77,79,49,40,77,53,47,49,62,61,39,49,35,49,30,31,46,15,28,32,54,27,20,54,52,51,39,46,38,59,75,40,66,62,19,51,73,77,37,66,94,53,59,72,54,62,17,30,54,42,46,54,43,48,47,42,37,54,50,48,53,50,45,52,53,50,51,50,46,43,53,69,66,61,46,60,81,62,83,67,82,76,78,83,73,78,80,72,45,73,65,53,50,53,48,50,34,73,71,35,69,70,50,36,54,50,51,49,51,53,50,51,52,54,51,56,51,50,52,53,51,49,53,32,50,46,48,47,47,77,75,35,68,49,50,50,62,40,36,38,52,54,23,52,51,36,30,53,28,16,54,51,30,25,51,45,38,69,64,43,45,65,53,44,68,73,75,44,60,70,67,59,47,54,49,45,40,59,56,67,49,46,59,59,45,52,51,50,53,49,46,68,75,76,46,84,87,52,67,66,62,52,38,49,54,41,49,53,51,48,39,50,52,52,26,35,35,75,48,28,45,55,53,42,51,54,55,50,55,64,74,73,107